Protein AF-0000000078822662 (afdb_homodimer)

Nearest PDB structures (foldseek):
  3d8u-assembly1_B  TM=9.034E-01  e=8.967E-19  Vibrio parahaemolyticus
  3d8u-assembly1_A  TM=9.009E-01  e=1.688E-18  Vibrio parahaemolyticus
  7ce1-assembly1_B  TM=7.814E-01  e=4.444E-14  Agrobacterium tumefaciens A6
  7cdx-assembly1_B  TM=8.037E-01  e=2.084E-10  Agrobacterium tumefaciens A6
  3gv0-assembly1_A  TM=7.641E-01  e=1.968E-10  Agrobacterium fabrum str. C58

Secondary structure (DSSP, 8-state):
-------S-PPPHHHHHHHHTS-HHHHHHHHH-GGGS-HHHHHHHHHHHHHHT----TTTS-TTTSTTSEEEEEES-TT-HHHHHHHHHHHHHHHHTT-EEEEEE-TT-HHHHHHHHHHHHTT--SEEEEESS---HHHHHHHHT-SS-EEEEES--TTSSSEEEE--HHHHHHHHHHHHHHTT---EEEE--S-TT-HHHHHHHHHHHHHHHHTTPPPEEE----SSHHHHHHHHHHHHHSSSS--SEEEESSHHHHHHHHHHHHHTT--TTTT-EEE-SS--GGGGTSSSPPBEEE--HHHHHHHHHHHHHHHTTSS--SSSPP-EEE---EEE--TT-/---------PPPHHHHHHHHTS-HHHHHHHHH-GGGS-HHHHHHHHHHHHHHT----TTTS-TTTSTT-EEEEEES-SS-HHHHHHHHHHHHHHHHTT-EEEEEE-TT-HHHHHHHHHHHHTT--SEEEEESS---HHHHHHHHT-SS-EEEEES--TTSSSEEEE--HHHHHHHHHHHHHHTT---EEEE--S-TT-HHHHHHHHHHHHHHHHTTPPPEEE----SSHHHHHHHHHHHHHSSSS--SEEEESSHHHHHHHHHHHHHTT--TTTT-EEE-SS--GGGGTSSSPPBEEE--HHHHHHHHHHHHHHHTTSS--SSSPP-EEE---EEE--TT-

Radius of gyration: 27.53 Å; Cα contacts (8 Å, |Δi|>4): 1418; chains: 2; bounding box: 92×84×65 Å

Organism: Methylobacillus flagellatus (strain ATCC 51484 / DSM 6875 / VKM B-1610 / KT) (NCBI:txid265072)

Solvent-accessible surface area (backbone atoms only — not comparable to full-atom values): 34631 Å² total; per-residue (Å²): 133,83,77,71,78,75,59,91,78,67,47,42,64,60,48,36,11,62,67,42,70,49,53,51,66,54,50,49,36,46,74,74,43,45,85,79,42,55,68,73,55,48,51,41,41,49,50,26,31,60,74,51,65,44,52,69,55,36,61,78,44,70,76,68,62,47,58,37,38,28,35,34,36,44,37,45,43,61,52,36,73,76,44,15,39,19,55,35,34,22,41,52,53,31,44,77,72,68,27,42,33,32,52,49,60,22,70,47,32,44,66,43,36,36,54,50,50,52,57,45,56,16,61,50,39,45,28,41,36,38,56,41,86,78,61,36,71,67,39,49,53,49,59,74,66,47,90,46,58,44,36,25,27,68,32,58,58,86,89,49,84,50,29,25,25,16,26,58,41,35,55,53,18,28,49,55,48,52,54,44,42,73,73,68,49,67,48,48,32,35,35,51,58,39,54,78,54,46,58,64,52,50,36,18,49,51,15,30,42,53,42,29,49,74,71,73,38,72,70,40,78,44,76,48,87,38,63,50,39,41,57,18,14,29,53,47,42,58,58,43,54,69,45,98,77,41,38,44,25,38,38,26,56,26,38,57,25,34,50,20,17,50,54,46,35,45,75,70,69,51,47,57,34,84,62,29,22,38,32,28,28,52,58,47,86,45,30,73,62,31,87,55,19,46,12,22,29,31,60,48,33,44,55,35,13,41,51,46,33,50,51,50,34,32,70,71,67,75,36,94,57,100,59,78,69,78,46,77,43,82,52,69,67,42,80,43,86,36,56,11,80,133,83,77,72,77,77,58,92,76,67,47,44,64,59,49,36,10,61,67,42,70,48,52,51,65,55,51,50,37,46,76,75,43,44,85,81,41,55,68,74,55,49,52,42,42,49,49,25,31,60,76,52,64,45,53,69,54,35,60,76,46,71,78,68,62,47,58,36,38,29,36,34,36,44,36,45,44,61,53,37,72,76,43,15,40,19,54,35,36,22,41,52,54,31,43,77,71,70,27,42,35,35,54,47,57,21,69,49,31,44,66,45,36,35,54,48,51,51,57,46,56,17,60,51,40,44,28,40,35,39,56,40,87,77,61,35,72,66,38,48,53,50,59,73,66,48,90,46,57,44,36,28,26,68,31,60,58,86,86,49,85,51,29,26,25,15,27,59,41,34,55,51,18,27,50,55,47,54,54,44,41,74,74,67,50,67,49,47,31,36,37,50,60,37,52,79,56,48,59,64,51,50,36,19,48,50,16,32,42,54,43,29,49,75,71,72,37,70,70,40,80,44,76,48,87,38,64,50,38,42,58,18,13,28,53,48,42,57,59,43,55,70,45,97,78,40,39,42,24,38,40,24,57,25,37,58,26,34,50,20,16,51,54,48,36,45,74,71,69,50,47,56,33,84,62,28,21,39,33,28,26,53,56,47,86,44,30,75,63,31,89,55,19,46,13,24,30,32,61,48,33,43,56,37,14,41,52,47,33,49,50,52,34,32,70,71,64,74,36,92,56,98,59,76,70,78,45,76,42,82,49,68,68,43,82,41,83,37,57,12,78

InterPro domains:
  IPR000843 LacI-type HTH domain [PF00356] (12-57)
  IPR000843 LacI-type HTH domain [PS50932] (11-65)
  IPR000843 LacI-type HTH domain [SM00354] (10-80)
  IPR000843 LacI-type HTH domain [cd01392] (14-65)
  IPR010982 Lambda repressor-like, DNA-binding domain superfamily [G3DSA:1.10.260.40] (4-67)
  IPR010982 Lambda repressor-like, DNA-binding domain superfamily [SSF47413] (10-66)
  IPR028082 Periplasmic binding protein-like I [SSF53822] (69-317)
  IPR046335 Transcriptional regulator LacI/GalR-like, sensor domain [PF13377] (177-340)

Foldseek 3Di:
DPPPPCPPCQQDLVNLCVQLVHDSVLLVCCVQPVVVPDPVSNVSSVVSCVVRVHDPPLCPPPNPDSLAQEEEEEAADCPDPLQVLLVVLLQVLSVVLPHHYHYYHQVLPQVSVLVSVVVVVVSVYQEYEYEDPDHDPNVVVCCVPDPHAYEYFQDFDPPDDHFYHHAQLLVQLLVQCVVVVVVPFQQEEEEAQLRPSPVSLVSSVNSVCVNNVVVVGDYHYDYFPDNQLLVSLLVCLVVQLPDPDHGLEYEYSAVSSQVSVVVNQVVVVDDANVSYFYEHEAPDPCQCVDVQRHWYKHTPSNVRSNLRSVLSCCSSVSDPDPDDRRRGHHDDIGTDDTGRD/DPDPPCPVCQQDLVNLCVQLVHDSVLLVCCVQPVVVPDPVSNVSSVVSCVVRVHDPPLPPPPNPDSLAQEEEEEAADCPDPLQVLLVVLLQVLSVVLPHHYHYYHQVLPQVSVLVSVVVVVVSVYQEYEYEDPDHDPNVVVCCVPDPHAYEYFQDFDPPDDHFYHHAQLLVQLLVQCVVCVVVPFQQEEEEAQLRPSPVSLVSSVNSVCVNNVVVVGDYHYDYFPDNQLLVSLLVCLVVQQPDPDHGLEYEYSAVSSQVSNVVNCVVVVDDANVSYFYEHEAPDPCQCVDVQRHWYKHTPSNVRSNLRSVLSCCSSVSDPDPDDRRRGHHDDIGTDDTRRD

Sequence (682 aa):
MSGKRKGLGRATVHDVAKLAGVSSITVSRYFKQPEIVSEALRDRIAEAVAALDYLPNHAAGGLASTRGRVVAMVIPNISGPIFANTIQSFSDELNQHGYQLLLASSYFSMEKEESAVRAFLGWSPAALVLTSQYHSEGTERLIAKAAMPVVETWDYVPERKPVQVGFSHVEVGRQSVEYLHGKGYKRIAYVQNSLIGDLSALDRRDGYISRMNEYGLEPWVFVPTQADPFEAGRQAVNSLLLRQRPAEAIVFANDNLAAGGMLAGLRAGKRFPEDCAIFGFGNYAFSEMLLPSLTTIRSPAREIGEVAALRVLQALGEVPADGPVQHLNLLDCELIARESAMSGKRKGLGRATVHDVAKLAGVSSITVSRYFKQPEIVSEALRDRIAEAVAALDYLPNHAAGGLASTRGRVVAMVIPNISGPIFANTIQSFSDELNQHGYQLLLASSYFSMEKEESAVRAFLGWSPAALVLTSQYHSEGTERLIAKAAMPVVETWDYVPERKPVQVGFSHVEVGRQSVEYLHGKGYKRIAYVQNSLIGDLSALDRRDGYISRMNEYGLEPWVFVPTQADPFEAGRQAVNSLLLRQRPAEAIVFANDNLAAGGMLAGLRAGKRFPEDCAIFGFGNYAFSEMLLPSLTTIRSPAREIGEVAALRVLQALGEVPADGPVQHLNLLDCELIARESA

Structure (mmCIF, N/CA/C/O backbone):
data_AF-0000000078822662-model_v1
#
loop_
_entity.id
_entity.type
_entity.pdbx_description
1 polymer 'Transcriptional regulator, LacI family'
#
loop_
_atom_site.group_PDB
_atom_site.id
_atom_site.type_symbol
_atom_site.label_atom_id
_atom_site.label_alt_id
_atom_site.label_comp_id
_atom_site.label_asym_id
_atom_site.label_entity_id
_atom_site.label_seq_id
_atom_site.pdbx_PDB_ins_code
_atom_site.Cartn_x
_atom_site.Cartn_y
_atom_site.Cartn_z
_atom_site.occupancy
_atom_site.B_iso_or_equiv
_atom_site.auth_seq_id
_atom_site.auth_comp_id
_atom_site.auth_asym_id
_atom_site.auth_atom_id
_atom_site.pdbx_PDB_model_num
ATOM 1 N N . MET A 1 1 ? 56.031 16.078 1.339 1 24.89 1 MET A N 1
ATOM 2 C CA . MET A 1 1 ? 55.281 15.656 0.153 1 24.89 1 MET A CA 1
ATOM 3 C C . MET A 1 1 ? 53.906 15.102 0.534 1 24.89 1 MET A C 1
ATOM 5 O O . MET A 1 1 ? 53.812 13.961 0.97 1 24.89 1 MET A O 1
ATOM 9 N N . SER A 1 2 ? 53.031 15.883 1.143 1 25.2 2 SER A N 1
ATOM 10 C CA . SER A 1 2 ? 51.844 15.617 1.953 1 25.2 2 SER A CA 1
ATOM 11 C C . SER A 1 2 ? 50.75 14.953 1.127 1 25.2 2 SER A C 1
ATOM 13 O O . SER A 1 2 ? 50.375 15.461 0.074 1 25.2 2 SER A O 1
ATOM 15 N N . GLY A 1 3 ? 50.781 13.586 1.015 1 27.5 3 GLY A N 1
ATOM 16 C CA . GLY A 1 3 ? 49.938 12.703 0.234 1 27.5 3 GLY A CA 1
ATOM 17 C C . GLY A 1 3 ? 48.438 13.008 0.374 1 27.5 3 GLY A C 1
ATOM 18 O O . GLY A 1 3 ? 47.875 12.891 1.464 1 27.5 3 GLY A O 1
ATOM 19 N N . LYS A 1 4 ? 47.875 13.969 -0.423 1 31.89 4 LYS A N 1
ATOM 20 C CA . LYS A 1 4 ? 46.438 14.266 -0.562 1 31.89 4 LYS A CA 1
ATOM 21 C C . LYS A 1 4 ? 45.625 12.992 -0.627 1 31.89 4 LYS A C 1
ATOM 23 O O . LYS A 1 4 ? 45.906 12.102 -1.434 1 31.89 4 LYS A O 1
ATOM 28 N N . ARG A 1 5 ? 45.094 12.609 0.421 1 28.62 5 ARG A N 1
ATOM 29 C CA . ARG A 1 5 ? 44.125 11.523 0.467 1 28.62 5 ARG A CA 1
ATOM 30 C C . ARG A 1 5 ? 43.219 11.531 -0.763 1 28.62 5 ARG A C 1
ATOM 32 O O . ARG A 1 5 ? 42.438 12.461 -0.952 1 28.62 5 ARG A O 1
ATOM 39 N N . LYS A 1 6 ? 43.656 11.047 -1.912 1 32.09 6 LYS A N 1
ATOM 40 C CA . LYS A 1 6 ? 42.875 10.781 -3.109 1 32.09 6 LYS A CA 1
ATOM 41 C C . LYS A 1 6 ? 41.531 10.109 -2.758 1 32.09 6 LYS A C 1
ATOM 43 O O . LYS A 1 6 ? 41.531 8.93 -2.385 1 32.09 6 LYS A O 1
ATOM 48 N N . GLY A 1 7 ? 40.656 10.719 -2.002 1 33.56 7 GLY A N 1
ATOM 49 C CA . GLY A 1 7 ? 39.344 10.141 -1.692 1 33.56 7 GLY A CA 1
ATOM 50 C C . GLY A 1 7 ? 38.781 9.32 -2.83 1 33.56 7 GLY A C 1
ATOM 51 O O . GLY A 1 7 ? 39.219 9.422 -3.973 1 33.56 7 GLY A O 1
ATOM 52 N N . LEU A 1 8 ? 38.125 8.273 -2.713 1 40.19 8 LEU A N 1
ATOM 53 C CA . LEU A 1 8 ? 37.438 7.469 -3.725 1 40.19 8 LEU A CA 1
ATOM 54 C C . LEU A 1 8 ? 36.812 8.352 -4.801 1 40.19 8 LEU A C 1
ATOM 56 O O . LEU A 1 8 ? 36.031 9.266 -4.492 1 40.19 8 LEU A O 1
ATOM 60 N N . GLY A 1 9 ? 37.5 8.805 -5.953 1 49.06 9 GLY A N 1
ATOM 61 C CA . GLY A 1 9 ? 37.562 9.766 -7.047 1 49.06 9 GLY A CA 1
ATOM 62 C C . GLY A 1 9 ? 36.219 9.922 -7.762 1 49.06 9 GLY A C 1
ATOM 63 O O . GLY A 1 9 ? 36.031 9.375 -8.852 1 49.06 9 GLY A O 1
ATOM 64 N N . ARG A 1 10 ? 35.156 9.922 -7.066 1 59.19 10 ARG A N 1
ATOM 65 C CA . ARG A 1 10 ? 33.938 10.227 -7.785 1 59.19 10 ARG A CA 1
ATOM 66 C C . ARG A 1 10 ? 34.062 11.492 -8.617 1 59.19 10 ARG A C 1
ATOM 68 O O . ARG A 1 10 ? 34.75 12.438 -8.211 1 59.19 10 ARG A O 1
ATOM 75 N N . ALA A 1 11 ? 33.656 11.297 -9.898 1 73.44 11 ALA A N 1
ATOM 76 C CA . ALA A 1 11 ? 33.688 12.438 -10.805 1 73.44 11 ALA A CA 1
ATOM 77 C C . ALA A 1 11 ? 33 13.648 -10.195 1 73.44 11 ALA A C 1
ATOM 79 O O . ALA A 1 11 ? 31.969 13.508 -9.516 1 73.44 11 ALA A O 1
ATOM 80 N N . THR A 1 12 ? 33.562 14.742 -10.188 1 77.94 12 THR A N 1
ATOM 81 C CA . THR A 1 12 ? 33 15.992 -9.703 1 77.94 12 THR A CA 1
ATOM 82 C C . THR A 1 12 ? 32.344 16.75 -10.844 1 77.94 12 THR A C 1
ATOM 84 O O . THR A 1 12 ? 32.469 16.391 -12.016 1 77.94 12 THR A O 1
ATOM 87 N N . VAL A 1 13 ? 31.609 17.703 -10.352 1 81.94 13 VAL A N 1
ATOM 88 C CA . VAL A 1 13 ? 30.984 18.578 -11.336 1 81.94 13 VAL A CA 1
ATOM 89 C C . VAL A 1 13 ? 32.062 19.172 -12.25 1 81.94 13 VAL A C 1
ATOM 91 O O . VAL A 1 13 ? 31.812 19.391 -13.445 1 81.94 13 VAL A O 1
ATOM 94 N N . HIS A 1 14 ? 33.219 19.328 -11.688 1 84.69 14 HIS A N 1
ATOM 95 C CA . HIS A 1 14 ? 34.344 19.859 -12.469 1 84.69 14 HIS A CA 1
ATOM 96 C C . HIS A 1 14 ? 34.812 18.859 -13.531 1 84.69 14 HIS A C 1
ATOM 98 O O . HIS A 1 14 ? 35.125 19.25 -14.648 1 84.69 14 HIS A O 1
ATOM 104 N N . ASP A 1 15 ? 34.688 17.641 -13.117 1 87 15 ASP A N 1
ATOM 105 C CA . ASP A 1 15 ? 35.062 16.609 -14.07 1 87 15 ASP A CA 1
ATOM 106 C C . ASP A 1 15 ? 34.062 16.547 -15.242 1 87 15 ASP A C 1
ATOM 108 O O . ASP A 1 15 ? 34.469 16.406 -16.391 1 87 15 ASP A O 1
ATOM 112 N N . VAL A 1 16 ? 32.844 16.625 -14.906 1 88.81 16 VAL A N 1
ATOM 113 C CA . VAL A 1 16 ? 31.812 16.625 -15.93 1 88.81 16 VAL A CA 1
ATOM 114 C C . VAL A 1 16 ? 31.984 17.828 -16.844 1 88.81 16 VAL A C 1
ATOM 116 O O . VAL A 1 16 ? 31.922 17.719 -18.078 1 88.81 16 VAL A O 1
ATOM 119 N N . ALA A 1 17 ? 32.219 18.922 -16.266 1 89.69 17 ALA A N 1
ATOM 120 C CA . ALA A 1 17 ? 32.406 20.172 -17 1 89.69 17 ALA A CA 1
ATOM 121 C C . ALA A 1 17 ? 33.594 20.062 -17.969 1 89.69 17 ALA A C 1
ATOM 123 O O . ALA A 1 17 ? 33.5 20.438 -19.141 1 89.69 17 ALA A O 1
ATOM 124 N N . LYS A 1 18 ? 34.625 19.531 -17.516 1 90.06 18 LYS A N 1
ATOM 125 C CA . LYS A 1 18 ? 35.844 19.359 -18.312 1 90.06 18 LYS A CA 1
ATOM 126 C C . LYS A 1 18 ? 35.562 18.438 -19.5 1 90.06 18 LYS A C 1
ATOM 128 O O . LYS A 1 18 ? 35.938 18.766 -20.641 1 90.06 18 LYS A O 1
ATOM 133 N N . LEU A 1 19 ? 34.875 17.406 -19.172 1 90.75 19 LEU A N 1
ATOM 134 C CA . LEU A 1 19 ? 34.625 16.422 -20.219 1 90.75 19 LEU A CA 1
ATOM 135 C C . LEU A 1 19 ? 33.625 16.953 -21.25 1 90.75 19 LEU A C 1
ATOM 137 O O . LEU A 1 19 ? 33.75 16.688 -22.438 1 90.75 19 LEU A O 1
ATOM 141 N N . ALA A 1 20 ? 32.656 17.609 -20.812 1 91.94 20 ALA A N 1
ATOM 142 C CA . ALA A 1 20 ? 31.609 18.141 -21.688 1 91.94 20 ALA A CA 1
ATOM 143 C C . ALA A 1 20 ? 32.062 19.422 -22.375 1 91.94 20 ALA A C 1
ATOM 145 O O . ALA A 1 20 ? 31.438 19.906 -23.312 1 91.94 20 ALA A O 1
ATOM 146 N N . GLY A 1 21 ? 33.125 20.047 -21.922 1 91.62 21 GLY A N 1
ATOM 147 C CA . GLY A 1 21 ? 33.656 21.266 -22.484 1 91.62 21 GLY A CA 1
ATOM 148 C C . GLY A 1 21 ? 32.844 22.5 -22.125 1 91.62 21 GLY A C 1
ATOM 149 O O . GLY A 1 21 ? 32.625 23.375 -22.969 1 91.62 21 GLY A O 1
ATOM 150 N N . VAL A 1 22 ? 32.281 22.469 -20.953 1 91.44 22 VAL A N 1
ATOM 151 C CA . VAL A 1 22 ? 31.453 23.594 -20.5 1 91.44 22 VAL A CA 1
ATOM 152 C C . VAL A 1 22 ? 31.875 24 -19.094 1 91.44 22 VAL A C 1
ATOM 154 O O . VAL A 1 22 ? 32.75 23.375 -18.5 1 91.44 22 VAL A O 1
ATOM 157 N N . SER A 1 23 ? 31.391 25.156 -18.594 1 86.69 23 SER A N 1
ATOM 158 C CA . SER A 1 23 ? 31.641 25.594 -17.219 1 86.69 23 SER A CA 1
ATOM 159 C C . SER A 1 23 ? 30.875 24.734 -16.219 1 86.69 23 SER A C 1
ATOM 161 O O . SER A 1 23 ? 29.859 24.125 -16.578 1 86.69 23 SER A O 1
ATOM 163 N N . SER A 1 24 ? 31.359 24.672 -14.938 1 87.06 24 SER A N 1
ATOM 164 C CA . SER A 1 24 ? 30.656 23.969 -13.875 1 87.06 24 SER A CA 1
ATOM 165 C C . SER A 1 24 ? 29.266 24.562 -13.648 1 87.06 24 SER A C 1
ATOM 167 O O . SER A 1 24 ? 28.328 23.844 -13.273 1 87.06 24 SER A O 1
ATOM 169 N N . ILE A 1 25 ? 29.125 25.844 -13.953 1 80.31 25 ILE A N 1
ATOM 170 C CA . ILE A 1 25 ? 27.844 26.531 -13.805 1 80.31 25 ILE A CA 1
ATOM 171 C C . ILE A 1 25 ? 26.859 26 -14.836 1 80.31 25 ILE A C 1
ATOM 173 O O . ILE A 1 25 ? 25.672 25.797 -14.523 1 80.31 25 ILE A O 1
ATOM 177 N N . THR A 1 26 ? 27.391 25.766 -15.969 1 85.56 26 THR A N 1
ATOM 178 C CA . THR A 1 26 ? 26.547 25.234 -17.031 1 85.56 26 THR A CA 1
ATOM 179 C C . THR A 1 26 ? 26.078 23.812 -16.703 1 85.56 26 THR A C 1
ATOM 181 O O . THR A 1 26 ? 24.938 23.453 -16.969 1 85.56 26 THR A O 1
ATOM 184 N N . VAL A 1 27 ? 27 23.016 -16.109 1 84.06 27 VAL A N 1
ATOM 185 C CA . VAL A 1 27 ? 26.641 21.672 -15.695 1 84.06 27 VAL A CA 1
ATOM 186 C C . VAL A 1 27 ? 25.562 21.734 -14.602 1 84.06 27 VAL A C 1
ATOM 188 O O . VAL A 1 27 ? 24.594 20.969 -14.625 1 84.06 27 VAL A O 1
ATOM 191 N N . SER A 1 28 ? 25.688 22.656 -13.727 1 77.38 28 SER A N 1
ATOM 192 C CA . SER A 1 28 ? 24.703 22.828 -12.664 1 77.38 28 SER A CA 1
ATOM 193 C C . SER A 1 28 ? 23.344 23.219 -13.219 1 77.38 28 SER A C 1
ATOM 195 O O . SER A 1 28 ? 22.312 22.688 -12.781 1 77.38 28 SER A O 1
ATOM 197 N N . ARG A 1 29 ? 23.391 24.062 -14.219 1 74.81 29 ARG A N 1
ATOM 198 C CA . ARG A 1 29 ? 22.156 24.484 -14.883 1 74.81 29 ARG A CA 1
ATOM 199 C C . ARG A 1 29 ? 21.5 23.312 -15.602 1 74.81 29 ARG A C 1
ATOM 201 O O . ARG A 1 29 ? 20.266 23.203 -15.617 1 74.81 29 ARG A O 1
ATOM 208 N N . TYR A 1 30 ? 22.328 22.469 -16.109 1 80.62 30 TYR A N 1
ATOM 209 C CA . TYR A 1 30 ? 21.844 21.266 -16.781 1 80.62 30 TYR A CA 1
ATOM 210 C C . TYR A 1 30 ? 21 20.406 -15.836 1 80.62 30 TYR A C 1
ATOM 212 O O . TYR A 1 30 ? 19.953 19.891 -16.219 1 80.62 30 TYR A O 1
ATOM 220 N N . PHE A 1 31 ? 21.422 20.297 -14.648 1 73.88 31 PHE A N 1
ATOM 221 C CA . PHE A 1 31 ? 20.734 19.422 -13.695 1 73.88 31 PHE A CA 1
ATOM 222 C C . PHE A 1 31 ? 19.531 20.141 -13.086 1 73.88 31 PHE A C 1
ATOM 224 O O . PHE A 1 31 ? 18.516 19.516 -12.812 1 73.88 31 PHE A O 1
ATOM 231 N N . LYS A 1 32 ? 19.578 21.438 -12.938 1 66.31 32 LYS A N 1
ATOM 232 C CA . LYS A 1 32 ? 18.578 22.188 -12.203 1 66.31 32 LYS A CA 1
ATOM 233 C C . LYS A 1 32 ? 17.484 22.719 -13.133 1 66.31 32 LYS A C 1
ATOM 235 O O . LYS A 1 32 ? 16.312 22.719 -12.789 1 66.31 32 LYS A O 1
ATOM 240 N N . GLN A 1 33 ? 17.891 23.234 -14.219 1 71.25 33 GLN A N 1
ATOM 241 C CA . GLN A 1 33 ? 17 23.828 -15.211 1 71.25 33 GLN A CA 1
ATOM 242 C C . GLN A 1 33 ? 17.422 23.453 -16.625 1 71.25 33 GLN A C 1
ATOM 244 O O . GLN A 1 33 ? 17.922 24.297 -17.375 1 71.25 33 GLN A O 1
ATOM 249 N N . PRO A 1 34 ? 17.141 22.234 -16.953 1 74.88 34 PRO A N 1
ATOM 250 C CA . PRO A 1 34 ? 17.641 21.766 -18.25 1 74.88 34 PRO A CA 1
ATOM 251 C C . PRO A 1 34 ? 17.047 22.531 -19.422 1 74.88 34 PRO A C 1
ATOM 253 O O . PRO A 1 34 ? 17.641 22.609 -20.5 1 74.88 34 PRO A O 1
ATOM 256 N N . GLU A 1 35 ? 15.922 23.141 -19.203 1 75.38 35 GLU A N 1
ATOM 257 C CA . GLU A 1 35 ? 15.219 23.812 -20.281 1 75.38 35 GLU A CA 1
ATOM 258 C C . GLU A 1 35 ? 15.992 25.047 -20.75 1 75.38 35 GLU A C 1
ATOM 260 O O . GLU A 1 35 ? 15.812 25.5 -21.891 1 75.38 35 GLU A O 1
ATOM 265 N N . ILE A 1 36 ? 16.828 25.547 -19.938 1 77.38 36 ILE A N 1
ATOM 266 C CA . ILE A 1 36 ? 17.547 26.766 -20.297 1 77.38 36 ILE A CA 1
ATOM 267 C C . ILE A 1 36 ? 18.875 26.406 -20.984 1 77.38 36 ILE A C 1
ATOM 269 O O . ILE A 1 36 ? 19.578 27.281 -21.469 1 77.38 36 ILE A O 1
ATOM 273 N N . VAL A 1 37 ? 19.156 25.141 -21 1 82.31 37 VAL A N 1
ATOM 274 C CA . VAL A 1 37 ? 20.375 24.656 -21.641 1 82.31 37 VAL A CA 1
ATOM 275 C C . VAL A 1 37 ? 20.047 24.141 -23.047 1 82.31 37 VAL A C 1
ATOM 277 O O . VAL A 1 37 ? 19.047 23.453 -23.234 1 82.31 37 VAL A O 1
ATOM 280 N N . SER A 1 38 ? 20.781 24.625 -24.062 1 86.5 38 SER A N 1
ATOM 281 C CA . SER A 1 38 ? 20.531 24.234 -25.453 1 86.5 38 SER A CA 1
ATOM 282 C C . SER A 1 38 ? 20.547 22.703 -25.594 1 86.5 38 SER A C 1
ATOM 284 O O . SER A 1 38 ? 21.203 22.016 -24.812 1 86.5 38 SER A O 1
ATOM 286 N N . GLU A 1 39 ? 19.844 22.188 -26.547 1 88.06 39 GLU A N 1
ATOM 287 C CA . GLU A 1 39 ? 19.719 20.75 -26.781 1 88.06 39 GLU A CA 1
ATOM 288 C C . GLU A 1 39 ? 21.094 20.109 -27.031 1 88.06 39 GLU A C 1
ATOM 290 O O . GLU A 1 39 ? 21.391 19.031 -26.516 1 88.06 39 GLU A O 1
ATOM 295 N N . ALA A 1 40 ? 21.828 20.766 -27.891 1 88.44 40 ALA A N 1
ATOM 296 C CA . ALA A 1 40 ? 23.156 20.234 -28.203 1 88.44 40 ALA A CA 1
ATOM 297 C C . ALA A 1 40 ? 24.016 20.109 -26.938 1 88.44 40 ALA A C 1
ATOM 299 O O . ALA A 1 40 ? 24.703 19.109 -26.75 1 88.44 40 ALA A O 1
ATOM 300 N N . LEU A 1 41 ? 23.922 21.078 -26.062 1 88.81 41 LEU A N 1
ATOM 301 C CA . LEU A 1 41 ? 24.688 21.094 -24.828 1 88.81 41 LEU A CA 1
ATOM 302 C C . LEU A 1 41 ? 24.156 20.047 -23.859 1 88.81 41 LEU A C 1
ATOM 304 O O . LEU A 1 41 ? 24.938 19.375 -23.156 1 88.81 41 LEU A O 1
ATOM 308 N N . ARG A 1 42 ? 22.938 19.891 -23.734 1 89.81 42 ARG A N 1
ATOM 309 C CA . ARG A 1 42 ? 22.328 18.891 -22.875 1 89.81 42 ARG A CA 1
ATOM 310 C C . ARG A 1 42 ? 22.812 17.484 -23.219 1 89.81 42 ARG A C 1
ATOM 312 O O . ARG A 1 42 ? 23.156 16.703 -22.328 1 89.81 42 ARG A O 1
ATOM 319 N N . ASP A 1 43 ? 22.844 17.25 -24.531 1 89.69 43 ASP A N 1
ATOM 320 C CA . ASP A 1 43 ? 23.297 15.945 -24.984 1 89.69 43 ASP A CA 1
ATOM 321 C C . ASP A 1 43 ? 24.75 15.703 -24.594 1 89.69 43 ASP A C 1
ATOM 323 O O . ASP A 1 43 ? 25.109 14.609 -24.141 1 89.69 43 ASP A O 1
ATOM 327 N N . ARG A 1 44 ? 25.547 16.703 -24.828 1 89.38 44 ARG A N 1
ATOM 328 C CA . ARG A 1 44 ? 26.969 16.578 -24.5 1 89.38 44 ARG A CA 1
ATOM 329 C C . ARG A 1 44 ? 27.172 16.344 -23.016 1 89.38 44 ARG A C 1
ATOM 331 O O . ARG A 1 44 ? 28 15.523 -22.609 1 89.38 44 ARG A O 1
ATOM 338 N N . ILE A 1 45 ? 26.453 17.094 -22.234 1 90.12 45 ILE A N 1
ATOM 339 C CA . ILE A 1 45 ? 26.562 16.953 -20.781 1 90.12 45 ILE A CA 1
ATOM 340 C C . ILE A 1 45 ? 26.047 15.586 -20.344 1 90.12 45 ILE A C 1
ATOM 342 O O . ILE A 1 45 ? 26.656 14.914 -19.516 1 90.12 45 ILE A O 1
ATOM 346 N N . ALA A 1 46 ? 24.984 15.219 -20.969 1 86.5 46 ALA A N 1
ATOM 347 C CA . ALA A 1 46 ? 24.422 13.898 -20.672 1 86.5 46 ALA A CA 1
ATOM 348 C C . ALA A 1 46 ? 25.438 12.797 -20.953 1 86.5 46 ALA A C 1
ATOM 350 O O . ALA A 1 46 ? 25.578 11.852 -20.172 1 86.5 46 ALA A O 1
ATOM 351 N N . GLU A 1 47 ? 26.078 12.914 -22.031 1 87.25 47 GLU A N 1
ATOM 352 C CA . GLU A 1 47 ? 27.109 11.953 -22.406 1 87.25 47 GLU A CA 1
ATOM 353 C C . GLU A 1 47 ? 28.25 11.945 -21.391 1 87.25 47 GLU A C 1
ATOM 355 O O . GLU A 1 47 ? 28.75 10.883 -21.016 1 87.25 47 GLU A O 1
ATOM 360 N N . ALA A 1 48 ? 28.688 13.094 -21.016 1 87.88 48 ALA A N 1
ATOM 361 C CA . ALA A 1 48 ? 29.75 13.219 -20.031 1 87.88 48 ALA A CA 1
ATOM 362 C C . ALA A 1 48 ? 29.328 12.625 -18.688 1 87.88 48 ALA A C 1
ATOM 364 O O . ALA A 1 48 ? 30.109 11.938 -18.031 1 87.88 48 ALA A O 1
ATOM 365 N N . VAL A 1 49 ? 28.078 12.914 -18.297 1 82.06 49 VAL A N 1
ATOM 366 C CA . VAL A 1 49 ? 27.531 12.398 -17.047 1 82.06 49 VAL A CA 1
ATOM 367 C C . VAL A 1 49 ? 27.5 10.875 -17.078 1 82.06 49 VAL A C 1
ATOM 369 O O . VAL A 1 49 ? 27.891 10.219 -16.109 1 82.06 49 VAL A O 1
ATOM 372 N N . ALA A 1 50 ? 27.125 10.391 -18.203 1 78.56 50 ALA A N 1
ATOM 373 C CA . ALA A 1 50 ? 27.062 8.938 -18.375 1 78.56 50 ALA A CA 1
ATOM 374 C C . ALA A 1 50 ? 28.453 8.32 -18.391 1 78.56 50 ALA A C 1
ATOM 376 O O . ALA A 1 50 ? 28.703 7.293 -17.75 1 78.56 50 ALA A O 1
ATOM 377 N N . ALA A 1 51 ? 29.359 9 -19.078 1 79.5 51 ALA A N 1
ATOM 378 C CA . ALA A 1 51 ? 30.719 8.492 -19.234 1 79.5 51 ALA A CA 1
ATOM 379 C C . ALA A 1 51 ? 31.453 8.461 -17.906 1 79.5 51 ALA A C 1
ATOM 381 O O . ALA A 1 51 ? 32.25 7.551 -17.656 1 79.5 51 ALA A O 1
ATOM 382 N N . LEU A 1 52 ? 31.094 9.461 -17.062 1 79.62 52 LEU A N 1
ATOM 383 C CA . LEU A 1 52 ? 31.812 9.594 -15.797 1 79.62 52 LEU A CA 1
ATOM 384 C C . LEU A 1 52 ? 31.031 8.953 -14.656 1 79.62 52 LEU A C 1
ATOM 386 O O . LEU A 1 52 ? 31.5 8.914 -13.516 1 79.62 52 LEU A O 1
ATOM 390 N N . ASP A 1 53 ? 29.891 8.5 -14.984 1 75.19 53 ASP A N 1
ATOM 391 C CA . ASP A 1 53 ? 28.953 8.031 -13.961 1 75.19 53 ASP A CA 1
ATOM 392 C C . ASP A 1 53 ? 28.781 9.078 -12.867 1 75.19 53 ASP A C 1
ATOM 394 O O . ASP A 1 53 ? 28.844 8.758 -11.68 1 75.19 53 ASP A O 1
ATOM 398 N N . TYR A 1 54 ? 28.719 10.305 -13.406 1 74 54 TYR A N 1
ATOM 399 C CA . TYR A 1 54 ? 28.641 11.422 -12.477 1 74 54 TYR A CA 1
ATOM 400 C C . TYR A 1 54 ? 27.281 11.461 -11.781 1 74 54 TYR A C 1
ATOM 402 O O . TYR A 1 54 ? 26.25 11.32 -12.422 1 74 54 TYR A O 1
ATOM 410 N N . LEU A 1 55 ? 27.422 11.5 -10.461 1 65 55 LEU A N 1
ATOM 411 C CA . LEU A 1 55 ? 26.234 11.711 -9.641 1 65 55 LEU A CA 1
ATOM 412 C C . LEU A 1 55 ? 26.281 13.086 -8.984 1 65 55 LEU A C 1
ATOM 414 O O . LEU A 1 55 ? 27.219 13.414 -8.273 1 65 55 LEU A O 1
ATOM 418 N N . PRO A 1 56 ? 25.375 13.969 -9.555 1 58.88 56 PRO A N 1
ATOM 419 C CA . PRO A 1 56 ? 25.359 15.25 -8.836 1 58.88 56 PRO A CA 1
ATOM 420 C C . PRO A 1 56 ? 25.25 15.07 -7.324 1 58.88 56 PRO A C 1
ATOM 422 O O . PRO A 1 56 ? 24.484 14.234 -6.852 1 58.88 56 PRO A O 1
ATOM 425 N N . ASN A 1 57 ? 26.438 15.391 -6.734 1 54.03 57 ASN A N 1
ATOM 426 C CA . ASN A 1 57 ? 26.391 15.297 -5.277 1 54.03 57 ASN A CA 1
ATOM 427 C C . ASN A 1 57 ? 25.531 16.406 -4.672 1 54.03 57 ASN A C 1
ATOM 429 O O . ASN A 1 57 ? 25.891 17.578 -4.75 1 54.03 57 ASN A O 1
ATOM 433 N N . HIS A 1 58 ? 24.344 16.156 -4.434 1 50.12 58 HIS A N 1
ATOM 434 C CA . HIS A 1 58 ? 23.484 17.156 -3.809 1 50.12 58 HIS A CA 1
ATOM 435 C C . HIS A 1 58 ? 23.953 17.484 -2.395 1 50.12 58 HIS A C 1
ATOM 437 O O . HIS A 1 58 ? 23.609 18.531 -1.852 1 50.12 58 HIS A O 1
ATOM 443 N N . ALA A 1 59 ? 24.828 16.656 -1.804 1 43.69 59 ALA A N 1
ATOM 444 C CA . ALA A 1 59 ? 25.328 16.906 -0.451 1 43.69 59 ALA A CA 1
ATOM 445 C C . ALA A 1 59 ? 26.406 17.984 -0.444 1 43.69 59 ALA A C 1
ATOM 447 O O . ALA A 1 59 ? 26.516 18.75 0.514 1 43.69 59 ALA A O 1
ATOM 448 N N . ALA A 1 60 ? 27.453 17.953 -1.277 1 39.47 60 ALA A N 1
ATOM 449 C CA . ALA A 1 60 ? 28.562 18.891 -1.284 1 39.47 60 ALA A CA 1
ATOM 450 C C . ALA A 1 60 ? 28.109 20.281 -1.69 1 39.47 60 ALA A C 1
ATOM 452 O O . ALA A 1 60 ? 28.844 21.266 -1.534 1 39.47 60 ALA A O 1
ATOM 453 N N . GLY A 1 61 ? 27.312 20.453 -2.664 1 38.72 61 GLY A N 1
ATOM 454 C CA . GLY A 1 61 ? 26.938 21.844 -2.795 1 38.72 61 GLY A CA 1
ATOM 455 C C . GLY A 1 61 ? 26.375 22.438 -1.521 1 38.72 61 GLY A C 1
ATOM 456 O O . GLY A 1 61 ? 25.969 21.719 -0.618 1 38.72 61 GLY A O 1
ATOM 457 N N . GLY A 1 62 ? 26.438 23.844 -1.233 1 35.5 62 GLY A N 1
ATOM 458 C CA . GLY A 1 62 ? 25.969 24.391 0.032 1 35.5 62 GLY A CA 1
ATOM 459 C C . GLY A 1 62 ? 24.906 23.547 0.692 1 35.5 62 GLY A C 1
ATOM 460 O O . GLY A 1 62 ? 24.125 22.875 0.009 1 35.5 62 GLY A O 1
ATOM 461 N N . LEU A 1 63 ? 25.219 23.031 1.96 1 36.22 63 LEU A N 1
ATOM 462 C CA . LEU A 1 63 ? 24.469 22.297 2.959 1 36.22 63 LEU A CA 1
ATOM 463 C C . LEU A 1 63 ? 22.969 22.375 2.682 1 36.22 63 LEU A C 1
ATOM 465 O O . LEU A 1 63 ? 22.234 21.422 2.957 1 36.22 63 LEU A O 1
ATOM 469 N N . ALA A 1 64 ? 22.547 23.453 2.424 1 38.59 64 ALA A N 1
ATOM 470 C CA . ALA A 1 64 ? 21.156 23.922 2.484 1 38.59 64 ALA A CA 1
ATOM 471 C C . ALA A 1 64 ? 20.344 23.391 1.312 1 38.59 64 ALA A C 1
ATOM 473 O O . ALA A 1 64 ? 19.156 23.094 1.458 1 38.59 64 ALA A O 1
ATOM 474 N N . SER A 1 65 ? 20.891 23.266 0.083 1 43.06 65 SER A N 1
ATOM 475 C CA . SER A 1 65 ? 20.031 23.234 -1.088 1 43.06 65 SER A CA 1
ATOM 476 C C . SER A 1 65 ? 19.453 21.844 -1.32 1 43.06 65 SER A C 1
ATOM 478 O O . SER A 1 65 ? 18.281 21.703 -1.666 1 43.06 65 SER A O 1
ATOM 480 N N . THR A 1 66 ? 20.25 20.797 -1.501 1 45.47 66 THR A N 1
ATOM 481 C CA . THR A 1 66 ? 19.734 19.5 -1.944 1 45.47 66 THR A CA 1
ATOM 482 C C . THR A 1 66 ? 18.938 18.812 -0.833 1 45.47 66 THR A C 1
ATOM 484 O O . THR A 1 66 ? 17.969 18.109 -1.101 1 45.47 66 THR A O 1
ATOM 487 N N . ARG A 1 67 ? 19.5 18.938 0.41 1 51.88 67 ARG A N 1
ATOM 488 C CA . ARG A 1 67 ? 18.797 18.391 1.569 1 51.88 67 ARG A CA 1
ATOM 489 C C . ARG A 1 67 ? 17.375 18.953 1.661 1 51.88 67 ARG A C 1
ATOM 491 O O . ARG A 1 67 ? 16.516 18.359 2.32 1 51.88 67 ARG A O 1
ATOM 498 N N . GLY A 1 68 ? 17.203 19.766 0.668 1 68.88 68 GLY A N 1
ATOM 499 C CA . GLY A 1 68 ? 15.953 20.5 0.761 1 68.88 68 GLY A CA 1
ATOM 500 C C . GLY A 1 68 ? 14.852 19.906 -0.093 1 68.88 68 GLY A C 1
ATOM 501 O O . GLY A 1 68 ? 13.695 20.344 -0.026 1 68.88 68 GLY A O 1
ATOM 502 N N . ARG A 1 69 ? 15.227 18.688 -0.774 1 86 69 ARG A N 1
ATOM 503 C CA . ARG A 1 69 ? 14.148 18.266 -1.661 1 86 69 ARG A CA 1
ATOM 504 C C . ARG A 1 69 ? 13.516 16.969 -1.171 1 86 69 ARG A C 1
ATOM 506 O O . ARG A 1 69 ? 13.281 16.047 -1.957 1 86 69 ARG A O 1
ATOM 513 N N . VAL A 1 70 ? 13.414 16.859 0.113 1 89.19 70 VAL A N 1
ATOM 514 C CA . VAL A 1 70 ? 12.742 15.734 0.744 1 89.19 70 VAL A CA 1
ATOM 515 C C . VAL A 1 70 ? 11.461 16.203 1.417 1 89.19 70 VAL A C 1
ATOM 517 O O . VAL A 1 70 ? 11.453 17.219 2.113 1 89.19 70 VAL A O 1
ATOM 520 N N . VAL A 1 71 ? 10.445 15.523 1.064 1 95.44 71 VAL A N 1
ATOM 521 C CA . VAL A 1 71 ? 9.164 15.773 1.719 1 95.44 71 VAL A CA 1
ATOM 522 C C . VAL A 1 71 ? 8.812 14.602 2.629 1 95.44 71 VAL A C 1
ATOM 524 O O . VAL A 1 71 ? 8.906 13.438 2.221 1 95.44 71 VAL A O 1
ATOM 527 N N . ALA A 1 72 ? 8.477 14.883 3.893 1 95.81 72 ALA A N 1
ATOM 528 C CA . ALA A 1 72 ? 8.164 13.852 4.875 1 95.81 72 ALA A CA 1
ATOM 529 C C . ALA A 1 72 ? 6.66 13.617 4.977 1 95.81 72 ALA A C 1
ATOM 531 O O . ALA A 1 72 ? 5.883 14.578 5.027 1 95.81 72 ALA A O 1
ATOM 532 N N . MET A 1 73 ? 6.328 12.352 4.992 1 97.69 73 MET A N 1
ATOM 533 C CA . MET A 1 73 ? 4.926 11.977 5.148 1 97.69 73 MET A CA 1
ATOM 534 C C . MET A 1 73 ? 4.758 10.953 6.266 1 97.69 73 MET A C 1
ATOM 536 O O . MET A 1 73 ? 5.5 9.969 6.332 1 97.69 73 MET A O 1
ATOM 540 N N . VAL A 1 74 ? 3.816 11.234 7.199 1 97.56 74 VAL A N 1
ATOM 541 C CA . VAL A 1 74 ? 3.404 10.258 8.195 1 97.56 74 VAL A CA 1
ATOM 542 C C . VAL A 1 74 ? 1.992 9.758 7.891 1 97.56 74 VAL A C 1
ATOM 544 O O . VAL A 1 74 ? 1.05 10.555 7.832 1 97.56 74 VAL A O 1
ATOM 547 N N . ILE A 1 75 ? 1.886 8.477 7.645 1 97.06 75 ILE A N 1
ATOM 548 C CA . ILE A 1 75 ? 0.605 7.867 7.309 1 97.06 75 ILE A CA 1
ATOM 549 C C . ILE A 1 75 ? 0.257 6.797 8.336 1 97.06 75 ILE A C 1
ATOM 551 O O . ILE A 1 75 ? 1.146 6.215 8.961 1 97.06 75 ILE A O 1
ATOM 555 N N . PRO A 1 76 ? -1.022 6.508 8.562 1 95.31 76 PRO A N 1
ATOM 556 C CA . PRO A 1 76 ? -1.38 5.516 9.578 1 95.31 76 PRO A CA 1
ATOM 557 C C . PRO A 1 76 ? -0.803 4.133 9.289 1 95.31 76 PRO A C 1
ATOM 559 O O . PRO A 1 76 ? -0.209 3.508 10.172 1 95.31 76 PRO A O 1
ATOM 562 N N . ASN A 1 77 ? -0.947 3.693 8.078 1 91.81 77 ASN A N 1
ATOM 563 C CA . ASN A 1 77 ? -0.43 2.381 7.707 1 91.81 77 ASN A CA 1
ATOM 564 C C . ASN A 1 77 ? -0.008 2.342 6.242 1 91.81 77 ASN A C 1
ATOM 566 O O . ASN A 1 77 ? -0.837 2.523 5.348 1 91.81 77 ASN A O 1
ATOM 570 N N . ILE A 1 78 ? 1.199 1.995 6.043 1 91.75 78 ILE A N 1
ATOM 571 C CA . ILE A 1 78 ? 1.731 1.864 4.691 1 91.75 78 ILE A CA 1
ATOM 572 C C . ILE A 1 78 ? 1.117 0.643 4.012 1 91.75 78 ILE A C 1
ATOM 574 O O . ILE A 1 78 ? 0.836 0.668 2.811 1 91.75 78 ILE A O 1
ATOM 578 N N . SER A 1 79 ? 0.849 -0.399 4.781 1 88.25 79 SER A N 1
ATOM 579 C CA . SER A 1 79 ? 0.345 -1.65 4.227 1 88.25 79 SER A CA 1
ATOM 580 C C . SER A 1 79 ? -1.167 -1.602 4.035 1 88.25 79 SER A C 1
ATOM 582 O O . SER A 1 79 ? -1.753 -2.508 3.441 1 88.25 79 SER A O 1
ATOM 584 N N . GLY A 1 80 ? -1.754 -0.558 4.523 1 86.75 80 GLY A N 1
ATOM 585 C CA . GLY A 1 80 ? -3.188 -0.412 4.336 1 86.75 80 GLY A CA 1
ATOM 586 C C . GLY A 1 80 ? -3.566 -0.02 2.918 1 86.75 80 GLY A C 1
ATOM 587 O O . GLY A 1 80 ? -3.125 1.016 2.416 1 86.75 80 GLY A O 1
ATOM 588 N N . PRO A 1 81 ? -4.43 -0.841 2.348 1 87.12 81 PRO A N 1
ATOM 589 C CA . PRO A 1 81 ? -4.758 -0.574 0.945 1 87.12 81 PRO A CA 1
ATOM 590 C C . PRO A 1 81 ? -5.402 0.794 0.741 1 87.12 81 PRO A C 1
ATOM 592 O O . PRO A 1 81 ? -5.262 1.396 -0.328 1 87.12 81 PRO A O 1
ATOM 595 N N . ILE A 1 82 ? -6.016 1.266 1.739 1 90 82 ILE A N 1
ATOM 596 C CA . ILE A 1 82 ? -6.781 2.5 1.603 1 90 82 ILE A CA 1
ATOM 597 C C . ILE A 1 82 ? -5.832 3.672 1.363 1 90 82 ILE A C 1
ATOM 599 O O . ILE A 1 82 ? -6.199 4.656 0.716 1 90 82 ILE A O 1
ATOM 603 N N . PHE A 1 83 ? -4.559 3.588 1.81 1 95 83 PHE A N 1
ATOM 604 C CA . PHE A 1 83 ? -3.619 4.699 1.717 1 95 83 PHE A CA 1
ATOM 605 C C . PHE A 1 83 ? -2.662 4.5 0.547 1 95 83 PHE A C 1
ATOM 607 O O . PHE A 1 83 ? -1.926 5.418 0.18 1 95 83 PHE A O 1
ATOM 614 N N . ALA A 1 84 ? -2.662 3.357 -0.004 1 93.25 84 ALA A N 1
ATOM 615 C CA . ALA A 1 84 ? -1.644 2.979 -0.979 1 93.25 84 ALA A CA 1
ATOM 616 C C . ALA A 1 84 ? -1.64 3.936 -2.168 1 93.25 84 ALA A C 1
ATOM 618 O O . ALA A 1 84 ? -0.582 4.406 -2.59 1 93.25 84 ALA A O 1
ATOM 619 N N . ASN A 1 85 ? -2.814 4.238 -2.65 1 95.25 85 ASN A N 1
ATOM 620 C CA . ASN A 1 85 ? -2.916 5.117 -3.811 1 95.25 85 ASN A CA 1
ATOM 621 C C . ASN A 1 85 ? -2.523 6.551 -3.463 1 95.25 85 ASN A C 1
ATOM 623 O O . ASN A 1 85 ? -2.004 7.277 -4.309 1 95.25 85 ASN A O 1
ATOM 627 N N . THR A 1 86 ? -2.748 6.93 -2.213 1 98.06 86 THR A N 1
ATOM 628 C CA . THR A 1 86 ? -2.309 8.242 -1.763 1 98.06 86 THR A CA 1
ATOM 629 C C . THR A 1 86 ? -0.787 8.352 -1.791 1 98.06 86 THR A C 1
ATOM 631 O O . THR A 1 86 ? -0.233 9.289 -2.359 1 98.06 86 THR A O 1
ATOM 634 N N . ILE A 1 87 ? -0.135 7.336 -1.255 1 97.5 87 ILE A N 1
ATOM 635 C CA . ILE A 1 87 ? 1.321 7.332 -1.183 1 97.5 87 ILE A CA 1
ATOM 636 C C . ILE A 1 87 ? 1.908 7.316 -2.592 1 97.5 87 ILE A C 1
ATOM 638 O O . ILE A 1 87 ? 2.82 8.086 -2.9 1 97.5 87 ILE A O 1
ATOM 642 N N . GLN A 1 88 ? 1.345 6.484 -3.43 1 96.81 88 GLN A N 1
ATOM 643 C CA . GLN A 1 88 ? 1.85 6.324 -4.789 1 96.81 88 GLN A CA 1
ATOM 644 C C . GLN A 1 88 ? 1.745 7.629 -5.57 1 96.81 88 GLN A C 1
ATOM 646 O O . GLN A 1 88 ? 2.734 8.102 -6.133 1 96.81 88 GLN A O 1
ATOM 651 N N . SER A 1 89 ? 0.558 8.195 -5.621 1 97.5 89 SER A N 1
ATOM 652 C CA . SER A 1 89 ? 0.34 9.391 -6.426 1 97.5 89 SER A CA 1
ATOM 653 C C . SER A 1 89 ? 1.122 10.578 -5.875 1 97.5 89 SER A C 1
ATOM 655 O O . SER A 1 89 ? 1.638 11.391 -6.641 1 97.5 89 SER A O 1
ATOM 657 N N . PHE A 1 90 ? 1.183 10.672 -4.516 1 98.31 90 PHE A N 1
ATOM 658 C CA . PHE A 1 90 ? 1.986 11.711 -3.875 1 98.31 90 PHE A CA 1
ATOM 659 C C . PHE A 1 90 ? 3.449 11.586 -4.289 1 98.31 90 PHE A C 1
ATOM 661 O O . PHE A 1 90 ? 4.062 12.57 -4.707 1 98.31 90 PHE A O 1
ATOM 668 N N . SER A 1 91 ? 4.023 10.391 -4.164 1 96.31 91 SER A N 1
ATOM 669 C CA . SER A 1 91 ? 5.41 10.117 -4.523 1 96.31 91 SER A CA 1
ATOM 670 C C . SER A 1 91 ? 5.664 10.414 -6 1 96.31 91 SER A C 1
ATOM 672 O O . SER A 1 91 ? 6.672 11.031 -6.348 1 96.31 91 SER A O 1
ATOM 674 N N . ASP A 1 92 ? 4.754 9.992 -6.871 1 95.12 92 ASP A N 1
ATOM 675 C CA . ASP A 1 92 ? 4.902 10.195 -8.305 1 95.12 92 ASP A CA 1
ATOM 676 C C . ASP A 1 92 ? 5.004 11.688 -8.641 1 95.12 92 ASP A C 1
ATOM 678 O O . ASP A 1 92 ? 5.891 12.102 -9.383 1 95.12 92 ASP A O 1
ATOM 682 N N . GLU A 1 93 ? 4.086 12.398 -8.062 1 96.12 93 GLU A N 1
ATOM 683 C CA . GLU A 1 93 ? 4.059 13.836 -8.328 1 96.12 93 GLU A CA 1
ATOM 684 C C . GLU A 1 93 ? 5.332 14.516 -7.82 1 96.12 93 GLU A C 1
ATOM 686 O O . GLU A 1 93 ? 5.906 15.359 -8.508 1 96.12 93 GLU A O 1
ATOM 691 N N . LEU A 1 94 ? 5.797 14.188 -6.641 1 95.5 94 LEU A N 1
ATOM 692 C CA . LEU A 1 94 ? 7.027 14.734 -6.078 1 95.5 94 LEU A CA 1
ATOM 693 C C . LEU A 1 94 ? 8.227 14.398 -6.957 1 95.5 94 LEU A C 1
ATOM 695 O O . LEU A 1 94 ? 9.047 15.266 -7.262 1 95.5 94 LEU A O 1
ATOM 699 N N . ASN A 1 95 ? 8.266 13.18 -7.332 1 90.38 95 ASN A N 1
ATOM 700 C CA . ASN A 1 95 ? 9.391 12.695 -8.117 1 90.38 95 ASN A CA 1
ATOM 701 C C . ASN A 1 95 ? 9.508 13.43 -9.445 1 90.38 95 ASN A C 1
ATOM 703 O O . ASN A 1 95 ? 10.617 13.68 -9.93 1 90.38 95 ASN A O 1
ATOM 707 N N . GLN A 1 96 ? 8.406 13.719 -10.023 1 90.62 96 GLN A N 1
ATOM 708 C CA . GLN A 1 96 ? 8.383 14.445 -11.289 1 90.62 96 GLN A CA 1
ATOM 709 C C . GLN A 1 96 ? 9.062 15.805 -11.156 1 90.62 96 GLN A C 1
ATOM 711 O O . GLN A 1 96 ? 9.523 16.375 -12.148 1 90.62 96 GLN A O 1
ATOM 716 N N . HIS A 1 97 ? 9.172 16.281 -9.945 1 90.5 97 HIS A N 1
ATOM 717 C CA . HIS A 1 97 ? 9.758 17.594 -9.711 1 90.5 97 HIS A CA 1
ATOM 718 C C . HIS A 1 97 ? 11.062 17.484 -8.93 1 90.5 97 HIS A C 1
ATOM 720 O O . HIS A 1 97 ? 11.523 18.469 -8.328 1 90.5 97 HIS A O 1
ATOM 726 N N . GLY A 1 98 ? 11.57 16.266 -8.844 1 86.38 98 GLY A N 1
ATOM 727 C CA . GLY A 1 98 ? 12.891 16.047 -8.266 1 86.38 98 GLY A CA 1
ATOM 728 C C . GLY A 1 98 ? 12.875 15.945 -6.754 1 86.38 98 GLY A C 1
ATOM 729 O O . GLY A 1 98 ? 13.914 16.094 -6.109 1 86.38 98 GLY A O 1
ATOM 730 N N . TYR A 1 99 ? 11.688 15.828 -6.137 1 91.44 99 TYR A N 1
ATOM 731 C CA . TYR A 1 99 ? 11.578 15.641 -4.695 1 91.44 99 TYR A CA 1
ATOM 732 C C . TYR A 1 99 ? 11.414 14.164 -4.348 1 91.44 99 TYR A C 1
ATOM 734 O O . TYR A 1 99 ? 10.906 13.383 -5.156 1 91.44 99 TYR A O 1
ATOM 742 N N . GLN A 1 100 ? 11.898 13.852 -3.135 1 88.94 100 GLN A N 1
ATOM 743 C CA . GLN A 1 100 ? 11.812 12.477 -2.656 1 88.94 100 GLN A CA 1
ATOM 744 C C . GLN A 1 100 ? 10.914 12.375 -1.429 1 88.94 100 GLN A C 1
ATOM 746 O O . GLN A 1 100 ? 10.742 13.352 -0.695 1 88.94 100 GLN A O 1
ATOM 751 N N . LEU A 1 101 ? 10.383 11.18 -1.287 1 94.75 101 LEU A N 1
ATOM 752 C CA . LEU A 1 101 ? 9.438 10.961 -0.196 1 94.75 101 LEU A CA 1
ATOM 753 C C . LEU A 1 101 ? 10.102 10.219 0.958 1 94.75 101 LEU A C 1
ATOM 755 O O . LEU A 1 101 ? 10.641 9.125 0.772 1 94.75 101 LEU A O 1
ATOM 759 N N . LEU A 1 102 ? 10.086 10.859 2.131 1 92.69 102 LEU A N 1
ATOM 760 C CA . LEU A 1 102 ? 10.391 10.211 3.4 1 92.69 102 LEU A CA 1
ATOM 761 C C . LEU A 1 102 ? 9.117 9.711 4.074 1 92.69 102 LEU A C 1
ATOM 763 O O . LEU A 1 102 ? 8.18 10.477 4.293 1 92.69 102 LEU A O 1
ATOM 767 N N . LEU A 1 103 ? 9.133 8.453 4.418 1 94.56 103 LEU A N 1
ATOM 768 C CA . LEU A 1 103 ? 7.855 7.855 4.789 1 94.56 103 LEU A CA 1
ATOM 769 C C . LEU A 1 103 ? 7.949 7.168 6.145 1 94.56 103 LEU A C 1
ATOM 771 O O . LEU A 1 103 ? 8.938 6.484 6.434 1 94.56 103 LEU A O 1
ATOM 775 N N . ALA A 1 104 ? 6.879 7.336 7.004 1 94.06 104 ALA A N 1
ATOM 776 C CA . ALA A 1 104 ? 6.715 6.609 8.258 1 94.06 104 ALA A CA 1
ATOM 777 C C . ALA A 1 104 ? 5.242 6.32 8.539 1 94.06 104 ALA A C 1
ATOM 779 O O . ALA A 1 104 ? 4.359 6.98 7.988 1 94.06 104 ALA A O 1
ATOM 780 N N . SER A 1 105 ? 5.039 5.32 9.383 1 95.12 105 SER A N 1
ATOM 781 C CA . SER A 1 105 ? 3.689 4.945 9.789 1 95.12 105 SER A CA 1
ATOM 782 C C . SER A 1 105 ? 3.41 5.344 11.234 1 95.12 105 SER A C 1
ATOM 784 O O . SER A 1 105 ? 4.277 5.211 12.102 1 95.12 105 SER A O 1
ATOM 786 N N . SER A 1 106 ? 2.199 5.773 11.484 1 95.25 106 SER A N 1
ATOM 787 C CA . SER A 1 106 ? 1.812 6.117 12.844 1 95.25 106 SER A CA 1
ATOM 788 C C . SER A 1 106 ? 1.007 4.996 13.492 1 95.25 106 SER A C 1
ATOM 790 O O . SER A 1 106 ? 0.827 4.977 14.711 1 95.25 106 SER A O 1
ATOM 792 N N . TYR A 1 107 ? 0.361 4.117 12.68 1 92.56 107 TYR A N 1
ATOM 793 C CA . TYR A 1 107 ? -0.523 3.047 13.125 1 92.56 107 TYR A CA 1
ATOM 794 C C . TYR A 1 107 ? -1.693 3.607 13.93 1 92.56 107 TYR A C 1
ATOM 796 O O . TYR A 1 107 ? -2.111 3.014 14.922 1 92.56 107 TYR A O 1
ATOM 804 N N . PHE A 1 108 ? -2.084 4.785 13.609 1 93.25 108 PHE A N 1
ATOM 805 C CA . PHE A 1 108 ? -3.197 5.484 14.242 1 93.25 108 PHE A CA 1
ATOM 806 C C . PHE A 1 108 ? -2.879 5.801 15.695 1 93.25 108 PHE A C 1
ATOM 808 O O . PHE A 1 108 ? -3.785 6.008 16.5 1 93.25 108 PHE A O 1
ATOM 815 N N . SER A 1 109 ? -1.642 5.828 16.016 1 95 109 SER A N 1
ATOM 816 C CA . SER A 1 109 ? -1.172 6.223 17.344 1 95 109 SER A CA 1
ATOM 817 C C . SER A 1 109 ? -0.621 7.645 17.328 1 95 109 SER A C 1
ATOM 819 O O . SER A 1 109 ? 0.34 7.938 16.609 1 95 109 SER A O 1
ATOM 821 N N . MET A 1 110 ? -1.18 8.43 18.188 1 95.62 110 MET A N 1
ATOM 822 C CA . MET A 1 110 ? -0.703 9.812 18.266 1 95.62 110 MET A CA 1
ATOM 823 C C . MET A 1 110 ? 0.736 9.859 18.766 1 95.62 110 MET A C 1
ATOM 825 O O . MET A 1 110 ? 1.515 10.719 18.344 1 95.62 110 MET A O 1
ATOM 829 N N . GLU A 1 111 ? 1.044 8.969 19.594 1 94.06 111 GLU A N 1
ATOM 830 C CA . GLU A 1 111 ? 2.402 8.898 20.125 1 94.06 111 GLU A CA 1
ATOM 831 C C . GLU A 1 111 ? 3.4 8.516 19.031 1 94.06 111 GLU A C 1
ATOM 833 O O . GLU A 1 111 ? 4.469 9.125 18.922 1 94.06 111 GLU A O 1
ATOM 838 N N . LYS A 1 112 ? 3.039 7.527 18.266 1 93.62 112 LYS A N 1
ATOM 839 C CA . LYS A 1 112 ? 3.918 7.113 17.172 1 93.62 112 LYS A CA 1
ATOM 840 C C . LYS A 1 112 ? 4.031 8.203 16.109 1 93.62 112 LYS A C 1
ATOM 842 O O . LYS A 1 112 ? 5.105 8.414 15.547 1 93.62 112 LYS A O 1
ATOM 847 N N . GLU A 1 113 ? 2.93 8.836 15.867 1 96.5 113 GLU A N 1
ATOM 848 C CA . GLU A 1 113 ? 2.971 9.961 14.945 1 96.5 113 GLU A CA 1
ATOM 849 C C . GLU A 1 113 ? 3.938 11.039 15.422 1 96.5 113 GLU A C 1
ATOM 851 O O . GLU A 1 113 ? 4.762 11.531 14.648 1 96.5 113 GLU A O 1
ATOM 856 N N . GLU A 1 114 ? 3.818 11.422 16.672 1 94.44 114 GLU A N 1
ATOM 857 C CA . GLU A 1 114 ? 4.672 12.469 17.234 1 94.44 114 GLU A CA 1
ATOM 858 C C . GLU A 1 114 ? 6.148 12.086 17.125 1 94.44 114 GLU A C 1
ATOM 860 O O . GLU A 1 114 ? 6.984 12.914 16.766 1 94.44 114 GLU A O 1
ATOM 865 N N . SER A 1 115 ? 6.387 10.852 17.438 1 90.19 115 SER A N 1
ATOM 866 C CA . SER A 1 115 ? 7.754 10.352 17.344 1 90.19 115 SER A CA 1
ATOM 867 C C . SER A 1 115 ? 8.289 10.477 15.922 1 90.19 115 SER A C 1
ATOM 869 O O . SER A 1 115 ? 9.422 10.914 15.711 1 90.19 115 SER A O 1
ATOM 871 N N . ALA A 1 116 ? 7.48 10.094 14.977 1 92.5 116 ALA A N 1
ATOM 872 C CA . ALA A 1 116 ? 7.879 10.18 13.578 1 92.5 116 ALA A CA 1
ATOM 873 C C . ALA A 1 116 ? 8.094 11.633 13.156 1 92.5 116 ALA A C 1
ATOM 875 O O . ALA A 1 116 ? 9.078 11.953 12.484 1 92.5 116 ALA A O 1
ATOM 876 N N . VAL A 1 117 ? 7.199 12.484 13.555 1 93.19 117 VAL A N 1
ATOM 877 C CA . VAL A 1 117 ? 7.281 13.898 13.211 1 93.19 117 VAL A CA 1
ATOM 878 C C . VAL A 1 117 ? 8.578 14.484 13.773 1 93.19 117 VAL A C 1
ATOM 880 O O . VAL A 1 117 ? 9.305 15.188 13.062 1 93.19 117 VAL A O 1
ATOM 883 N N . ARG A 1 118 ? 8.898 14.203 14.984 1 86.88 118 ARG A N 1
ATOM 884 C CA . ARG A 1 118 ? 10.125 14.688 15.617 1 86.88 118 ARG A CA 1
ATOM 885 C C . ARG A 1 118 ? 11.359 14.195 14.867 1 86.88 118 ARG A C 1
ATOM 887 O O . ARG A 1 118 ? 12.281 14.977 14.609 1 86.88 118 ARG A O 1
ATOM 894 N N . ALA A 1 119 ? 11.328 12.984 14.539 1 82.75 119 ALA A N 1
ATOM 895 C CA . ALA A 1 119 ? 12.445 12.422 13.789 1 82.75 119 ALA A CA 1
ATOM 896 C C . ALA A 1 119 ? 12.609 13.125 12.445 1 82.75 119 ALA A C 1
ATOM 898 O O . ALA A 1 119 ? 13.719 13.492 12.07 1 82.75 119 ALA A O 1
ATOM 899 N N . PHE A 1 120 ? 11.492 13.297 11.719 1 87.19 120 PHE A N 1
ATOM 900 C CA . PHE A 1 120 ? 11.516 13.914 10.406 1 87.19 120 PHE A CA 1
ATOM 901 C C . PHE A 1 120 ? 12.016 15.352 10.492 1 87.19 120 PHE A C 1
ATOM 903 O O . PHE A 1 120 ? 12.797 15.797 9.648 1 87.19 120 PHE A O 1
ATOM 910 N N . LEU A 1 121 ? 11.562 16.078 11.453 1 83.56 121 LEU A N 1
ATOM 911 C CA . LEU A 1 121 ? 11.938 17.484 11.578 1 83.56 121 LEU A CA 1
ATOM 912 C C . LEU A 1 121 ? 13.438 17.625 11.836 1 83.56 121 LEU A C 1
ATOM 914 O O . LEU A 1 121 ? 14.047 18.625 11.453 1 83.56 121 LEU A O 1
ATOM 918 N N . GLY A 1 122 ? 13.945 16.625 12.445 1 72.5 122 GLY A N 1
ATOM 919 C CA . GLY A 1 122 ? 15.383 16.609 12.617 1 72.5 122 GLY A CA 1
ATOM 920 C C . GLY A 1 122 ? 16.141 16.578 11.305 1 72.5 122 GLY A C 1
ATOM 921 O O . GLY A 1 122 ? 17.312 16.969 11.25 1 72.5 122 GLY A O 1
ATOM 922 N N . TRP A 1 123 ? 15.43 16.172 10.242 1 72.94 123 TRP A N 1
ATOM 923 C CA . TRP A 1 123 ? 16.047 16.094 8.922 1 72.94 123 TRP A CA 1
ATOM 924 C C . TRP A 1 123 ? 15.734 17.328 8.086 1 72.94 123 TRP A C 1
ATOM 926 O O . TRP A 1 123 ? 16.141 17.422 6.922 1 72.94 123 TRP A O 1
ATOM 936 N N . SER A 1 124 ? 15.023 18.188 8.625 1 80 124 SER A N 1
ATOM 937 C CA . SER A 1 124 ? 14.656 19.453 7.988 1 80 124 SER A CA 1
ATOM 938 C C . SER A 1 124 ? 14.039 19.219 6.613 1 80 124 SER A C 1
ATOM 940 O O . SER A 1 124 ? 14.523 19.734 5.609 1 80 124 SER A O 1
ATOM 942 N N . PRO A 1 125 ? 12.945 18.438 6.609 1 88.56 125 PRO A N 1
ATOM 943 C CA . PRO A 1 125 ? 12.289 18.234 5.312 1 88.56 125 PRO A CA 1
ATOM 944 C C . PRO A 1 125 ? 11.758 19.547 4.719 1 88.56 125 PRO A C 1
ATOM 946 O O . PRO A 1 125 ? 11.547 20.516 5.449 1 88.56 125 PRO A O 1
ATOM 949 N N . ALA A 1 126 ? 11.617 19.484 3.398 1 92.81 126 ALA A N 1
ATOM 950 C CA . ALA A 1 126 ? 11.078 20.656 2.711 1 92.81 126 ALA A CA 1
ATOM 951 C C . ALA A 1 126 ? 9.617 20.891 3.086 1 92.81 126 ALA A C 1
ATOM 953 O O . ALA A 1 126 ? 9.141 22.031 3.051 1 92.81 126 ALA A O 1
ATOM 954 N N . ALA A 1 127 ? 8.938 19.891 3.398 1 97 127 ALA A N 1
ATOM 955 C CA . ALA A 1 127 ? 7.539 19.938 3.812 1 97 127 ALA A CA 1
ATOM 956 C C . ALA A 1 127 ? 7.164 18.734 4.656 1 97 127 ALA A C 1
ATOM 958 O O . ALA A 1 127 ? 7.879 17.719 4.66 1 97 127 ALA A O 1
ATOM 959 N N . LEU A 1 128 ? 6.07 18.875 5.395 1 97.19 128 LEU A N 1
ATOM 960 C CA . LEU A 1 128 ? 5.523 17.812 6.23 1 97.19 128 LEU A CA 1
ATOM 961 C C . LEU A 1 128 ? 4.066 17.547 5.875 1 97.19 128 LEU A C 1
ATOM 963 O O . LEU A 1 128 ? 3.254 18.469 5.812 1 97.19 128 LEU A O 1
ATOM 967 N N . VAL A 1 129 ? 3.814 16.312 5.602 1 98.62 129 VAL A N 1
ATOM 968 C CA . VAL A 1 129 ? 2.459 15.883 5.266 1 98.62 129 VAL A CA 1
ATOM 969 C C . VAL A 1 129 ? 1.952 14.891 6.309 1 98.62 129 VAL A C 1
ATOM 971 O O . VAL A 1 129 ? 2.588 13.867 6.555 1 98.6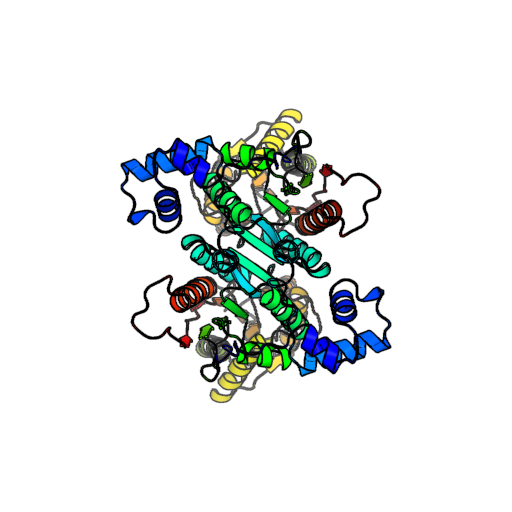2 129 VAL A O 1
ATOM 974 N N . LEU A 1 130 ? 0.838 15.18 6.91 1 98.56 130 LEU A N 1
ATOM 975 C CA . LEU A 1 130 ? 0.241 14.344 7.949 1 98.56 130 LEU A CA 1
ATOM 976 C C . LEU A 1 130 ? -1.143 13.867 7.531 1 98.56 130 LEU A C 1
ATOM 978 O O . LEU A 1 130 ? -1.711 14.367 6.559 1 98.56 130 LEU A O 1
ATOM 982 N N . THR A 1 131 ? -1.616 12.867 8.25 1 97.81 131 THR A N 1
ATOM 983 C CA . THR A 1 131 ? -2.953 12.336 8.008 1 97.81 131 THR A CA 1
ATOM 984 C C . THR A 1 131 ? -3.908 12.742 9.133 1 97.81 131 THR A C 1
ATOM 986 O O . THR A 1 131 ? -3.598 12.57 10.312 1 97.81 131 THR A O 1
ATOM 989 N N . SER A 1 132 ? -5 13.336 8.75 1 96.06 132 SER A N 1
ATOM 990 C CA . SER A 1 132 ? -6.102 13.75 9.609 1 96.06 132 SER A CA 1
ATOM 991 C C . SER A 1 132 ? -5.703 14.93 10.492 1 96.06 132 SER A C 1
ATOM 993 O O . SER A 1 132 ? -4.582 15.43 10.398 1 96.06 132 SER A O 1
ATOM 995 N N . GLN A 1 133 ? -6.605 15.383 11.328 1 95.69 133 GLN A N 1
ATOM 996 C CA . GLN A 1 133 ? -6.418 16.5 12.25 1 95.69 133 GLN A CA 1
ATOM 997 C C . GLN A 1 133 ? -6.062 16 13.648 1 95.69 133 GLN A C 1
ATOM 999 O O . GLN A 1 133 ? -5.801 16.797 14.547 1 95.69 133 GLN A O 1
ATOM 1004 N N . TYR A 1 134 ? -6.141 14.758 13.852 1 95.94 134 TYR A N 1
ATOM 1005 C CA . TYR A 1 134 ? -5.973 14.219 15.188 1 95.94 134 TYR A CA 1
ATOM 1006 C C . TYR A 1 134 ? -4.5 14.031 15.531 1 95.94 134 TYR A C 1
ATOM 1008 O O . TYR A 1 134 ? -3.883 13.039 15.125 1 95.94 134 TYR A O 1
ATOM 1016 N N . HIS A 1 135 ? -3.992 14.938 16.297 1 97.31 135 HIS A N 1
ATOM 1017 C CA . HIS A 1 135 ? -2.588 14.945 16.688 1 97.31 135 HIS A CA 1
ATOM 1018 C C . HIS A 1 135 ? -2.445 15.047 18.203 1 97.31 135 HIS A C 1
ATOM 1020 O O . HIS A 1 135 ? -3.371 15.484 18.891 1 97.31 135 HIS A O 1
ATOM 1026 N N . SER A 1 136 ? -1.332 14.594 18.688 1 96.5 136 SER A N 1
ATOM 1027 C CA . SER A 1 136 ? -0.998 14.875 20.078 1 96.5 136 SER A CA 1
ATOM 1028 C C . SER A 1 136 ? -0.751 16.375 20.297 1 96.5 136 SER A C 1
ATOM 1030 O O . SER A 1 136 ? -0.547 17.109 19.328 1 96.5 136 SER A O 1
ATOM 1032 N N . GLU A 1 137 ? -0.807 16.781 21.531 1 95.62 137 GLU A N 1
ATOM 1033 C CA . GLU A 1 137 ? -0.45 18.156 21.844 1 95.62 137 GLU A CA 1
ATOM 1034 C C . GLU A 1 137 ? 0.97 18.469 21.375 1 95.62 137 GLU A C 1
ATOM 1036 O O . GLU A 1 137 ? 1.246 19.594 20.922 1 95.62 137 GLU A O 1
ATOM 1041 N N . GLY A 1 138 ? 1.808 17.547 21.562 1 92.81 138 GLY A N 1
ATOM 1042 C CA . GLY A 1 138 ? 3.178 17.719 21.109 1 92.81 138 GLY A CA 1
ATOM 1043 C C . GLY A 1 138 ? 3.285 17.969 19.625 1 92.81 138 GLY A C 1
ATOM 1044 O O . GLY A 1 138 ? 3.984 18.891 19.188 1 92.81 138 GLY A O 1
ATOM 1045 N N . THR A 1 139 ? 2.607 17.141 18.859 1 95.5 139 THR A N 1
ATOM 1046 C CA . THR A 1 139 ? 2.604 17.328 17.422 1 95.5 139 THR A CA 1
ATOM 1047 C C . THR A 1 139 ? 2.004 18.688 17.047 1 95.5 139 THR A C 1
ATOM 1049 O O . THR A 1 139 ? 2.506 19.359 16.156 1 95.5 139 THR A O 1
ATOM 1052 N N . GLU A 1 140 ? 0.968 19.094 17.734 1 96.5 140 GLU A N 1
ATOM 1053 C CA . GLU A 1 140 ? 0.344 20.391 17.484 1 96.5 140 GLU A CA 1
ATOM 1054 C C . GLU A 1 140 ? 1.335 21.531 17.688 1 96.5 140 GLU A C 1
ATOM 1056 O O . GLU A 1 140 ? 1.376 22.484 16.891 1 96.5 140 GLU A O 1
ATOM 1061 N N . ARG A 1 141 ? 2.09 21.438 18.719 1 92.38 141 ARG A N 1
ATOM 1062 C CA . ARG A 1 141 ? 3.094 22.469 18.984 1 92.38 141 ARG A CA 1
ATOM 1063 C C . ARG A 1 141 ? 4.148 22.5 17.891 1 92.38 141 ARG A C 1
ATOM 1065 O O . ARG A 1 141 ? 4.578 23.578 17.469 1 92.38 141 ARG A O 1
ATOM 1072 N N . LEU A 1 142 ? 4.535 21.359 17.469 1 89.75 142 LEU A N 1
ATOM 1073 C CA . LEU A 1 142 ? 5.539 21.266 16.422 1 89.75 142 LEU A CA 1
ATOM 1074 C C . LEU A 1 142 ? 5.012 21.859 15.117 1 89.75 142 LEU A C 1
ATOM 1076 O O . LEU A 1 142 ? 5.738 22.562 14.414 1 89.75 142 LEU A O 1
ATOM 1080 N N . ILE A 1 143 ? 3.777 21.547 14.781 1 92.19 143 ILE A N 1
ATOM 1081 C CA . ILE A 1 143 ? 3.135 22.078 13.586 1 92.19 143 ILE A CA 1
ATOM 1082 C C . ILE A 1 143 ? 3.074 23.594 13.664 1 92.19 143 ILE A C 1
ATOM 1084 O O . ILE A 1 143 ? 3.393 24.297 12.695 1 92.19 143 ILE A O 1
ATOM 1088 N N . ALA A 1 144 ? 2.709 24.125 14.797 1 91.12 144 ALA A N 1
ATOM 1089 C CA . ALA A 1 144 ? 2.531 25.562 15 1 91.12 144 ALA A CA 1
ATOM 1090 C C . ALA A 1 144 ? 3.848 26.312 14.805 1 91.12 144 ALA A C 1
ATOM 1092 O O . ALA A 1 144 ? 3.859 27.453 14.344 1 91.12 144 ALA A O 1
ATOM 1093 N N . LYS A 1 145 ? 4.895 25.641 15.078 1 87.38 145 LYS A N 1
ATOM 1094 C CA . LYS A 1 145 ? 6.207 26.281 15.031 1 87.38 145 LYS A CA 1
ATOM 1095 C C . LYS A 1 145 ? 6.934 25.953 13.734 1 87.38 145 LYS A C 1
ATOM 1097 O O . LYS A 1 145 ? 8.047 26.438 13.5 1 87.38 145 LYS A O 1
ATOM 1102 N N . ALA A 1 146 ? 6.266 25.172 12.961 1 85.62 146 ALA A N 1
ATOM 1103 C CA . ALA A 1 146 ? 6.938 24.688 11.758 1 85.62 146 ALA A CA 1
ATOM 1104 C C . ALA A 1 146 ? 7.203 25.828 10.781 1 85.62 146 ALA A C 1
ATOM 1106 O O . ALA A 1 146 ? 6.328 26.656 10.539 1 85.62 146 ALA A O 1
ATOM 1107 N N . ALA A 1 147 ? 8.438 25.844 10.219 1 86.5 147 ALA A N 1
ATOM 1108 C CA . ALA A 1 147 ? 8.828 26.875 9.266 1 86.5 147 ALA A CA 1
ATOM 1109 C C . ALA A 1 147 ? 8.602 26.406 7.832 1 86.5 147 ALA A C 1
ATOM 1111 O O . ALA A 1 147 ? 8.781 27.188 6.887 1 86.5 147 ALA A O 1
ATOM 1112 N N . MET A 1 148 ? 8.305 25.219 7.699 1 91.38 148 MET A N 1
ATOM 1113 C CA . MET A 1 148 ? 8.039 24.641 6.383 1 91.38 148 MET A CA 1
ATOM 1114 C C . MET A 1 148 ? 6.547 24.391 6.191 1 91.38 148 MET A C 1
ATOM 1116 O O . MET A 1 148 ? 5.793 24.344 7.164 1 91.38 148 MET A O 1
ATOM 1120 N N . PRO A 1 149 ? 6.113 24.203 4.941 1 96.44 149 PRO A N 1
ATOM 1121 C CA . PRO A 1 149 ? 4.703 23.891 4.695 1 96.44 149 PRO A CA 1
ATOM 1122 C C . PRO A 1 149 ? 4.27 22.594 5.367 1 96.44 149 PRO A C 1
ATOM 1124 O O . PRO A 1 149 ? 5.023 21.609 5.387 1 96.44 149 PRO A O 1
ATOM 1127 N N . VAL A 1 150 ? 3.084 22.656 5.969 1 97.94 150 VAL A N 1
ATOM 1128 C CA . VAL A 1 150 ? 2.432 21.484 6.539 1 97.94 150 VAL A CA 1
ATOM 1129 C C . VAL A 1 150 ? 1.091 21.25 5.848 1 97.94 150 VAL A C 1
ATOM 1131 O O . VAL A 1 150 ? 0.299 22.188 5.684 1 97.94 150 VAL A O 1
ATOM 1134 N N . VAL A 1 151 ? 0.879 20.031 5.402 1 98.69 151 VAL A N 1
ATOM 1135 C CA . VAL A 1 151 ? -0.377 19.641 4.777 1 98.69 151 VAL A CA 1
ATOM 1136 C C . VAL A 1 151 ? -1.014 18.5 5.578 1 98.69 151 VAL A C 1
ATOM 1138 O O . VAL A 1 151 ? -0.339 17.531 5.941 1 98.69 151 VAL A O 1
ATOM 1141 N N . GLU A 1 152 ? -2.246 18.656 5.969 1 98.75 152 GLU A N 1
ATOM 1142 C CA . GLU A 1 152 ? -3.055 17.578 6.523 1 98.75 152 GLU A CA 1
ATOM 1143 C C . GLU A 1 152 ? -3.949 16.953 5.453 1 98.75 152 GLU A C 1
ATOM 1145 O O . GLU A 1 152 ? -4.617 17.672 4.703 1 98.75 152 GLU A O 1
ATOM 1150 N N . THR A 1 153 ? -3.938 15.602 5.434 1 98.75 153 THR A N 1
ATOM 1151 C CA . THR A 1 153 ? -4.641 14.914 4.355 1 98.75 153 THR A CA 1
ATOM 1152 C C . THR A 1 153 ? -5.75 14.023 4.914 1 98.75 153 THR A C 1
ATOM 1154 O O . THR A 1 153 ? -5.793 13.758 6.113 1 98.75 153 THR A O 1
ATOM 1157 N N . TRP A 1 154 ? -6.777 13.531 3.979 1 98.38 154 TRP A N 1
ATOM 1158 C CA . TRP A 1 154 ? -7.824 12.539 4.168 1 98.38 154 TRP A CA 1
ATOM 1159 C C . TRP A 1 154 ? -9.008 13.133 4.93 1 98.38 154 TRP A C 1
ATOM 1161 O O . TRP A 1 154 ? -10.164 12.836 4.617 1 98.38 154 TRP A O 1
ATOM 1171 N N . ASP A 1 155 ? -8.734 13.914 5.977 1 97.94 155 ASP A N 1
ATOM 1172 C CA . ASP A 1 155 ? -9.781 14.68 6.645 1 97.94 155 ASP A CA 1
ATOM 1173 C C . ASP A 1 155 ? -9.844 16.109 6.102 1 97.94 155 ASP A C 1
ATOM 1175 O O . ASP A 1 155 ? -8.984 16.531 5.32 1 97.94 155 ASP A O 1
ATOM 1179 N N . TYR A 1 156 ? -10.891 16.812 6.492 1 97.94 156 T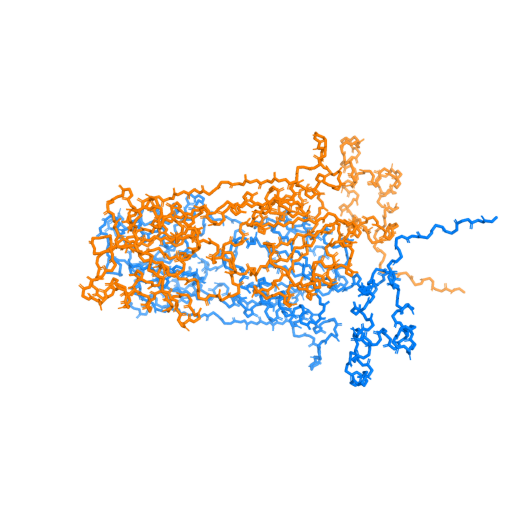YR A N 1
ATOM 1180 C CA . TYR A 1 156 ? -11.125 18.188 6.066 1 97.94 156 TYR A CA 1
ATOM 1181 C C . TYR A 1 156 ? -11.648 19.047 7.219 1 97.94 156 TYR A C 1
ATOM 1183 O O . TYR A 1 156 ? -12.812 18.938 7.594 1 97.94 156 TYR A O 1
ATOM 1191 N N . VAL A 1 157 ? -10.758 19.859 7.734 1 97.75 157 VAL A N 1
ATOM 1192 C CA . VAL A 1 157 ? -11.094 20.719 8.867 1 97.75 157 VAL A CA 1
ATOM 1193 C C . VAL A 1 157 ? -10.711 22.172 8.547 1 97.75 157 VAL A C 1
ATOM 1195 O O . VAL A 1 157 ? -9.609 22.609 8.891 1 97.75 157 VAL A O 1
ATOM 1198 N N . PRO A 1 158 ? -11.648 22.922 8.055 1 97.62 158 PRO A N 1
ATOM 1199 C CA . PRO A 1 158 ? -11.367 24.266 7.539 1 97.62 158 PRO A CA 1
ATOM 1200 C C . PRO A 1 158 ? -10.742 25.188 8.586 1 97.62 158 PRO A C 1
ATOM 1202 O O . PRO A 1 158 ? -9.992 26.094 8.242 1 97.62 158 PRO A O 1
ATOM 1205 N N . GLU A 1 159 ? -10.961 25 9.852 1 97.19 159 GLU A N 1
ATOM 1206 C CA . GLU A 1 159 ? -10.523 25.891 10.914 1 97.19 159 GLU A CA 1
ATOM 1207 C C . GLU A 1 159 ? -9.031 25.703 11.211 1 97.19 159 GLU A C 1
ATOM 1209 O O . GLU A 1 159 ? -8.422 26.547 11.883 1 97.19 159 GLU A O 1
ATOM 1214 N N . ARG A 1 160 ? -8.5 24.656 10.68 1 97.31 160 ARG A N 1
ATOM 1215 C CA . ARG A 1 160 ? -7.105 24.375 11.008 1 97.31 160 ARG A CA 1
ATOM 1216 C C . ARG A 1 160 ? -6.156 25.172 10.117 1 97.31 160 ARG A C 1
ATOM 1218 O O . ARG A 1 160 ? -6.461 25.422 8.945 1 97.31 160 ARG A O 1
ATOM 1225 N N . LYS A 1 161 ? -5.02 25.453 10.594 1 95.81 161 LYS A N 1
ATOM 1226 C CA . LYS A 1 161 ? -4.039 26.297 9.93 1 95.81 161 LYS A CA 1
ATOM 1227 C C . LYS A 1 161 ? -3.352 25.547 8.781 1 95.81 161 LYS A C 1
ATOM 1229 O O . LYS A 1 161 ? -3.145 26.109 7.707 1 95.81 161 LYS A O 1
ATOM 1234 N N . PRO A 1 162 ? -2.947 24.281 8.969 1 97.88 162 PRO A N 1
ATOM 1235 C CA . PRO A 1 162 ? -2.307 23.594 7.848 1 97.88 162 PRO A CA 1
ATOM 1236 C C . PRO A 1 162 ? -3.207 23.5 6.621 1 97.88 162 PRO A C 1
ATOM 1238 O O . PRO A 1 162 ? -4.434 23.516 6.746 1 97.88 162 PRO A O 1
ATOM 1241 N N . VAL A 1 163 ? -2.58 23.438 5.496 1 98.38 163 VAL A N 1
ATOM 1242 C CA . VAL A 1 163 ? -3.328 23.172 4.273 1 98.38 163 VAL A CA 1
ATOM 1243 C C . VAL A 1 163 ? -4.125 21.875 4.422 1 98.38 163 VAL A C 1
ATOM 1245 O O . VAL A 1 163 ? -3.611 20.875 4.926 1 98.38 163 VAL A O 1
ATOM 1248 N N . GLN A 1 164 ? -5.418 22 4.059 1 98.75 164 GLN A N 1
ATOM 1249 C CA . GLN A 1 164 ? -6.32 20.859 4.176 1 98.75 164 GLN A CA 1
ATOM 1250 C C . GLN A 1 164 ? -6.578 20.219 2.816 1 98.75 164 GLN A C 1
ATOM 1252 O O . GLN A 1 164 ? -7.066 20.875 1.896 1 98.75 164 GLN A O 1
ATOM 1257 N N . VAL A 1 165 ? -6.227 18.906 2.643 1 98.88 165 VAL A N 1
ATOM 1258 C CA . VAL A 1 165 ? -6.555 18.125 1.452 1 98.88 165 VAL A CA 1
ATOM 1259 C C . VAL A 1 165 ? -7.289 16.844 1.854 1 98.88 165 VAL A C 1
ATOM 1261 O O . VAL A 1 165 ? -6.668 15.891 2.326 1 98.88 165 VAL A O 1
ATOM 1264 N N . GLY A 1 166 ? -8.578 16.797 1.642 1 98.75 166 GLY A N 1
ATOM 1265 C CA . GLY A 1 166 ? -9.336 15.617 2.061 1 98.75 166 GLY A CA 1
ATOM 1266 C C . GLY A 1 166 ? -10.82 15.734 1.773 1 98.75 166 GLY A C 1
ATOM 1267 O O . GLY A 1 166 ? -11.219 16.328 0.769 1 98.75 166 GLY A O 1
ATOM 1268 N N . PHE A 1 167 ? -11.594 15.016 2.533 1 98.75 167 PHE A N 1
ATOM 1269 C CA . PHE A 1 167 ? -13.039 14.953 2.369 1 98.75 167 PHE A CA 1
ATOM 1270 C C . PHE A 1 167 ? -13.742 14.914 3.723 1 98.75 167 PHE A C 1
ATOM 1272 O O . PHE A 1 167 ? -13.086 14.82 4.762 1 98.75 167 PHE A O 1
ATOM 1279 N N . SER A 1 168 ? -15.055 15.086 3.709 1 98.44 168 SER A N 1
ATOM 1280 C CA . SER A 1 168 ? -15.836 15.062 4.945 1 98.44 168 SER A CA 1
ATOM 1281 C C . SER A 1 168 ? -16.25 13.641 5.309 1 98.44 168 SER A C 1
ATOM 1283 O O . SER A 1 168 ? -17.141 13.07 4.684 1 98.44 168 SER A O 1
ATOM 1285 N N . HIS A 1 169 ? -15.68 13.148 6.363 1 98.44 169 HIS A N 1
ATOM 1286 C CA . HIS A 1 169 ? -16.062 11.828 6.852 1 98.44 169 HIS A CA 1
ATOM 1287 C C . HIS A 1 169 ? -17.5 11.836 7.355 1 98.44 169 HIS A C 1
ATOM 1289 O O . HIS A 1 169 ? -18.219 10.836 7.215 1 98.44 169 HIS A O 1
ATOM 1295 N N . VAL A 1 170 ? -17.938 12.898 7.926 1 98.44 170 VAL A N 1
ATOM 1296 C CA . VAL A 1 170 ? -19.312 13.031 8.391 1 98.44 170 VAL A CA 1
ATOM 1297 C C . VAL A 1 170 ? -20.266 12.875 7.207 1 98.44 170 VAL A C 1
ATOM 1299 O O . VAL A 1 170 ? -21.266 12.164 7.305 1 98.44 170 VAL A O 1
ATOM 1302 N N . GLU A 1 171 ? -19.938 13.477 6.117 1 98.56 171 GLU A N 1
ATOM 1303 C CA . GLU A 1 171 ? -20.797 13.383 4.941 1 98.56 171 GLU A CA 1
ATOM 1304 C C . GLU A 1 171 ? -20.828 11.953 4.395 1 98.56 171 GLU A C 1
ATOM 1306 O O . GLU A 1 171 ? -21.844 11.508 3.877 1 98.56 171 GLU A O 1
ATOM 1311 N N . VAL A 1 172 ? -19.75 11.273 4.512 1 98.75 172 VAL A N 1
ATOM 1312 C CA . VAL A 1 172 ? -19.703 9.875 4.109 1 98.75 172 VAL A CA 1
ATOM 1313 C C . VAL A 1 172 ? -20.75 9.078 4.891 1 98.75 172 VAL A C 1
ATOM 1315 O O . VAL A 1 172 ? -21.516 8.305 4.305 1 98.75 172 VAL A O 1
ATOM 1318 N N . GLY A 1 173 ? -20.75 9.258 6.199 1 98.75 173 GLY A N 1
ATOM 1319 C CA . GLY A 1 173 ? -21.75 8.594 7.023 1 98.75 173 GLY A CA 1
ATOM 1320 C C . GLY A 1 173 ? -23.172 8.945 6.637 1 98.75 173 GLY A C 1
ATOM 1321 O O . GLY A 1 173 ? -24.031 8.062 6.531 1 98.75 173 GLY A O 1
ATOM 1322 N N . ARG A 1 174 ? -23.422 10.219 6.371 1 98.75 174 ARG A N 1
ATOM 1323 C CA . ARG A 1 174 ? -24.75 10.688 5.992 1 98.75 174 ARG A CA 1
ATOM 1324 C C . ARG A 1 174 ? -25.188 10.062 4.68 1 98.75 174 ARG A C 1
ATOM 1326 O O . ARG A 1 174 ? -26.328 9.609 4.559 1 98.75 174 ARG A O 1
ATOM 1333 N N . GLN A 1 175 ? -24.297 9.992 3.766 1 98.75 175 GLN A N 1
ATOM 1334 C CA . GLN A 1 175 ? -24.594 9.484 2.432 1 98.75 175 GLN A CA 1
ATOM 1335 C C . GLN A 1 175 ? -25 8.016 2.48 1 98.75 175 GLN A C 1
ATOM 1337 O O . GLN A 1 175 ? -25.859 7.578 1.71 1 98.75 175 GLN A O 1
ATOM 1342 N N . SER A 1 176 ? -24.359 7.254 3.336 1 98.81 176 SER A N 1
ATOM 1343 C CA . SER A 1 176 ? -24.703 5.844 3.451 1 98.81 176 SER A CA 1
ATOM 1344 C C . SER A 1 176 ? -26.141 5.66 3.887 1 98.81 176 SER A C 1
ATOM 1346 O O . SER A 1 176 ? -26.875 4.852 3.311 1 98.81 176 SER A O 1
ATOM 1348 N N . VAL A 1 177 ? -26.625 6.438 4.816 1 98.81 177 VAL A N 1
ATOM 1349 C CA . VAL A 1 177 ? -28 6.375 5.316 1 98.81 177 VAL A CA 1
ATOM 1350 C C . VAL A 1 177 ? -28.953 6.867 4.238 1 98.81 177 VAL A C 1
ATOM 1352 O O . VAL A 1 177 ? -30.016 6.262 4.016 1 98.81 177 VAL A O 1
ATOM 1355 N N . GLU A 1 178 ? -28.594 7.98 3.6 1 98.81 178 GLU A N 1
ATOM 1356 C CA . GLU A 1 178 ? -29.438 8.531 2.545 1 98.81 178 GLU A CA 1
ATOM 1357 C C . GLU A 1 178 ? -29.688 7.504 1.45 1 98.81 178 GLU A C 1
ATOM 1359 O O . GLU A 1 178 ? -30.828 7.352 0.996 1 98.81 178 GLU A O 1
ATOM 1364 N N . TYR A 1 179 ? -28.672 6.828 1.05 1 98.88 179 TYR A N 1
ATOM 1365 C CA . TYR A 1 179 ? -28.781 5.809 0.01 1 98.88 179 TYR A CA 1
ATOM 1366 C C . TYR A 1 179 ? -29.719 4.684 0.447 1 98.88 179 TYR A C 1
ATOM 1368 O O . TYR A 1 179 ? -30.641 4.32 -0.279 1 98.88 179 TYR A O 1
ATOM 1376 N N . LEU A 1 180 ? -29.469 4.113 1.611 1 98.88 180 LEU A N 1
ATOM 1377 C CA . LEU A 1 180 ? -30.219 2.959 2.1 1 98.88 180 LEU A CA 1
ATOM 1378 C C . LEU A 1 180 ? -31.672 3.342 2.408 1 98.88 180 LEU A C 1
ATOM 1380 O O . LEU A 1 180 ? -32.594 2.592 2.092 1 98.88 180 LEU A O 1
ATOM 1384 N N . HIS A 1 181 ? -31.891 4.496 3 1 98.75 181 HIS A N 1
ATOM 1385 C CA . HIS A 1 181 ? -33.219 4.984 3.27 1 98.75 181 HIS A CA 1
ATOM 1386 C C . HIS A 1 181 ? -34 5.207 1.975 1 98.75 181 HIS A C 1
ATOM 1388 O O . HIS A 1 181 ? -35.219 4.922 1.906 1 98.75 181 HIS A O 1
ATOM 1394 N N . GLY A 1 182 ? -33.312 5.773 1.008 1 98.56 182 GLY A N 1
ATOM 1395 C CA . GLY A 1 182 ? -33.906 5.973 -0.295 1 98.56 182 GLY A CA 1
ATOM 1396 C C . GLY A 1 182 ? -34.406 4.688 -0.923 1 98.56 182 GLY A C 1
ATOM 1397 O O . GLY A 1 182 ? -35.375 4.707 -1.715 1 98.56 182 GLY A O 1
ATOM 1398 N N . LYS A 1 183 ? -33.875 3.576 -0.507 1 98.31 183 LYS A N 1
ATOM 1399 C CA . LYS A 1 183 ? -34.25 2.268 -1.024 1 98.31 183 LYS A CA 1
ATOM 1400 C C . LYS A 1 183 ? -35.344 1.633 -0.157 1 98.31 183 LYS A C 1
ATOM 1402 O O . LYS A 1 183 ? -35.781 0.523 -0.438 1 98.31 183 LYS A O 1
ATOM 1407 N N . GLY A 1 184 ? -35.656 2.268 0.971 1 98.19 184 GLY A N 1
ATOM 1408 C CA . GLY A 1 184 ? -36.812 1.836 1.778 1 98.19 184 GLY A CA 1
ATOM 1409 C C . GLY A 1 184 ? -36.375 1.208 3.096 1 98.19 184 GLY A C 1
ATOM 1410 O O . GLY A 1 184 ? -37.25 0.837 3.906 1 98.19 184 GLY A O 1
ATOM 1411 N N . TYR A 1 185 ? -35.062 1.112 3.336 1 98.44 185 TYR A N 1
ATOM 1412 C CA . TYR A 1 185 ? -34.625 0.522 4.59 1 98.44 185 TYR A CA 1
ATOM 1413 C C . TYR A 1 185 ? -34.844 1.485 5.754 1 98.44 185 TYR A C 1
ATOM 1415 O O . TYR A 1 185 ? -34.625 2.691 5.617 1 98.44 185 TYR A O 1
ATOM 1423 N N . LYS A 1 186 ? -35.188 0.969 6.898 1 98.06 186 LYS A N 1
ATOM 1424 C CA . LYS A 1 186 ? -35.438 1.806 8.062 1 98.06 186 LYS A CA 1
ATOM 1425 C C . LYS A 1 186 ? -34.594 1.363 9.258 1 98.06 186 LYS A C 1
ATOM 1427 O O . LYS A 1 186 ? -34.125 2.197 10.031 1 98.06 186 LYS A O 1
ATOM 1432 N N . ARG A 1 187 ? -34.5 0.057 9.43 1 98.25 187 ARG A N 1
ATOM 1433 C CA . ARG A 1 187 ? -33.625 -0.466 10.484 1 98.25 187 ARG A CA 1
ATOM 1434 C C . ARG A 1 187 ? -32.219 -0.68 9.977 1 98.25 187 ARG A C 1
ATOM 1436 O O . ARG A 1 187 ? -31.859 -1.782 9.555 1 98.25 187 ARG A O 1
ATOM 1443 N N . ILE A 1 188 ? -31.484 0.419 10.055 1 98.75 188 ILE A N 1
ATOM 1444 C CA . ILE A 1 188 ? -30.125 0.441 9.516 1 98.75 188 ILE A CA 1
ATOM 1445 C C . ILE A 1 188 ? -29.125 0.464 10.664 1 98.75 188 ILE A C 1
ATOM 1447 O O . ILE A 1 188 ? -29.078 1.416 11.453 1 98.75 188 ILE A O 1
ATOM 1451 N N . ALA A 1 189 ? -28.344 -0.553 10.797 1 98.81 189 ALA A N 1
ATOM 1452 C CA . ALA A 1 189 ? -27.297 -0.603 11.82 1 98.81 189 ALA A CA 1
ATOM 1453 C C . ALA A 1 189 ? -25.969 -0.079 11.273 1 98.81 189 ALA A C 1
ATOM 1455 O O . ALA A 1 189 ? -25.766 -0.028 10.055 1 98.81 189 ALA A O 1
ATOM 1456 N N . TYR A 1 190 ? -25.109 0.383 12.18 1 98.88 190 TYR A N 1
ATOM 1457 C CA . TYR A 1 190 ? -23.75 0.808 11.867 1 98.88 190 TYR A CA 1
ATOM 1458 C C . TYR A 1 190 ? -22.734 0 12.664 1 98.88 190 TYR A C 1
ATOM 1460 O O . TYR A 1 190 ? -22.859 -0.138 13.883 1 98.88 190 TYR A O 1
ATOM 1468 N N . VAL A 1 191 ? -21.781 -0.525 11.93 1 98.75 191 VAL A N 1
ATOM 1469 C CA . VAL A 1 191 ? -20.703 -1.27 12.586 1 98.75 191 VAL A CA 1
ATOM 1470 C C . VAL A 1 191 ? -19.438 -0.423 12.625 1 98.75 191 VAL A C 1
ATOM 1472 O O . VAL A 1 191 ? -18.875 -0.088 11.586 1 98.75 191 VAL A O 1
ATOM 1475 N N . GLN A 1 192 ? -18.984 -0.136 13.797 1 98.06 192 GLN A N 1
ATOM 1476 C CA . GLN A 1 192 ? -17.797 0.687 14 1 98.06 192 GLN A CA 1
ATOM 1477 C C . GLN A 1 192 ? -16.531 -0.065 13.594 1 98.06 192 GLN A C 1
ATOM 1479 O O . GLN A 1 192 ? -16.5 -1.297 13.617 1 98.06 192 GLN A O 1
ATOM 1484 N N . ASN A 1 193 ? -15.531 0.736 13.25 1 96.25 193 ASN A N 1
ATOM 1485 C CA . ASN A 1 193 ? -14.227 0.158 12.945 1 96.25 193 ASN A CA 1
ATOM 1486 C C . ASN A 1 193 ? -13.648 -0.582 14.148 1 96.25 193 ASN A C 1
ATOM 1488 O O . ASN A 1 193 ? -13.82 -0.152 15.289 1 96.25 193 ASN A O 1
ATOM 1492 N N . SER A 1 194 ? -12.969 -1.659 13.867 1 92.81 194 SER A N 1
ATOM 1493 C CA . SER A 1 194 ? -12.344 -2.432 14.93 1 92.81 194 SER A CA 1
ATOM 1494 C C . SER A 1 194 ? -11.055 -1.763 15.414 1 92.81 194 SER A C 1
ATOM 1496 O O . SER A 1 194 ? -10.555 -2.082 16.484 1 92.81 194 SER A O 1
ATOM 1498 N N . LEU A 1 195 ? -10.539 -0.908 14.633 1 89.94 195 LEU A N 1
ATOM 1499 C CA . LEU A 1 195 ? -9.359 -0.146 15.031 1 89.94 195 LEU A CA 1
ATOM 1500 C C . LEU A 1 195 ? -9.758 1.11 15.797 1 89.94 195 LEU A C 1
ATOM 1502 O O . LEU A 1 195 ? -10.141 2.115 15.195 1 89.94 195 LEU A O 1
ATOM 1506 N N . ILE A 1 196 ? -9.508 1.136 17.016 1 86.38 196 ILE A N 1
ATOM 1507 C CA . ILE A 1 196 ? -10.008 2.154 17.922 1 86.38 196 ILE A CA 1
ATOM 1508 C C . ILE A 1 196 ? -9.328 3.49 17.625 1 86.38 196 ILE A C 1
ATOM 1510 O O . ILE A 1 196 ? -9.945 4.551 17.766 1 86.38 196 ILE A O 1
ATOM 1514 N N . GLY A 1 197 ? -8.164 3.518 17.141 1 89.88 197 GLY A N 1
ATOM 1515 C CA . GLY A 1 197 ? -7.422 4.746 16.922 1 89.88 197 GLY A CA 1
ATOM 1516 C C . GLY A 1 197 ? -7.824 5.453 15.633 1 89.88 197 GLY A C 1
ATOM 1517 O O . GLY A 1 197 ? -7.41 6.586 15.391 1 89.88 197 GLY A O 1
ATOM 1518 N N . ASP A 1 198 ? -8.664 4.82 14.883 1 93.25 198 ASP A N 1
ATOM 1519 C CA . ASP A 1 198 ? -9.156 5.453 13.664 1 93.25 198 ASP A CA 1
ATOM 1520 C C . ASP A 1 198 ? -10.305 6.41 13.961 1 93.25 198 ASP A C 1
ATOM 1522 O O . ASP A 1 198 ? -11.469 6.09 13.711 1 93.25 198 ASP A O 1
ATOM 1526 N N . LEU A 1 199 ? -9.984 7.574 14.32 1 95.69 199 LEU A N 1
ATOM 1527 C CA . LEU A 1 199 ? -10.961 8.562 14.766 1 95.69 199 LEU A CA 1
ATOM 1528 C C . LEU A 1 199 ? -11.742 9.133 13.586 1 95.69 199 LEU A C 1
ATOM 1530 O O . LEU A 1 199 ? -12.852 9.633 13.758 1 95.69 199 LEU A O 1
ATOM 1534 N N . SER A 1 200 ? -11.172 9.117 12.367 1 95.75 200 SER A N 1
ATOM 1535 C CA . SER A 1 200 ? -11.914 9.5 11.172 1 95.75 200 SER A CA 1
ATOM 1536 C C . SER A 1 200 ? -13.133 8.609 10.969 1 95.75 200 SER A C 1
ATOM 1538 O O . SER A 1 200 ? -14.172 9.07 10.492 1 95.75 200 SER A O 1
ATOM 1540 N N . ALA A 1 201 ? -13.016 7.348 11.344 1 96.44 201 ALA A N 1
ATOM 1541 C CA . ALA A 1 201 ? -14.133 6.41 11.242 1 96.44 201 ALA A CA 1
ATOM 1542 C C . ALA A 1 201 ? -15.25 6.785 12.211 1 96.44 201 ALA A C 1
ATOM 1544 O O . ALA A 1 201 ? -16.422 6.559 11.922 1 96.44 201 ALA A O 1
ATOM 1545 N N . LEU A 1 202 ? -14.93 7.352 13.305 1 97.25 202 LEU A N 1
ATOM 1546 C CA . LEU A 1 202 ? -15.945 7.816 14.242 1 97.25 202 LEU A CA 1
ATOM 1547 C C . LEU A 1 202 ? -16.734 8.977 13.648 1 97.25 202 LEU A C 1
ATOM 1549 O O . LEU A 1 202 ? -17.938 9.102 13.898 1 97.25 202 LEU A O 1
ATOM 1553 N N . ASP A 1 203 ? -16.031 9.812 12.906 1 97.88 203 ASP A N 1
ATOM 1554 C CA . ASP A 1 203 ? -16.734 10.891 12.219 1 97.88 203 ASP A CA 1
ATOM 1555 C C . ASP A 1 203 ? -17.766 10.344 11.242 1 97.88 203 ASP A C 1
ATOM 1557 O O . ASP A 1 203 ? -18.844 10.906 11.094 1 97.88 203 ASP A O 1
ATOM 1561 N N . ARG A 1 204 ? -17.438 9.281 10.539 1 98.5 204 ARG A N 1
ATOM 1562 C CA . ARG A 1 204 ? -18.391 8.641 9.656 1 98.5 204 ARG A CA 1
ATOM 1563 C C . ARG A 1 204 ? -19.594 8.125 10.438 1 98.5 204 ARG A C 1
ATOM 1565 O O . ARG A 1 204 ? -20.75 8.281 10.008 1 98.5 204 ARG A O 1
ATOM 1572 N N . ARG A 1 205 ? -19.297 7.48 11.578 1 98.62 205 ARG A N 1
ATOM 1573 C CA . ARG A 1 205 ? -20.375 7.031 12.461 1 98.62 205 ARG A CA 1
ATOM 1574 C C . ARG A 1 205 ? -21.266 8.195 12.875 1 98.62 205 ARG A C 1
ATOM 1576 O O . ARG A 1 205 ? -22.484 8.078 12.867 1 98.62 205 ARG A O 1
ATOM 1583 N N . ASP A 1 206 ? -20.656 9.305 13.266 1 98.75 206 ASP A N 1
ATOM 1584 C CA . ASP A 1 206 ? -21.422 10.469 13.703 1 98.75 206 ASP A CA 1
ATOM 1585 C C . ASP A 1 206 ? -22.312 11 12.578 1 98.75 206 ASP A C 1
ATOM 1587 O O . ASP A 1 206 ? -23.422 11.469 12.82 1 98.75 206 ASP A O 1
ATOM 1591 N N . GLY A 1 207 ? -21.797 10.961 11.352 1 98.88 207 GLY A N 1
ATOM 1592 C CA . GLY A 1 207 ? -22.609 11.297 10.203 1 98.88 207 GLY A CA 1
ATOM 1593 C C . GLY A 1 207 ? -23.812 10.391 10.039 1 98.88 207 GLY A C 1
ATOM 1594 O O . GLY A 1 207 ? -24.922 10.859 9.781 1 98.88 207 GLY A O 1
ATOM 1595 N N . TYR A 1 208 ? -23.578 9.094 10.242 1 98.88 208 TYR A N 1
ATOM 1596 C CA . TYR A 1 208 ? -24.641 8.102 10.242 1 98.88 208 TYR A CA 1
ATOM 1597 C C . TYR A 1 208 ? -25.703 8.438 11.289 1 98.88 208 TYR A C 1
ATOM 1599 O O . TYR A 1 208 ? -26.891 8.508 10.977 1 98.88 208 TYR A O 1
ATOM 1607 N N . ILE A 1 209 ? -25.266 8.672 12.5 1 98.94 209 ILE A N 1
ATOM 1608 C CA . ILE A 1 209 ? -26.172 8.961 13.609 1 98.94 209 ILE A CA 1
ATOM 1609 C C . ILE A 1 209 ? -27 10.211 13.297 1 98.94 209 ILE A C 1
ATOM 1611 O O . ILE A 1 209 ? -28.219 10.227 13.461 1 98.94 209 ILE A O 1
ATOM 1615 N N . SER A 1 210 ? -26.328 11.25 12.844 1 98.81 210 SER A N 1
ATOM 1616 C CA . SER A 1 210 ? -26.984 12.516 12.547 1 98.81 210 SER A CA 1
ATOM 1617 C C . SER A 1 210 ? -28.078 12.336 11.5 1 98.81 210 SER A C 1
ATOM 1619 O O . SER A 1 210 ? -29.203 12.828 11.672 1 98.81 210 SER A O 1
ATOM 1621 N N . ARG A 1 211 ? -27.75 11.555 10.43 1 98.81 211 ARG A N 1
ATOM 1622 C CA . ARG A 1 211 ? -28.703 11.398 9.344 1 98.81 211 ARG A CA 1
ATOM 1623 C C . ARG A 1 211 ? -29.875 10.508 9.758 1 98.81 211 ARG A C 1
ATOM 1625 O O . ARG A 1 211 ? -31.031 10.766 9.398 1 98.81 211 ARG A O 1
ATOM 1632 N N . MET A 1 212 ? -29.625 9.453 10.539 1 98.88 212 MET A N 1
ATOM 1633 C CA . MET A 1 212 ? -30.688 8.617 11.094 1 98.88 212 MET A CA 1
ATOM 1634 C C . MET A 1 212 ? -31.672 9.461 11.898 1 98.88 212 MET A C 1
ATOM 1636 O O . MET A 1 212 ? -32.875 9.375 11.688 1 98.88 212 MET A O 1
ATOM 1640 N N . ASN A 1 213 ? -31.141 10.297 12.75 1 98.81 213 ASN A N 1
ATOM 1641 C CA . ASN A 1 213 ? -31.969 11.164 13.586 1 98.81 213 ASN A CA 1
ATOM 1642 C C . ASN A 1 213 ? -32.781 12.125 12.742 1 98.81 213 ASN A C 1
ATOM 1644 O O . ASN A 1 213 ? -33.969 12.344 13.023 1 98.81 213 ASN A O 1
ATOM 1648 N N . GLU A 1 214 ? -32.219 12.695 11.727 1 98.62 214 GLU A N 1
ATOM 1649 C CA . GLU A 1 214 ? -32.906 13.633 10.852 1 98.62 214 GLU A CA 1
ATOM 1650 C C . GLU A 1 214 ? -34.094 12.977 10.18 1 98.62 214 GLU A C 1
ATOM 1652 O O . GLU A 1 214 ? -35.094 13.641 9.898 1 98.62 214 GLU A O 1
ATOM 1657 N N . TYR A 1 215 ? -34 11.688 9.945 1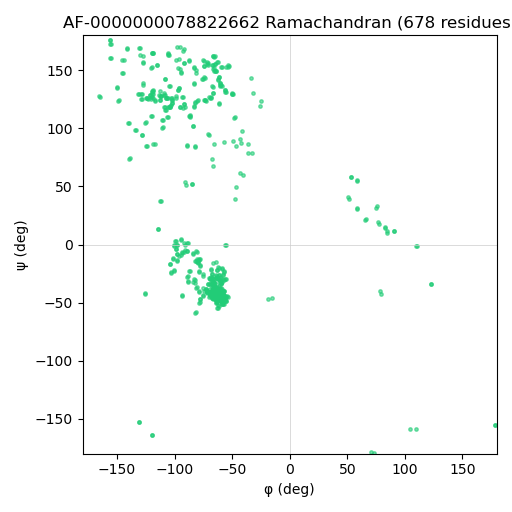 98.38 215 TYR A N 1
ATOM 1658 C CA . TYR A 1 215 ? -35.062 10.953 9.273 1 98.38 215 TYR A CA 1
ATOM 1659 C C . TYR A 1 215 ? -36.062 10.383 10.289 1 98.38 215 TYR A C 1
ATOM 1661 O O . TYR A 1 215 ? -37 9.68 9.914 1 98.38 215 TYR A O 1
ATOM 1669 N N . GLY A 1 216 ? -35.844 10.609 11.547 1 98.31 216 GLY A N 1
ATOM 1670 C CA . GLY A 1 216 ? -36.719 10.102 12.602 1 98.31 216 GLY A CA 1
ATOM 1671 C C . GLY A 1 216 ? -36.5 8.625 12.875 1 98.31 216 GLY A C 1
ATOM 1672 O O . GLY A 1 216 ? -37.406 7.949 13.383 1 98.31 216 GLY A O 1
ATOM 1673 N N . LEU A 1 217 ? -35.375 8.094 12.477 1 98.38 217 LEU A N 1
ATOM 1674 C CA . LEU A 1 217 ? -35.062 6.691 12.688 1 98.38 217 LEU A CA 1
ATOM 1675 C C . LEU A 1 217 ? -34.156 6.52 13.914 1 98.38 217 LEU A C 1
ATOM 1677 O O . LEU A 1 217 ? -33.531 7.473 14.359 1 98.38 217 LEU A O 1
ATOM 1681 N N . GLU A 1 218 ? -34.125 5.355 14.484 1 98 218 GLU A N 1
ATOM 1682 C CA . GLU A 1 218 ? -33.312 5.074 15.672 1 98 218 GLU A CA 1
ATOM 1683 C C . GLU A 1 218 ? -31.922 4.574 15.289 1 98 218 GLU A C 1
ATOM 1685 O O . GLU A 1 218 ? -31.781 3.523 14.656 1 98 218 GLU A O 1
ATOM 1690 N N . PRO A 1 219 ? -30.922 5.324 15.68 1 98.62 219 PRO A N 1
ATOM 1691 C CA . PRO A 1 219 ? -29.562 4.82 15.43 1 98.62 219 PRO A CA 1
ATOM 1692 C C . PRO A 1 219 ? -29.281 3.52 16.172 1 98.62 219 PRO A C 1
ATOM 1694 O O . PRO A 1 219 ? -29.719 3.342 17.312 1 98.62 219 PRO A O 1
ATOM 1697 N N . TRP A 1 220 ? -28.562 2.664 15.5 1 98.31 220 TRP A N 1
ATOM 1698 C CA . TRP A 1 220 ? -28.172 1.363 16.031 1 98.31 220 TRP A CA 1
ATOM 1699 C C . TRP A 1 220 ? -26.688 1.086 15.75 1 98.31 220 TRP A C 1
ATOM 1701 O O . TRP A 1 220 ? -26.344 0.576 14.68 1 98.31 220 TRP A O 1
ATOM 1711 N N . VAL A 1 221 ? -25.844 1.336 16.797 1 98.38 221 VAL A N 1
ATOM 1712 C CA . VAL A 1 221 ? -24.406 1.223 16.594 1 98.38 221 VAL A CA 1
ATOM 1713 C C . VAL A 1 221 ? -23.891 -0.043 17.281 1 98.38 221 VAL A C 1
ATOM 1715 O O . VAL A 1 221 ? -24.141 -0.27 18.453 1 98.38 221 VAL A O 1
ATOM 1718 N N . PHE A 1 222 ? -23.203 -0.843 16.484 1 98.12 222 PHE A N 1
ATOM 1719 C CA . PHE A 1 222 ? -22.531 -2.029 16.984 1 98.12 222 PHE A CA 1
ATOM 1720 C C . PHE A 1 222 ? -21.031 -1.787 17.125 1 98.12 222 PHE A C 1
ATOM 1722 O O . PHE A 1 222 ? -20.375 -1.364 16.156 1 98.12 222 PHE A O 1
ATOM 1729 N N . VAL A 1 223 ? -20.453 -2.012 18.266 1 97.44 223 VAL A N 1
ATOM 1730 C CA . VAL A 1 223 ? -19.031 -1.876 18.516 1 97.44 223 VAL A CA 1
ATOM 1731 C C . VAL A 1 223 ? -18.391 -3.26 18.641 1 97.44 223 VAL A C 1
ATOM 1733 O O . VAL A 1 223 ? -18.578 -3.951 19.641 1 97.44 223 VAL A O 1
ATOM 1736 N N . PRO A 1 224 ? -17.594 -3.582 17.609 1 97 224 PRO A N 1
ATOM 1737 C CA . PRO A 1 224 ? -16.969 -4.898 17.703 1 97 224 PRO A CA 1
ATOM 1738 C C . PRO A 1 224 ? -15.953 -4.984 18.844 1 97 224 PRO A C 1
ATOM 1740 O O . PRO A 1 224 ? -15.32 -3.984 19.203 1 97 224 PRO A O 1
ATOM 1743 N N . THR A 1 225 ? -15.75 -6.199 19.328 1 94.62 225 THR A N 1
ATOM 1744 C CA . THR A 1 225 ? -14.75 -6.457 20.359 1 94.62 225 THR A CA 1
ATOM 1745 C C . THR A 1 225 ? -13.516 -7.121 19.75 1 94.62 225 THR A C 1
ATOM 1747 O O . THR A 1 225 ? -12.453 -7.16 20.375 1 94.62 225 THR A O 1
ATOM 1750 N N . GLN A 1 226 ? -13.711 -7.637 18.547 1 91.88 226 GLN A N 1
ATOM 1751 C CA . GLN A 1 226 ? -12.602 -8.266 17.844 1 91.88 226 GLN A CA 1
ATOM 1752 C C . GLN A 1 226 ? -11.75 -7.227 17.125 1 91.88 226 GLN A C 1
ATOM 1754 O O . GLN A 1 226 ? -12.281 -6.316 16.484 1 91.88 226 GLN A O 1
ATOM 1759 N N . ALA A 1 227 ? -10.453 -7.375 17.172 1 90.44 227 ALA A N 1
ATOM 1760 C CA . ALA A 1 227 ? -9.539 -6.414 16.562 1 90.44 227 ALA A CA 1
ATOM 1761 C C . ALA A 1 227 ? -9.406 -6.66 15.062 1 90.44 227 ALA A C 1
ATOM 1763 O O . ALA A 1 227 ? -9.297 -5.715 14.273 1 90.44 227 ALA A O 1
ATOM 1764 N N . ASP A 1 228 ? -9.414 -7.891 14.734 1 91.25 228 ASP A N 1
ATOM 1765 C CA . ASP A 1 228 ? -9.32 -8.234 13.32 1 91.25 228 ASP A CA 1
ATOM 1766 C C . ASP A 1 228 ? -10.586 -7.828 12.57 1 91.25 228 ASP A C 1
ATOM 1768 O O . ASP A 1 228 ? -11.688 -8.234 12.938 1 91.25 228 ASP A O 1
ATOM 1772 N N . PRO A 1 229 ? -10.406 -7.094 11.547 1 92.25 229 PRO A N 1
ATOM 1773 C CA . PRO A 1 229 ? -11.594 -6.551 10.875 1 92.25 229 PRO A CA 1
ATOM 1774 C C . PRO A 1 229 ? -12.508 -7.637 10.32 1 92.25 229 PRO A C 1
ATOM 1776 O O . PRO A 1 229 ? -13.727 -7.48 10.312 1 92.25 229 PRO A O 1
ATOM 1779 N N . PHE A 1 230 ? -11.969 -8.672 9.859 1 89.75 230 PHE A N 1
ATOM 1780 C CA . PHE A 1 230 ? -12.781 -9.758 9.32 1 89.75 230 PHE A CA 1
ATOM 1781 C C . PHE A 1 230 ? -13.602 -10.414 10.422 1 89.75 230 PHE A C 1
ATOM 1783 O O . PHE A 1 230 ? -14.805 -10.633 10.266 1 89.75 230 PHE A O 1
ATOM 1790 N N . GLU A 1 231 ? -12.953 -10.695 11.523 1 93.12 231 GLU A N 1
ATOM 1791 C CA . GLU A 1 231 ? -13.641 -11.281 12.664 1 93.12 231 GLU A CA 1
ATOM 1792 C C . GLU A 1 231 ? -14.664 -10.305 13.258 1 93.12 231 GLU A C 1
ATOM 1794 O O . GLU A 1 231 ? -15.727 -10.719 13.719 1 93.12 231 GLU A O 1
ATOM 1799 N N . ALA A 1 232 ? -14.266 -9.078 13.227 1 96.81 232 ALA A N 1
ATOM 1800 C CA . ALA A 1 232 ? -15.18 -8.047 13.703 1 96.81 232 ALA A CA 1
ATOM 1801 C C . ALA A 1 232 ? -16.438 -7.988 12.852 1 96.81 232 ALA A C 1
ATOM 1803 O O . ALA A 1 232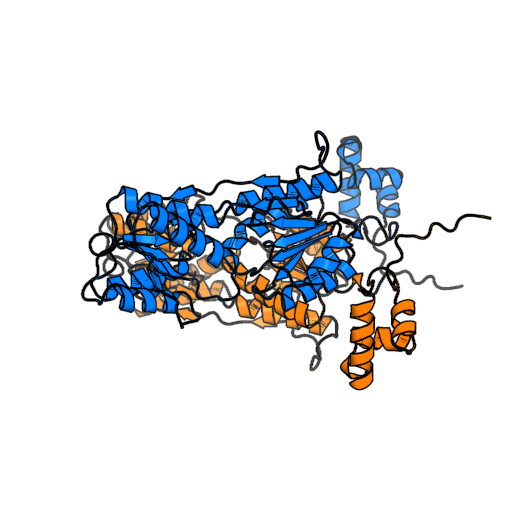 ? -17.547 -7.84 13.375 1 96.81 232 ALA A O 1
ATOM 1804 N N . GLY A 1 233 ? -16.312 -8.086 11.578 1 97.25 233 GLY A N 1
ATOM 1805 C CA . GLY A 1 233 ? -17.453 -8.141 10.672 1 97.25 233 GLY A CA 1
ATOM 1806 C C . GLY A 1 233 ? -18.344 -9.344 10.914 1 97.25 233 GLY A C 1
ATOM 1807 O O . GLY A 1 233 ? -19.562 -9.211 10.938 1 97.25 233 GLY A O 1
ATOM 1808 N N . ARG A 1 234 ? -17.703 -10.477 11.109 1 95 234 ARG A N 1
ATOM 1809 C CA . ARG A 1 234 ? -18.438 -11.695 11.43 1 95 234 ARG A CA 1
ATOM 1810 C C . ARG A 1 234 ? -19.25 -11.531 12.711 1 95 234 ARG A C 1
ATOM 1812 O O . ARG A 1 234 ? -20.438 -11.859 12.75 1 95 234 ARG A O 1
ATOM 1819 N N . GLN A 1 235 ? -18.578 -11.039 13.695 1 96.81 235 GLN A N 1
ATOM 1820 C CA . GLN A 1 235 ? -19.219 -10.797 14.984 1 96.81 235 GLN A CA 1
ATOM 1821 C C . GLN A 1 235 ? -20.469 -9.93 14.82 1 96.81 235 GLN A C 1
ATOM 1823 O O . GLN A 1 235 ? -21.516 -10.219 15.398 1 96.81 235 GLN A O 1
ATOM 1828 N N . ALA A 1 236 ? -20.344 -8.883 14.039 1 97.75 236 ALA A N 1
ATOM 1829 C CA . ALA A 1 236 ? -21.438 -7.934 13.836 1 97.75 236 ALA A CA 1
ATOM 1830 C C . ALA A 1 236 ? -22.625 -8.602 13.156 1 97.75 236 ALA A C 1
ATOM 1832 O O . ALA A 1 236 ? -23.766 -8.477 13.625 1 97.75 236 ALA A O 1
ATOM 1833 N N . VAL A 1 237 ? -22.469 -9.289 12.094 1 96.69 237 VAL A N 1
ATOM 1834 C CA . VAL A 1 237 ? -23.531 -9.922 11.336 1 96.69 237 VAL A CA 1
ATOM 1835 C C . VAL A 1 237 ? -24.234 -10.969 12.203 1 96.69 237 VAL A C 1
ATOM 1837 O O . VAL A 1 237 ? -25.469 -11.047 12.219 1 96.69 237 VAL A O 1
ATOM 1840 N N . ASN A 1 238 ? -23.453 -11.742 12.898 1 93.94 238 ASN A N 1
ATOM 1841 C CA . ASN A 1 238 ? -24.047 -12.742 13.781 1 93.94 238 ASN A CA 1
ATOM 1842 C C . ASN A 1 238 ? -24.938 -12.109 14.844 1 93.94 238 ASN A C 1
ATOM 1844 O O . ASN A 1 238 ? -25.984 -12.648 15.172 1 93.94 238 ASN A O 1
ATOM 1848 N N . SER A 1 239 ? -24.531 -11.023 15.305 1 95.44 239 SER A N 1
ATOM 1849 C CA . SER A 1 239 ? -25.266 -10.344 16.359 1 95.44 239 SER A CA 1
ATOM 1850 C C . SER A 1 239 ? -26.484 -9.609 15.797 1 95.44 239 SER A C 1
ATOM 1852 O O . SER A 1 239 ? -27.562 -9.641 16.391 1 95.44 239 SER A O 1
ATOM 1854 N N . LEU A 1 240 ? -26.375 -8.977 14.68 1 96.88 240 LEU A N 1
ATOM 1855 C CA . LEU A 1 240 ? -27.359 -8.023 14.188 1 96.88 240 LEU A CA 1
ATOM 1856 C C . LEU A 1 240 ? -28.453 -8.734 13.391 1 96.88 240 LEU A C 1
ATOM 1858 O O . LEU A 1 240 ? -29.562 -8.219 13.242 1 96.88 240 LEU A O 1
ATOM 1862 N N . LEU A 1 241 ? -28.172 -9.914 12.867 1 94.56 241 LEU A N 1
ATOM 1863 C CA . LEU A 1 241 ? -29.141 -10.586 12 1 94.56 241 LEU A CA 1
ATOM 1864 C C . LEU A 1 241 ? -29.859 -11.703 12.742 1 94.56 241 LEU A C 1
ATOM 1866 O O . LEU A 1 241 ? -30.922 -12.156 12.32 1 94.56 241 LEU A O 1
ATOM 1870 N N . LEU A 1 242 ? -29.203 -12.211 13.797 1 85.94 242 LEU A N 1
ATOM 1871 C CA . LEU A 1 242 ? -29.828 -13.273 14.57 1 85.94 242 LEU A CA 1
ATOM 1872 C C . LEU A 1 242 ? -30.672 -12.695 15.719 1 85.94 242 LEU A C 1
ATOM 1874 O O . LEU A 1 242 ? -30.359 -12.93 16.891 1 85.94 242 LEU A O 1
ATOM 1878 N N . ARG A 1 243 ? -31.484 -11.844 15.469 1 86 243 ARG A N 1
ATOM 1879 C CA . ARG A 1 243 ? -32.375 -11.203 16.438 1 86 243 ARG A CA 1
ATOM 1880 C C . ARG A 1 243 ? -33.812 -11.273 15.992 1 86 243 ARG A C 1
ATOM 1882 O O . ARG A 1 243 ? -34.125 -11.656 14.859 1 86 243 ARG A O 1
ATOM 1889 N N . GLN A 1 244 ? -34.688 -11.055 16.969 1 87.31 244 GLN A N 1
ATOM 1890 C CA . GLN A 1 244 ? -36.125 -11.047 16.656 1 87.31 244 GLN A CA 1
ATOM 1891 C C . GLN A 1 244 ? -36.469 -9.977 15.633 1 87.31 244 GLN A C 1
ATOM 1893 O O . GLN A 1 244 ? -37.25 -10.227 14.711 1 87.31 244 GLN A O 1
ATOM 1898 N N . ARG A 1 245 ? -35.812 -8.844 15.82 1 92.56 245 ARG A N 1
ATOM 1899 C CA . ARG A 1 245 ? -35.938 -7.746 14.859 1 92.56 245 ARG A CA 1
ATOM 1900 C C . ARG A 1 245 ? -34.594 -7.422 14.234 1 92.56 245 ARG A C 1
ATOM 1902 O O . ARG A 1 245 ? -33.906 -6.488 14.672 1 92.56 245 ARG A O 1
ATOM 1909 N N . PRO A 1 246 ? -34.281 -8.102 13.203 1 95.69 246 PRO A N 1
ATOM 1910 C CA . PRO A 1 246 ? -32.938 -7.957 12.633 1 95.69 246 PRO A CA 1
ATOM 1911 C C . PRO A 1 246 ? -32.781 -6.656 11.852 1 95.69 246 PRO A C 1
ATOM 1913 O O . PRO A 1 246 ? -33.781 -6.031 11.461 1 95.69 246 PRO A O 1
ATOM 1916 N N . ALA A 1 247 ? -31.562 -6.277 11.711 1 97.88 247 ALA A N 1
ATOM 1917 C CA . ALA A 1 247 ? -31.25 -5.164 10.82 1 97.88 247 ALA A CA 1
ATOM 1918 C C . ALA A 1 247 ? -31.672 -5.477 9.383 1 97.88 247 ALA A C 1
ATOM 1920 O O . ALA A 1 247 ? -31.516 -6.609 8.922 1 97.88 247 ALA A O 1
ATOM 1921 N N . GLU A 1 248 ? -32.188 -4.527 8.781 1 98 248 GLU A N 1
ATOM 1922 C CA . GLU A 1 248 ? -32.531 -4.645 7.367 1 98 248 GLU A CA 1
ATOM 1923 C C . GLU A 1 248 ? -31.344 -4.234 6.48 1 98 248 GLU A C 1
ATOM 1925 O O . GLU A 1 248 ? -31.266 -4.637 5.316 1 98 248 GLU A O 1
ATOM 1930 N N . ALA A 1 249 ? -30.562 -3.375 7.031 1 98.69 249 ALA A N 1
ATOM 1931 C CA . ALA A 1 249 ? -29.328 -2.916 6.379 1 98.69 249 ALA A CA 1
ATOM 1932 C C . ALA A 1 249 ? -28.234 -2.66 7.402 1 98.69 249 ALA A C 1
ATOM 1934 O O . ALA A 1 249 ? -28.5 -2.307 8.547 1 98.69 249 ALA A O 1
ATOM 1935 N N . ILE A 1 250 ? -27.016 -2.9 6.984 1 98.81 250 ILE A N 1
ATOM 1936 C CA . ILE A 1 250 ? -25.859 -2.641 7.836 1 98.81 250 ILE A CA 1
ATOM 1937 C C . ILE A 1 250 ? -24.844 -1.801 7.074 1 98.81 250 ILE A C 1
ATOM 1939 O O . ILE A 1 250 ? -24.438 -2.152 5.961 1 98.81 250 ILE A O 1
ATOM 1943 N N . VAL A 1 251 ? -24.469 -0.683 7.664 1 98.94 251 VAL A N 1
ATOM 1944 C CA . VAL A 1 251 ? -23.328 0.107 7.207 1 98.94 251 VAL A CA 1
ATOM 1945 C C . VAL A 1 251 ? -22.078 -0.273 8 1 98.94 251 VAL A C 1
ATOM 1947 O O . VAL A 1 251 ? -22.047 -0.127 9.227 1 98.94 251 VAL A O 1
ATOM 1950 N N . PHE A 1 252 ? -21.125 -0.764 7.289 1 98.81 252 PHE A N 1
ATOM 1951 C CA . PHE A 1 252 ? -19.859 -1.073 7.938 1 98.81 252 PHE A CA 1
ATOM 1952 C C . PHE A 1 252 ? -18.875 0.094 7.805 1 98.81 252 PHE A C 1
ATOM 1954 O O . PHE A 1 252 ? -18.859 0.771 6.777 1 98.81 252 PHE A O 1
ATOM 1961 N N . ALA A 1 253 ? -18.016 0.278 8.797 1 98.25 253 ALA A N 1
ATOM 1962 C CA . ALA A 1 253 ? -17.047 1.374 8.812 1 98.25 253 ALA A CA 1
ATOM 1963 C C . ALA A 1 253 ? -16.125 1.301 7.605 1 98.25 253 ALA A C 1
ATOM 1965 O O . ALA A 1 253 ? -15.617 2.324 7.141 1 98.25 253 ALA A O 1
ATOM 1966 N N . ASN A 1 254 ? -15.82 0.126 7.125 1 97 254 ASN A N 1
ATOM 1967 C CA . ASN A 1 254 ? -15.031 -0.048 5.91 1 97 254 ASN A CA 1
ATOM 1968 C C . ASN A 1 254 ? -15.297 -1.399 5.258 1 97 254 ASN A C 1
ATOM 1970 O O . ASN A 1 254 ? -15.977 -2.25 5.836 1 97 254 ASN A O 1
ATOM 1974 N N . ASP A 1 255 ? -14.75 -1.567 4.109 1 96.75 255 ASP A N 1
ATOM 1975 C CA . ASP A 1 255 ? -15.031 -2.732 3.275 1 96.75 255 ASP A CA 1
ATOM 1976 C C . ASP A 1 255 ? -14.477 -4.008 3.904 1 96.75 255 ASP A C 1
ATOM 1978 O O . ASP A 1 255 ? -14.977 -5.102 3.656 1 96.75 255 ASP A O 1
ATOM 1982 N N . ASN A 1 256 ? -13.398 -3.926 4.684 1 94.38 256 ASN A N 1
ATOM 1983 C CA . ASN A 1 256 ? -12.859 -5.109 5.336 1 94.38 256 ASN A CA 1
ATOM 1984 C C . ASN A 1 256 ? -13.867 -5.73 6.297 1 94.38 256 ASN A C 1
ATOM 1986 O O . ASN A 1 256 ? -14.086 -6.945 6.285 1 94.38 256 ASN A O 1
ATOM 1990 N N . LEU A 1 257 ? -14.445 -4.902 7.086 1 96.94 257 LEU A N 1
ATOM 1991 C CA . LEU A 1 257 ? -15.484 -5.363 8.008 1 96.94 257 LEU A CA 1
ATOM 1992 C C . LEU A 1 257 ? -16.672 -5.941 7.238 1 96.94 257 LEU A C 1
ATOM 1994 O O . LEU A 1 257 ? -17.203 -6.996 7.602 1 96.94 257 LEU A O 1
ATOM 1998 N N . ALA A 1 258 ? -17.062 -5.219 6.203 1 97.94 258 ALA A N 1
ATOM 1999 C CA . ALA A 1 258 ? -18.188 -5.648 5.391 1 97.94 258 ALA A CA 1
ATOM 2000 C C . ALA A 1 258 ? -17.953 -7.031 4.797 1 97.94 258 ALA A C 1
ATOM 2002 O O . ALA A 1 258 ? -18.828 -7.891 4.82 1 97.94 258 ALA A O 1
ATOM 2003 N N . ALA A 1 259 ? -16.766 -7.207 4.32 1 95.31 259 ALA A N 1
ATOM 2004 C CA . ALA A 1 259 ? -16.422 -8.492 3.717 1 95.31 259 ALA A CA 1
ATOM 2005 C C . ALA A 1 259 ? -16.516 -9.625 4.738 1 95.31 259 ALA A C 1
ATOM 2007 O O . ALA A 1 259 ? -17.062 -10.688 4.441 1 95.31 259 ALA A O 1
ATOM 2008 N N . GLY A 1 260 ? -15.961 -9.367 5.926 1 94.44 260 GLY A N 1
ATOM 2009 C CA . GLY A 1 260 ? -16.062 -10.359 6.988 1 94.44 260 GLY A CA 1
ATOM 2010 C C . GLY A 1 260 ? -17.5 -10.695 7.344 1 94.44 260 GLY A C 1
ATOM 2011 O O . GLY A 1 260 ? -17.859 -11.867 7.488 1 94.44 260 GLY A O 1
ATOM 2012 N N . GLY A 1 261 ? -18.266 -9.734 7.426 1 96.12 261 GLY A N 1
ATOM 2013 C CA . GLY A 1 261 ? -19.688 -9.938 7.711 1 96.12 261 GLY A CA 1
ATOM 2014 C C . GLY A 1 261 ? -20.422 -10.68 6.609 1 96.12 261 GLY A C 1
ATOM 2015 O O . GLY A 1 261 ? -21.188 -11.594 6.883 1 96.12 261 GLY A O 1
ATOM 2016 N N . MET A 1 262 ? -20.188 -10.273 5.395 1 95.5 262 MET A N 1
ATOM 2017 C CA . MET A 1 262 ? -20.859 -10.891 4.258 1 95.5 262 MET A CA 1
ATOM 2018 C C . MET A 1 262 ? -20.516 -12.375 4.164 1 95.5 262 MET A C 1
ATOM 2020 O O . MET A 1 262 ? -21.391 -13.211 3.971 1 95.5 262 MET A O 1
ATOM 2024 N N . LEU A 1 263 ? -19.25 -12.664 4.305 1 91.5 263 LEU A N 1
ATOM 2025 C CA . LEU A 1 263 ? -18.828 -14.047 4.188 1 91.5 263 LEU A CA 1
ATOM 2026 C C . LEU A 1 263 ? -19.422 -14.906 5.297 1 91.5 263 LEU A C 1
ATOM 2028 O O . LEU A 1 263 ? -19.891 -16.016 5.047 1 91.5 263 LEU A O 1
ATOM 2032 N N . ALA A 1 264 ? -19.406 -14.367 6.469 1 91.38 264 ALA A N 1
ATOM 2033 C CA . ALA A 1 264 ? -20.016 -15.07 7.598 1 91.38 264 ALA A CA 1
ATOM 2034 C C . ALA A 1 264 ? -21.5 -15.273 7.379 1 91.38 264 ALA A C 1
ATOM 2036 O O . ALA A 1 264 ? -22.031 -16.359 7.648 1 91.38 264 ALA A O 1
ATOM 2037 N N . GLY A 1 265 ? -22.172 -14.312 6.914 1 93.69 265 GLY A N 1
ATOM 2038 C CA . GLY A 1 265 ? -23.594 -14.422 6.633 1 93.69 265 GLY A CA 1
ATOM 2039 C C . GLY A 1 265 ? -23.922 -15.438 5.551 1 93.69 265 GLY A C 1
ATOM 2040 O O . GLY A 1 265 ? -24.844 -16.234 5.695 1 93.69 265 GLY A O 1
ATOM 2041 N N . LEU A 1 266 ? -23.156 -15.367 4.531 1 90.88 266 LEU A N 1
ATOM 2042 C CA . LEU A 1 266 ? -23.375 -16.312 3.432 1 90.88 266 LEU A CA 1
ATOM 2043 C C . LEU A 1 266 ? -23.203 -17.75 3.906 1 90.88 266 LEU A C 1
ATOM 2045 O O . LEU A 1 266 ? -23.984 -18.625 3.541 1 90.88 266 LEU A O 1
ATOM 2049 N N . ARG A 1 267 ? -22.219 -17.922 4.672 1 85.25 267 ARG A N 1
ATOM 2050 C CA . ARG A 1 267 ? -21.969 -19.266 5.219 1 85.25 267 ARG A CA 1
ATOM 2051 C C . ARG A 1 267 ? -23.125 -19.703 6.121 1 85.25 267 ARG A C 1
ATOM 2053 O O . ARG A 1 267 ? -23.406 -20.891 6.238 1 85.25 267 ARG A O 1
ATOM 2060 N N . ALA A 1 268 ? -23.797 -18.781 6.68 1 90.31 268 ALA A N 1
ATOM 2061 C CA . ALA A 1 268 ? -24.922 -19.047 7.559 1 90.31 268 ALA A CA 1
ATOM 2062 C C . ALA A 1 268 ? -26.234 -19.141 6.762 1 90.31 268 ALA A C 1
ATOM 2064 O O . ALA A 1 268 ? -27.312 -19.25 7.34 1 90.31 268 ALA A O 1
ATOM 2065 N N . GLY A 1 269 ? -26.125 -19 5.473 1 92 269 GLY A N 1
ATOM 2066 C CA . GLY A 1 269 ? -27.281 -19.172 4.617 1 92 269 GLY A CA 1
ATOM 2067 C C . GLY A 1 269 ? -28.047 -17.891 4.379 1 92 269 GLY A C 1
ATOM 2068 O O . GLY A 1 269 ? -29.172 -17.922 3.873 1 92 269 GLY A O 1
ATOM 2069 N N . LYS A 1 270 ? -27.453 -16.812 4.762 1 94.44 270 LYS A N 1
ATOM 2070 C CA . LYS A 1 270 ? -28.109 -15.523 4.516 1 94.44 270 LYS A CA 1
ATOM 2071 C C . LYS A 1 270 ? -27.875 -15.062 3.076 1 94.44 270 LYS A C 1
ATOM 2073 O O . LYS A 1 270 ? -26.906 -15.453 2.439 1 94.44 270 LYS A O 1
ATOM 2078 N N . ARG A 1 271 ? -28.906 -14.32 2.637 1 95.5 271 ARG A N 1
ATOM 2079 C CA . ARG A 1 271 ? -28.828 -13.742 1.297 1 95.5 271 ARG A CA 1
ATOM 2080 C C . ARG A 1 271 ? -28.734 -12.219 1.358 1 95.5 271 ARG A C 1
ATOM 2082 O O . ARG A 1 271 ? -29.484 -11.578 2.092 1 95.5 271 ARG A O 1
ATOM 2089 N N . PHE A 1 272 ? -27.797 -11.688 0.617 1 97.25 272 PHE A N 1
ATOM 2090 C CA . PHE A 1 272 ? -27.625 -10.242 0.516 1 97.25 272 PHE A CA 1
ATOM 2091 C C . PHE A 1 272 ? -27.938 -9.758 -0.898 1 97.25 272 PHE A C 1
ATOM 2093 O O . PHE A 1 272 ? -27.438 -10.32 -1.873 1 97.25 272 PHE A O 1
ATOM 2100 N N . PRO A 1 273 ? -28.797 -8.758 -1.039 1 97.62 273 PRO A N 1
ATOM 2101 C CA . PRO A 1 273 ? -29.375 -7.879 -0.025 1 97.62 273 PRO A CA 1
ATOM 2102 C C . PRO A 1 273 ? -30.734 -8.375 0.473 1 97.62 273 PRO A C 1
ATOM 2104 O O . PRO A 1 273 ? -31.406 -7.668 1.224 1 97.62 273 PRO A O 1
ATOM 2107 N N . GLU A 1 274 ? -31.188 -9.516 0.045 1 97.31 274 GLU A N 1
ATOM 2108 C CA . GLU A 1 274 ? -32.562 -9.969 0.286 1 97.31 274 GLU A CA 1
ATOM 2109 C C . GLU A 1 274 ? -32.875 -10.016 1.779 1 97.31 274 GLU A C 1
ATOM 2111 O O . GLU A 1 274 ? -33.938 -9.578 2.209 1 97.31 274 GLU A O 1
ATOM 2116 N N . ASP A 1 275 ? -31.969 -10.555 2.541 1 96.56 275 ASP A N 1
ATOM 2117 C CA . ASP A 1 275 ? -32.188 -10.648 3.98 1 96.56 275 ASP A CA 1
ATOM 2118 C C . ASP A 1 275 ? -31.688 -9.391 4.691 1 96.56 275 ASP A C 1
ATOM 2120 O O . ASP A 1 275 ? -32.219 -9.016 5.742 1 96.56 275 ASP A O 1
ATOM 2124 N N . CYS A 1 276 ? -30.672 -8.812 4.145 1 98 276 CYS A N 1
ATOM 2125 C CA . CYS A 1 276 ? -30.047 -7.633 4.719 1 98 276 CYS A CA 1
ATOM 2126 C C . CYS A 1 276 ? -29.125 -6.953 3.707 1 98 276 CYS A C 1
ATOM 2128 O O . CYS A 1 276 ? -28.25 -7.598 3.129 1 98 276 CYS A O 1
ATOM 2130 N N . ALA A 1 277 ? -29.344 -5.688 3.531 1 98.69 277 ALA A N 1
ATOM 2131 C CA . ALA A 1 277 ? -28.438 -4.953 2.66 1 98.69 277 ALA A CA 1
ATOM 2132 C C . ALA A 1 277 ? -27.109 -4.676 3.363 1 98.69 277 ALA A C 1
ATOM 2134 O O . ALA A 1 277 ? -27.078 -4.43 4.57 1 98.69 277 ALA A O 1
ATOM 2135 N N . ILE A 1 278 ? -26.016 -4.738 2.643 1 98.75 278 ILE A N 1
ATOM 2136 C CA . ILE A 1 278 ? -24.688 -4.504 3.188 1 98.75 278 ILE A CA 1
ATOM 2137 C C . ILE A 1 278 ? -24.047 -3.316 2.479 1 98.75 278 ILE A C 1
ATOM 2139 O O . ILE A 1 278 ? -24.047 -3.238 1.248 1 98.75 278 ILE A O 1
ATOM 2143 N N . PHE A 1 279 ? -23.5 -2.398 3.227 1 98.88 279 PHE A N 1
ATOM 2144 C CA . PHE A 1 279 ? -22.906 -1.155 2.758 1 98.88 279 PHE A CA 1
ATOM 2145 C C . PHE A 1 279 ? -21.531 -0.952 3.383 1 98.88 279 PHE A C 1
ATOM 2147 O O . PHE A 1 279 ? -21.359 -1.093 4.598 1 98.88 279 PHE A O 1
ATOM 2154 N N . GLY A 1 280 ? -20.5 -0.655 2.539 1 98.62 280 GLY A N 1
ATOM 2155 C CA . GLY A 1 280 ? -19.156 -0.488 3.059 1 98.62 280 GLY A CA 1
ATOM 2156 C C . GLY A 1 280 ? -18.578 0.893 2.799 1 98.62 280 GLY A C 1
ATOM 2157 O O . GLY A 1 280 ? -19.328 1.848 2.574 1 98.62 280 GLY A O 1
ATOM 2158 N N . PHE A 1 281 ? -17.266 1.058 2.93 1 98.62 281 PHE A N 1
ATOM 2159 C CA . PHE A 1 281 ? -16.516 2.271 2.66 1 98.62 281 PHE A CA 1
ATOM 2160 C C . PHE A 1 281 ? -15.094 1.934 2.207 1 98.62 281 PHE A C 1
ATOM 2162 O O . PHE A 1 281 ? -14.43 1.092 2.812 1 98.62 281 PHE A O 1
ATOM 2169 N N . GLY A 1 282 ? -14.68 2.619 1.186 1 97.25 282 GLY A N 1
ATOM 2170 C CA . GLY A 1 282 ? -13.281 2.531 0.799 1 97.25 282 GLY A CA 1
ATOM 2171 C C . GLY A 1 282 ? -13.086 2.068 -0.633 1 97.25 282 GLY A C 1
ATOM 2172 O O . GLY A 1 282 ? -12.094 2.418 -1.274 1 97.25 282 GLY A O 1
ATOM 2173 N N . ASN A 1 283 ? -14 1.187 -1.062 1 96.62 283 ASN A N 1
ATOM 2174 C CA . ASN A 1 283 ? -13.922 0.574 -2.385 1 96.62 283 ASN A CA 1
ATOM 2175 C C . ASN A 1 283 ? -12.617 -0.185 -2.576 1 96.62 283 ASN A C 1
ATOM 2177 O O . ASN A 1 283 ? -11.883 0.064 -3.537 1 96.62 283 ASN A O 1
ATOM 2181 N N . TYR A 1 284 ? -12.375 -1.1 -1.658 1 92.62 284 TYR A N 1
ATOM 2182 C CA . TYR A 1 284 ? -11.188 -1.947 -1.763 1 92.62 284 TYR A CA 1
ATOM 2183 C C . TYR A 1 284 ? -11.273 -2.855 -2.982 1 92.62 284 TYR A C 1
ATOM 2185 O O . TYR A 1 284 ? -12.367 -3.105 -3.502 1 92.62 284 TYR A O 1
ATOM 2193 N N . ALA A 1 285 ? -10.125 -3.379 -3.395 1 84.88 285 ALA A N 1
ATOM 2194 C CA . ALA A 1 285 ? -10.039 -4.145 -4.633 1 84.88 285 ALA A CA 1
ATOM 2195 C C . ALA A 1 285 ? -10.992 -5.332 -4.617 1 84.88 285 ALA A C 1
ATOM 2197 O O . ALA A 1 285 ? -11.555 -5.699 -5.648 1 84.88 285 ALA A O 1
ATOM 2198 N N . PHE A 1 286 ? -11.258 -5.875 -3.463 1 88.69 286 PHE A N 1
ATOM 2199 C CA . PHE A 1 286 ? -12.086 -7.074 -3.365 1 88.69 286 PHE A CA 1
ATOM 2200 C C . PHE A 1 286 ? -13.562 -6.719 -3.436 1 88.69 286 PHE A C 1
ATOM 2202 O O . PHE A 1 286 ? -14.414 -7.594 -3.625 1 88.69 286 PHE A O 1
ATOM 2209 N N . SER A 1 287 ? -13.875 -5.469 -3.279 1 93.25 287 SER A N 1
ATOM 2210 C CA . SER A 1 287 ? -15.266 -5.074 -3.121 1 93.25 287 SER A CA 1
ATOM 2211 C C . SER A 1 287 ? -16.094 -5.461 -4.344 1 93.25 287 SER A C 1
ATOM 2213 O O . SER A 1 287 ? -17.25 -5.875 -4.215 1 93.25 287 SER A O 1
ATOM 2215 N N . GLU A 1 288 ? -15.5 -5.312 -5.496 1 90.25 288 GLU A N 1
ATOM 2216 C CA . GLU A 1 288 ? -16.203 -5.629 -6.734 1 90.25 288 GLU A CA 1
ATOM 2217 C C . GLU A 1 288 ? -16.203 -7.129 -7.008 1 90.25 288 GLU A C 1
ATOM 2219 O O . GLU A 1 288 ? -17 -7.625 -7.801 1 90.25 288 GLU A O 1
ATOM 2224 N N . MET A 1 289 ? -15.367 -7.855 -6.27 1 85.56 289 MET A N 1
ATOM 2225 C CA . MET A 1 289 ? -15.164 -9.273 -6.551 1 85.56 289 MET A CA 1
ATOM 2226 C C . MET A 1 289 ? -16.016 -10.141 -5.633 1 85.56 289 MET A C 1
ATOM 2228 O O . MET A 1 289 ? -16.156 -11.344 -5.859 1 85.56 289 MET A O 1
ATOM 2232 N N . LEU A 1 290 ? -16.531 -9.57 -4.641 1 89.19 290 LEU A N 1
ATOM 2233 C CA . LEU A 1 290 ? -17.406 -10.305 -3.727 1 89.19 290 LEU A CA 1
ATOM 2234 C C . LEU A 1 290 ? -18.688 -10.719 -4.426 1 89.19 290 LEU A C 1
ATOM 2236 O O . LEU A 1 290 ? -19.062 -10.141 -5.453 1 89.19 290 LEU A O 1
ATOM 2240 N N . LEU A 1 291 ? -19.219 -11.828 -3.926 1 85.94 291 LEU A N 1
ATOM 2241 C CA . LEU A 1 291 ? -20.516 -12.289 -4.395 1 85.94 291 LEU A CA 1
ATOM 2242 C C . LEU A 1 291 ? -21.531 -12.352 -3.246 1 85.94 291 LEU A C 1
ATOM 2244 O O . LEU A 1 291 ? -21.484 -13.281 -2.436 1 85.94 291 LEU A O 1
ATOM 2248 N N . PRO A 1 292 ? -22.547 -11.477 -3.227 1 92.56 292 PRO A N 1
ATOM 2249 C CA . PRO A 1 292 ? -22.75 -10.352 -4.145 1 92.56 292 PRO A CA 1
ATOM 2250 C C . PRO A 1 292 ? -21.656 -9.289 -4.02 1 92.56 292 PRO A C 1
ATOM 2252 O O . PRO A 1 292 ? -21.016 -9.188 -2.979 1 92.56 292 PRO A O 1
ATOM 2255 N N . SER A 1 293 ? -21.422 -8.492 -5.109 1 94.25 293 SER A N 1
ATOM 2256 C CA . SER A 1 293 ? -20.469 -7.391 -5.074 1 94.25 293 SER A CA 1
ATOM 2257 C C . SER A 1 293 ? -20.906 -6.309 -4.094 1 94.25 293 SER A C 1
ATOM 2259 O O . SER A 1 293 ? -22.109 -6.051 -3.938 1 94.25 293 SER A O 1
ATOM 2261 N N . LEU A 1 294 ? -19.953 -5.637 -3.508 1 97.19 294 LEU A N 1
ATOM 2262 C CA . LEU A 1 294 ? -20.203 -4.809 -2.334 1 97.19 294 LEU A CA 1
ATOM 2263 C C . LEU A 1 294 ? -20.516 -3.369 -2.74 1 97.19 294 LEU A C 1
ATOM 2265 O O . LEU A 1 294 ? -19.703 -2.73 -3.428 1 97.19 294 LEU A O 1
ATOM 2269 N N . THR A 1 295 ? -21.688 -2.855 -2.371 1 98.81 295 THR A N 1
ATOM 2270 C CA . THR A 1 295 ? -21.984 -1.428 -2.41 1 98.81 295 THR A CA 1
ATOM 2271 C C . THR A 1 295 ? -21.141 -0.67 -1.397 1 98.81 295 THR A C 1
ATOM 2273 O O . THR A 1 295 ? -21.047 -1.067 -0.234 1 98.81 295 THR A O 1
ATOM 2276 N N . THR A 1 296 ? -20.484 0.407 -1.829 1 98.75 296 THR A N 1
ATOM 2277 C CA . THR A 1 296 ? -19.547 1.11 -0.968 1 98.75 296 THR A CA 1
ATOM 2278 C C . THR A 1 296 ? -19.391 2.561 -1.416 1 98.75 296 THR A C 1
ATOM 2280 O O . THR A 1 296 ? -20.109 3.027 -2.299 1 98.75 296 THR A O 1
ATOM 2283 N N . ILE A 1 297 ? -18.625 3.344 -0.678 1 98.81 297 ILE A N 1
ATOM 2284 C CA . ILE A 1 297 ? -18.219 4.688 -1.072 1 98.81 297 ILE A CA 1
ATOM 2285 C C . ILE A 1 297 ? -16.719 4.711 -1.335 1 98.81 297 ILE A C 1
ATOM 2287 O O . ILE A 1 297 ? -15.922 4.262 -0.502 1 98.81 297 ILE A O 1
ATOM 2291 N N . ARG A 1 298 ? -16.359 5.129 -2.486 1 98.44 298 ARG A N 1
ATOM 2292 C CA . ARG A 1 298 ? -14.945 5.27 -2.854 1 98.44 298 ARG A CA 1
ATOM 2293 C C . ARG A 1 298 ? -14.383 6.59 -2.346 1 98.44 298 ARG A C 1
ATOM 2295 O O . ARG A 1 298 ? -14.93 7.656 -2.627 1 98.44 298 ARG A O 1
ATOM 2302 N N . SER A 1 299 ? -13.336 6.523 -1.542 1 97.88 299 SER A N 1
ATOM 2303 C CA . SER A 1 299 ? -12.602 7.723 -1.156 1 97.88 299 SER A CA 1
ATOM 2304 C C . SER A 1 299 ? -11.727 8.234 -2.301 1 97.88 299 SER A C 1
ATOM 2306 O O . SER A 1 299 ? -11.32 7.453 -3.166 1 97.88 299 SER A O 1
ATOM 2308 N N . PRO A 1 300 ? -11.438 9.516 -2.332 1 98.38 300 PRO A N 1
ATOM 2309 C CA . PRO A 1 300 ? -10.57 10.062 -3.379 1 98.38 300 PRO A CA 1
ATOM 2310 C C . PRO A 1 300 ? -9.086 9.938 -3.047 1 98.38 300 PRO A C 1
ATOM 2312 O O . PRO A 1 300 ? -8.336 10.906 -3.17 1 98.38 300 PRO A O 1
ATOM 2315 N N . ALA A 1 301 ? -8.641 8.781 -2.717 1 97.81 301 ALA A N 1
ATOM 2316 C CA . ALA A 1 301 ? -7.305 8.516 -2.193 1 97.81 301 ALA A CA 1
ATOM 2317 C C . ALA A 1 301 ? -6.23 8.969 -3.174 1 97.81 301 ALA A C 1
ATOM 2319 O O . ALA A 1 301 ? -5.281 9.656 -2.789 1 97.81 301 ALA A O 1
ATOM 2320 N N . ARG A 1 302 ? -6.324 8.594 -4.434 1 97.5 302 ARG A N 1
ATOM 2321 C CA . ARG A 1 302 ? -5.352 8.992 -5.449 1 97.5 302 ARG A CA 1
ATOM 2322 C C . ARG A 1 302 ? -5.305 10.508 -5.594 1 97.5 302 ARG A C 1
ATOM 2324 O O . ARG A 1 302 ? -4.227 11.102 -5.629 1 97.5 302 ARG A O 1
ATOM 2331 N N . GLU A 1 303 ? -6.43 11.086 -5.645 1 98.69 303 GLU A N 1
ATOM 2332 C CA . GLU A 1 303 ? -6.52 12.539 -5.801 1 98.69 303 GLU A CA 1
ATOM 2333 C C . GLU A 1 303 ? -5.93 13.258 -4.594 1 98.69 303 GLU A C 1
ATOM 2335 O O . GLU A 1 303 ? -5.328 14.328 -4.734 1 98.69 303 GLU A O 1
ATOM 2340 N N . ILE A 1 304 ? -6.145 12.719 -3.432 1 98.75 304 ILE A N 1
ATOM 2341 C CA . ILE A 1 304 ? -5.555 13.297 -2.23 1 98.75 304 ILE A CA 1
ATOM 2342 C C . ILE A 1 304 ? -4.039 13.398 -2.395 1 98.75 304 ILE A C 1
ATOM 2344 O O . ILE A 1 304 ? -3.445 14.438 -2.117 1 98.75 304 ILE A O 1
ATOM 2348 N N . GLY A 1 305 ? -3.398 12.305 -2.83 1 98.69 305 GLY A N 1
ATOM 2349 C CA . GLY A 1 305 ? -1.96 12.32 -3.037 1 98.69 305 GLY A CA 1
ATOM 2350 C C . GLY A 1 305 ? -1.518 13.352 -4.059 1 98.69 305 GLY A C 1
ATOM 2351 O O . GLY A 1 305 ? -0.551 14.086 -3.834 1 98.69 305 GLY A O 1
ATOM 2352 N N . GLU A 1 306 ? -2.205 13.43 -5.141 1 98.5 306 GLU A N 1
ATOM 2353 C CA . GLU A 1 306 ? -1.885 14.359 -6.223 1 98.5 306 GLU A CA 1
ATOM 2354 C C . GLU A 1 306 ? -2 15.805 -5.762 1 98.5 306 GLU A C 1
ATOM 2356 O O . GLU A 1 306 ? -1.077 16.609 -5.957 1 98.5 306 GLU A O 1
ATOM 2361 N N . VAL A 1 307 ? -3.133 16.125 -5.125 1 98.69 307 VAL A N 1
ATOM 2362 C CA . VAL A 1 307 ? -3.414 17.5 -4.719 1 98.69 307 VAL A CA 1
ATOM 2363 C C . VAL A 1 307 ? -2.477 17.906 -3.584 1 98.69 307 VAL A C 1
ATOM 2365 O O . VAL A 1 307 ? -1.972 19.031 -3.561 1 98.69 307 VAL A O 1
ATOM 2368 N N . ALA A 1 308 ? -2.248 16.984 -2.641 1 98.81 308 ALA A N 1
ATOM 2369 C CA . ALA A 1 308 ? -1.324 17.281 -1.551 1 98.81 308 ALA A CA 1
ATOM 2370 C C . ALA A 1 308 ? 0.069 17.609 -2.088 1 98.81 308 ALA A C 1
ATOM 2372 O O . ALA A 1 308 ? 0.696 18.578 -1.661 1 98.81 308 ALA A O 1
ATOM 2373 N N . ALA A 1 309 ? 0.558 16.781 -3.033 1 98.5 309 ALA A N 1
ATOM 2374 C CA . ALA A 1 309 ? 1.867 17.016 -3.637 1 98.5 309 ALA A CA 1
ATOM 2375 C C . ALA A 1 309 ? 1.9 18.359 -4.355 1 98.5 309 ALA A C 1
ATOM 2377 O O . ALA A 1 309 ? 2.867 19.125 -4.23 1 98.5 309 ALA A O 1
ATOM 2378 N N . LEU A 1 310 ? 0.849 18.625 -5.082 1 98.06 310 LEU A N 1
ATOM 2379 C CA . LEU A 1 310 ? 0.754 19.891 -5.812 1 98.06 310 LEU A CA 1
ATOM 2380 C C . LEU A 1 310 ? 0.831 21.078 -4.855 1 98.06 310 LEU A C 1
ATOM 2382 O O . LEU A 1 310 ? 1.541 22.047 -5.121 1 98.06 310 LEU A O 1
ATOM 2386 N N . ARG A 1 311 ? 0.101 21.016 -3.723 1 98.25 311 ARG A N 1
ATOM 2387 C CA . ARG A 1 311 ? 0.116 22.109 -2.748 1 98.25 311 ARG A CA 1
ATOM 2388 C C . ARG A 1 311 ? 1.503 22.281 -2.135 1 98.25 311 ARG A C 1
ATOM 2390 O O . ARG A 1 311 ? 1.958 23.391 -1.91 1 98.25 311 ARG A O 1
ATOM 2397 N N . VAL A 1 312 ? 2.146 21.172 -1.847 1 97.88 312 VAL A N 1
ATOM 2398 C CA . VAL A 1 312 ? 3.512 21.203 -1.334 1 97.88 312 VAL A CA 1
ATOM 2399 C C . VAL A 1 312 ? 4.422 21.906 -2.344 1 97.88 312 VAL A C 1
ATOM 2401 O O . VAL A 1 312 ? 5.164 22.828 -1.99 1 97.88 312 VAL A O 1
ATOM 2404 N N . LEU A 1 313 ? 4.344 21.5 -3.6 1 96.88 313 LEU A N 1
ATOM 2405 C CA . LEU A 1 313 ? 5.215 22.016 -4.645 1 96.88 313 LEU A CA 1
ATOM 2406 C C . LEU A 1 313 ? 4.949 23.5 -4.891 1 96.88 313 LEU A C 1
ATOM 2408 O O . LEU A 1 313 ? 5.875 24.266 -5.156 1 96.88 313 LEU A O 1
ATOM 2412 N N . GLN A 1 314 ? 3.697 23.891 -4.789 1 97 314 GLN A N 1
ATOM 2413 C CA . GLN A 1 314 ? 3.35 25.297 -4.902 1 97 314 GLN A CA 1
ATOM 2414 C C . GLN A 1 314 ? 3.932 26.109 -3.746 1 97 314 GLN A C 1
ATOM 2416 O O . GLN A 1 314 ? 4.484 27.188 -3.953 1 97 314 GLN A O 1
ATOM 2421 N N . ALA A 1 315 ? 3.791 25.578 -2.584 1 95.62 315 ALA A N 1
ATOM 2422 C CA . ALA A 1 315 ? 4.312 26.25 -1.399 1 95.62 315 ALA A CA 1
ATOM 2423 C C . ALA A 1 315 ? 5.828 26.406 -1.477 1 95.62 315 ALA A C 1
ATOM 2425 O O . ALA A 1 315 ? 6.387 27.375 -0.965 1 95.62 315 ALA A O 1
ATOM 2426 N N . LEU A 1 316 ? 6.449 25.484 -2.141 1 93.38 316 LEU A N 1
ATOM 2427 C CA . LEU A 1 316 ? 7.906 25.484 -2.254 1 93.38 316 LEU A CA 1
ATOM 2428 C C . LEU A 1 316 ? 8.352 26.297 -3.463 1 93.38 316 LEU A C 1
ATOM 2430 O O . LEU A 1 316 ? 9.555 26.438 -3.709 1 93.38 316 LEU A O 1
ATOM 2434 N N . GLY A 1 317 ? 7.414 26.75 -4.242 1 91.88 317 GLY A N 1
ATOM 2435 C CA . GLY A 1 317 ? 7.715 27.609 -5.387 1 91.88 317 GLY A CA 1
ATOM 2436 C C . GLY A 1 317 ? 8.133 26.828 -6.617 1 91.88 317 GLY A C 1
ATOM 2437 O O . GLY A 1 317 ? 8.703 27.391 -7.555 1 91.88 317 GLY A O 1
ATOM 2438 N N . GLU A 1 318 ? 7.871 25.5 -6.594 1 90.06 318 GLU A N 1
ATOM 2439 C CA . GLU A 1 318 ? 8.281 24.656 -7.707 1 90.06 318 GLU A CA 1
ATOM 2440 C C . GLU A 1 318 ? 7.254 24.688 -8.836 1 90.06 318 GLU A C 1
ATOM 2442 O O . GLU A 1 318 ? 7.594 24.438 -10 1 90.06 318 GLU A O 1
ATOM 2447 N N . VAL A 1 319 ? 6.027 24.844 -8.516 1 92.12 319 VAL A N 1
ATOM 2448 C CA . VAL A 1 319 ? 4.914 24.984 -9.445 1 92.12 319 VAL A CA 1
ATOM 2449 C C . VAL A 1 319 ? 4.238 26.328 -9.266 1 92.12 319 VAL A C 1
ATOM 2451 O O . VAL A 1 319 ? 4.039 26.781 -8.133 1 92.12 319 VAL A O 1
ATOM 2454 N N . PRO A 1 320 ? 4.008 26.969 -10.391 1 89.12 320 PRO A N 1
ATOM 2455 C CA . PRO A 1 320 ? 3.355 28.281 -10.266 1 89.12 320 PRO A CA 1
ATOM 2456 C C . PRO A 1 320 ? 1.985 28.188 -9.594 1 89.12 320 PRO A C 1
ATOM 2458 O O . PRO A 1 320 ? 1.26 27.219 -9.789 1 89.12 320 PRO A O 1
ATOM 2461 N N . ALA A 1 321 ? 1.789 29.172 -8.703 1 86.81 321 ALA A N 1
ATOM 2462 C CA . ALA A 1 321 ? 0.476 29.328 -8.078 1 86.81 321 ALA A CA 1
ATOM 2463 C C . ALA A 1 321 ? -0.116 30.703 -8.383 1 86.81 321 ALA A C 1
ATOM 2465 O O . ALA A 1 321 ? 0.608 31.703 -8.438 1 86.81 321 ALA A O 1
ATOM 2466 N N . ASP A 1 322 ? -1.383 30.641 -8.953 1 83.75 322 ASP A N 1
ATOM 2467 C CA . ASP A 1 322 ? -2.068 31.906 -9.164 1 83.75 322 ASP A CA 1
ATOM 2468 C C . ASP A 1 322 ? -2.42 32.562 -7.828 1 83.75 322 ASP A C 1
ATOM 2470 O O . ASP A 1 322 ? -3.555 32.469 -7.355 1 83.75 322 ASP A O 1
ATOM 2474 N N . GLY A 1 323 ? -1.421 33.031 -7.027 1 88.31 323 GLY A N 1
ATOM 2475 C CA . GLY A 1 323 ? -1.685 33.594 -5.715 1 88.31 323 GLY A CA 1
ATOM 2476 C C . GLY A 1 323 ? -1.216 32.719 -4.574 1 88.31 323 GLY A C 1
ATOM 2477 O O . GLY A 1 323 ? -0.29 31.922 -4.742 1 88.31 323 GLY A O 1
ATOM 2478 N N . PRO A 1 324 ? -1.859 33.031 -3.451 1 90.56 324 PRO A N 1
ATOM 2479 C CA . PRO A 1 324 ? -1.489 32.188 -2.318 1 90.56 324 PRO A CA 1
ATOM 2480 C C . PRO A 1 324 ? -1.898 30.734 -2.518 1 90.56 324 PRO A C 1
ATOM 2482 O O . PRO A 1 324 ? -2.871 30.453 -3.221 1 90.56 324 PRO A O 1
ATOM 2485 N N . VAL A 1 325 ? -1.107 29.844 -1.937 1 94.12 325 VAL A N 1
ATOM 2486 C CA . VAL A 1 325 ? -1.412 28.406 -2.01 1 94.12 325 VAL A CA 1
ATOM 2487 C C . VAL A 1 325 ? -2.811 28.156 -1.456 1 94.12 325 VAL A C 1
ATOM 2489 O O . VAL A 1 325 ? -3.176 28.688 -0.403 1 94.12 325 VAL A O 1
ATOM 2492 N N . GLN A 1 326 ? -3.574 27.375 -2.205 1 96 326 GLN A N 1
ATOM 2493 C CA . GLN A 1 326 ? -4.926 27.062 -1.756 1 96 326 GLN A CA 1
ATOM 2494 C C . GLN A 1 326 ? -4.898 26.312 -0.429 1 96 326 GLN A C 1
ATOM 2496 O O . GLN A 1 326 ? -4.363 25.203 -0.348 1 96 326 GLN A O 1
ATOM 2501 N N . HIS A 1 327 ? -5.535 26.875 0.556 1 97.19 327 HIS A N 1
ATOM 2502 C CA . HIS A 1 327 ? -5.539 26.328 1.907 1 97.19 327 HIS A CA 1
ATOM 2503 C C . HIS A 1 327 ? -6.504 25.156 2.021 1 97.19 327 HIS A C 1
ATOM 2505 O O . HIS A 1 327 ? -6.164 24.125 2.594 1 97.19 327 HIS A O 1
ATOM 2511 N N . LEU A 1 328 ? -7.688 25.344 1.51 1 98.5 328 LEU A N 1
ATOM 2512 C CA . LEU A 1 328 ? -8.766 24.375 1.646 1 98.5 328 LEU A CA 1
ATOM 2513 C C . LEU A 1 328 ? -8.992 23.625 0.336 1 98.5 328 LEU A C 1
ATOM 2515 O O . LEU A 1 328 ? -9.289 24.234 -0.691 1 98.5 328 LEU A O 1
ATOM 2519 N N . ASN A 1 329 ? -8.82 22.297 0.317 1 98.75 329 ASN A N 1
ATOM 2520 C CA . ASN A 1 329 ? -9.031 21.406 -0.822 1 98.75 329 ASN A CA 1
ATOM 2521 C C . ASN A 1 329 ? -10 20.281 -0.484 1 98.75 329 ASN A C 1
ATOM 2523 O O . ASN A 1 329 ? -9.586 19.188 -0.115 1 98.75 329 ASN A O 1
ATOM 2527 N N . LEU A 1 330 ? -11.305 20.594 -0.614 1 98.81 330 LEU A N 1
ATOM 2528 C CA . LEU A 1 330 ? -12.352 19.609 -0.353 1 98.81 330 LEU A CA 1
ATOM 2529 C C . LEU A 1 330 ? -12.578 18.719 -1.573 1 98.81 330 LEU A C 1
ATOM 2531 O O . LEU A 1 330 ? -12.914 19.219 -2.65 1 98.81 330 LEU A O 1
ATOM 2535 N N . LEU A 1 331 ? -12.375 17.469 -1.445 1 98.75 331 LEU A N 1
ATOM 2536 C CA . LEU A 1 331 ? -12.531 16.516 -2.529 1 98.75 331 LEU A CA 1
ATOM 2537 C C . LEU A 1 331 ? -13.805 15.688 -2.342 1 98.75 331 LEU A C 1
ATOM 2539 O O . LEU A 1 331 ? -14.359 15.633 -1.242 1 98.75 331 LEU A O 1
ATOM 2543 N N . ASP A 1 332 ? -14.211 15.023 -3.42 1 98 332 ASP A N 1
ATOM 2544 C CA . ASP A 1 332 ? -15.484 14.32 -3.412 1 98 332 ASP A CA 1
ATOM 2545 C C . ASP A 1 332 ? -15.281 12.812 -3.293 1 98 332 ASP A C 1
ATOM 2547 O O . ASP A 1 332 ? -14.359 12.258 -3.898 1 98 332 ASP A O 1
ATOM 2551 N N . CYS A 1 333 ? -16.109 12.242 -2.436 1 98.25 333 CYS A N 1
ATOM 2552 C CA . CYS A 1 333 ? -16.25 10.789 -2.438 1 98.25 333 CYS A CA 1
ATOM 2553 C C . CYS A 1 333 ? -17.328 10.352 -3.434 1 98.25 333 CYS A C 1
ATOM 2555 O O . CYS A 1 333 ? -18.141 11.156 -3.869 1 98.25 333 CYS A O 1
ATOM 2557 N N . GLU A 1 334 ? -17.234 9.102 -3.84 1 98.5 334 GLU A N 1
ATOM 2558 C CA . GLU A 1 334 ? -18.172 8.586 -4.832 1 98.5 334 GLU A CA 1
ATOM 2559 C C . GLU A 1 334 ? -18.906 7.352 -4.309 1 98.5 334 GLU A C 1
ATOM 2561 O O . GLU A 1 334 ? -18.281 6.379 -3.889 1 98.5 334 GLU A O 1
ATOM 2566 N N . LEU A 1 335 ? -20.234 7.402 -4.332 1 98.69 335 LEU A N 1
ATOM 2567 C CA . LEU A 1 335 ? -21.031 6.223 -4.035 1 98.69 335 LEU A CA 1
ATOM 2568 C C . LEU A 1 335 ? -20.969 5.219 -5.18 1 98.69 335 LEU A C 1
ATOM 2570 O O . LEU A 1 335 ? -21.234 5.566 -6.332 1 98.69 335 LEU A O 1
ATOM 2574 N N . ILE A 1 336 ? -20.562 4.027 -4.887 1 98.69 336 ILE A N 1
ATOM 2575 C CA . ILE A 1 336 ? -20.531 2.941 -5.859 1 98.69 336 ILE A CA 1
ATOM 2576 C C . ILE A 1 336 ? -21.609 1.91 -5.516 1 98.69 336 ILE A C 1
ATOM 2578 O O . ILE A 1 336 ? -21.406 1.05 -4.656 1 98.69 336 ILE A O 1
ATOM 2582 N N . ALA A 1 337 ? -22.688 1.978 -6.219 1 98.69 337 ALA A N 1
ATOM 2583 C CA . ALA A 1 337 ? -23.797 1.046 -6 1 98.69 337 ALA A CA 1
ATOM 2584 C C . ALA A 1 337 ? -23.531 -0.289 -6.691 1 98.69 337 ALA A C 1
ATOM 2586 O O . ALA A 1 337 ? -23.219 -0.327 -7.887 1 98.69 337 ALA A O 1
ATOM 2587 N N . ARG A 1 338 ? -23.562 -1.398 -5.895 1 97.69 338 ARG A N 1
ATOM 2588 C CA . ARG A 1 338 ? -23.422 -2.744 -6.441 1 97.69 338 ARG A CA 1
ATOM 2589 C C . ARG A 1 338 ? -24.516 -3.668 -5.91 1 97.69 338 ARG A C 1
ATOM 2591 O O . ARG A 1 338 ? -25.594 -3.209 -5.527 1 97.69 338 ARG A O 1
ATOM 2598 N N . GLU A 1 339 ? -24.219 -4.984 -5.848 1 96.38 339 GLU A N 1
ATOM 2599 C CA . GLU A 1 339 ? -25.266 -5.984 -5.66 1 96.38 339 GLU A CA 1
ATOM 2600 C C . GLU A 1 339 ? -25.688 -6.066 -4.199 1 96.38 339 GLU A C 1
ATOM 2602 O O . GLU A 1 339 ? -26.828 -6.453 -3.9 1 96.38 339 GLU A O 1
ATOM 2607 N N . SER A 1 340 ? -24.891 -5.672 -3.281 1 98.12 340 SER A N 1
ATOM 2608 C CA . SER A 1 340 ? -25.109 -5.988 -1.874 1 98.12 340 SER A CA 1
ATOM 2609 C C . SER A 1 340 ? -26.141 -5.051 -1.251 1 98.12 340 SER A C 1
ATOM 2611 O O . SER A 1 340 ? -26.625 -5.293 -0.139 1 98.12 340 SER A O 1
ATOM 2613 N N . ALA A 1 341 ? -26.453 -3.943 -1.898 1 98 341 ALA A N 1
ATOM 2614 C CA . ALA A 1 341 ? -27.453 -3 -1.378 1 98 341 ALA A CA 1
ATOM 2615 C C . ALA A 1 341 ? -28.125 -2.232 -2.51 1 98 341 ALA A C 1
ATOM 2617 O O . ALA A 1 341 ? -27.594 -2.152 -3.619 1 98 341 ALA A O 1
ATOM 2618 N N . MET B 1 1 ? 26.344 49 16 1 23.22 1 MET B N 1
ATOM 2619 C CA . MET B 1 1 ? 25.484 48.125 16.781 1 23.22 1 MET B CA 1
ATOM 2620 C C . MET B 1 1 ? 24.828 47.062 15.898 1 23.22 1 MET B C 1
ATOM 2622 O O . MET B 1 1 ? 23.797 47.312 15.273 1 23.22 1 MET B O 1
ATOM 2626 N N . SER B 1 2 ? 25.641 46.312 15.125 1 27.88 2 SER B N 1
ATOM 2627 C CA . SER B 1 2 ? 25.359 45.438 14.008 1 27.88 2 SER B CA 1
ATOM 2628 C C . SER B 1 2 ? 24.359 44.344 14.398 1 27.88 2 SER B C 1
ATOM 2630 O O . SER B 1 2 ? 24.578 43.625 15.367 1 27.88 2 SER B O 1
ATOM 2632 N N . GLY B 1 3 ? 23.031 44.562 14.281 1 29.22 3 GLY B N 1
ATOM 2633 C CA . GLY B 1 3 ? 21.875 43.781 14.688 1 29.22 3 GLY B CA 1
ATOM 2634 C C . GLY B 1 3 ? 21.938 42.344 14.273 1 29.22 3 GLY B C 1
ATOM 2635 O O . GLY B 1 3 ? 22.016 42.031 13.086 1 29.22 3 GLY B O 1
ATOM 2636 N N . LYS B 1 4 ? 22.531 41.469 15.125 1 33.66 4 LYS B N 1
ATOM 2637 C CA . LYS B 1 4 ? 22.531 40.031 15.086 1 33.66 4 LYS B CA 1
ATOM 2638 C C . LYS B 1 4 ? 21.125 39.5 14.75 1 33.66 4 LYS B C 1
ATOM 2640 O O . LYS B 1 4 ? 20.172 39.781 15.469 1 33.66 4 LYS B O 1
ATOM 2645 N N . ARG B 1 5 ? 20.844 39.312 13.562 1 34.59 5 ARG B N 1
ATOM 2646 C CA . ARG B 1 5 ? 19.594 38.688 13.148 1 34.59 5 ARG B CA 1
ATOM 2647 C C . ARG B 1 5 ? 19.266 37.5 14.031 1 34.59 5 ARG B C 1
ATOM 2649 O O . ARG B 1 5 ? 20.047 36.531 14.102 1 34.59 5 ARG B O 1
ATOM 2656 N N . LYS B 1 6 ? 18.578 37.688 15.156 1 34.81 6 LYS B N 1
ATOM 2657 C CA . LYS B 1 6 ? 17.953 36.719 16.031 1 34.81 6 LYS B CA 1
ATOM 2658 C C . LYS B 1 6 ? 17.266 35.625 15.211 1 34.81 6 LYS B C 1
ATOM 2660 O O . LYS B 1 6 ? 16.219 35.844 14.602 1 34.81 6 LYS B O 1
ATOM 2665 N N . GLY B 1 7 ? 17.938 34.875 14.383 1 34.97 7 GLY B N 1
ATOM 2666 C CA . GLY B 1 7 ? 17.344 33.75 13.648 1 34.97 7 GLY B CA 1
ATOM 2667 C C . GLY B 1 7 ? 16.234 33.062 14.414 1 34.97 7 GLY B C 1
ATOM 2668 O O . GLY B 1 7 ? 16.156 33.188 15.641 1 34.97 7 GLY B O 1
ATOM 2669 N N . LEU B 1 8 ? 15.055 32.781 13.93 1 40.28 8 LEU B N 1
ATOM 2670 C CA . LEU B 1 8 ? 13.953 32.062 14.586 1 40.28 8 LEU B CA 1
ATOM 2671 C C . LEU B 1 8 ? 14.484 31 15.523 1 40.28 8 LEU B C 1
ATOM 2673 O O . LEU B 1 8 ? 15.227 30.109 15.109 1 40.28 8 LEU B O 1
ATOM 2677 N N . GLY B 1 9 ? 14.992 31.25 16.828 1 49.25 9 GLY B N 1
ATOM 2678 C CA . GLY B 1 9 ? 15.766 30.75 17.953 1 49.25 9 GLY B CA 1
ATOM 2679 C C . GLY B 1 9 ? 15.391 29.328 18.344 1 49.25 9 GLY B C 1
ATOM 2680 O O . GLY B 1 9 ? 14.625 29.125 19.297 1 49.25 9 GLY B O 1
ATOM 2681 N N . ARG B 1 10 ? 15.328 28.422 17.422 1 59.97 10 ARG B N 1
ATOM 2682 C CA . ARG B 1 10 ? 15.164 27.047 17.859 1 59.97 10 ARG B CA 1
ATOM 2683 C C . ARG B 1 10 ? 16.172 26.703 18.953 1 59.97 10 ARG B C 1
ATOM 2685 O O . ARG B 1 10 ? 17.297 27.188 18.938 1 59.97 10 ARG B O 1
ATOM 2692 N N . ALA B 1 11 ? 15.57 26.141 20.016 1 73.94 11 ALA B N 1
ATOM 2693 C CA . ALA B 1 11 ? 16.422 25.688 21.125 1 73.94 11 ALA B CA 1
ATOM 2694 C C . ALA B 1 11 ? 17.562 24.828 20.609 1 73.94 11 ALA B C 1
ATOM 2696 O O . ALA B 1 11 ? 17.391 24.031 19.672 1 73.94 11 ALA B O 1
ATOM 2697 N N . THR B 1 12 ? 18.734 25.078 20.953 1 78 12 THR B N 1
ATOM 2698 C CA . THR B 1 12 ? 19.906 24.297 20.609 1 78 12 THR B CA 1
ATOM 2699 C C . THR B 1 12 ? 20.203 23.25 21.672 1 78 12 THR B C 1
ATOM 2701 O O . THR B 1 12 ? 19.578 23.25 22.734 1 78 12 THR B O 1
ATOM 2704 N N . VAL B 1 13 ? 21.078 22.422 21.219 1 81.88 13 VAL B N 1
ATOM 2705 C CA . VAL B 1 13 ? 21.516 21.406 22.172 1 81.88 13 VAL B CA 1
ATOM 2706 C C . VAL B 1 13 ? 22.062 22.094 23.422 1 81.88 13 VAL B C 1
ATOM 2708 O O . VAL B 1 13 ? 21.922 21.562 24.531 1 81.88 13 VAL B O 1
ATOM 2711 N N . HIS B 1 14 ? 22.594 23.266 23.234 1 84 14 HIS B N 1
ATOM 2712 C CA . HIS B 1 14 ? 23.125 24.031 24.359 1 84 14 HIS B CA 1
ATOM 2713 C C . HIS B 1 14 ? 22.016 24.516 25.281 1 84 14 HIS B C 1
ATOM 2715 O O . HIS B 1 14 ? 22.156 24.5 26.5 1 84 14 HIS B O 1
ATOM 2721 N N . ASP B 1 15 ? 20.938 24.797 24.609 1 87 15 ASP B N 1
ATOM 2722 C CA . ASP B 1 15 ? 19.797 25.25 25.406 1 87 15 ASP B CA 1
ATOM 2723 C C . ASP B 1 15 ? 19.234 24.109 26.25 1 87 15 ASP B C 1
ATOM 2725 O O . ASP B 1 15 ? 18.875 24.297 27.406 1 87 15 ASP B O 1
ATOM 2729 N N . VAL B 1 16 ? 19.156 22.984 25.609 1 88.94 16 VAL B N 1
ATOM 2730 C CA . VAL B 1 16 ? 18.672 21.812 26.328 1 88.94 16 VAL B CA 1
ATOM 2731 C C . VAL B 1 16 ? 19.625 21.469 27.469 1 88.94 16 VAL B C 1
ATOM 2733 O O . VAL B 1 16 ? 19.172 21.203 28.594 1 88.94 16 VAL B O 1
ATOM 2736 N N . ALA B 1 17 ? 20.844 21.547 27.234 1 89.62 17 ALA B N 1
ATOM 2737 C CA . ALA B 1 17 ? 21.859 21.25 28.234 1 89.62 17 ALA B CA 1
ATOM 2738 C C . ALA B 1 17 ? 21.75 22.203 29.422 1 89.62 17 ALA B C 1
ATOM 2740 O O . ALA B 1 17 ? 21.781 21.766 30.578 1 89.62 17 ALA B O 1
ATOM 2741 N N . LYS B 1 18 ? 21.578 23.391 29.141 1 89.88 18 LYS B N 1
ATOM 2742 C CA . LYS B 1 18 ? 21.453 24.422 30.172 1 89.88 18 LYS B CA 1
ATOM 2743 C C . LYS B 1 18 ? 20.234 24.188 31.047 1 89.88 18 LYS B C 1
ATOM 2745 O O . LYS B 1 18 ? 20.312 24.219 32.281 1 89.88 18 LYS B O 1
ATOM 2750 N N . LEU B 1 19 ? 19.188 23.859 30.344 1 90.62 19 LEU B N 1
ATOM 2751 C CA . LEU B 1 19 ? 17.938 23.672 31.078 1 90.62 19 LEU B CA 1
ATOM 2752 C C . LEU B 1 19 ? 17.984 22.391 31.891 1 90.62 19 LEU B C 1
ATOM 2754 O O . LEU B 1 19 ? 17.438 22.344 33 1 90.62 19 LEU B O 1
ATOM 2758 N N . ALA B 1 20 ? 18.516 21.375 31.344 1 91.81 20 ALA B N 1
ATOM 2759 C CA . ALA B 1 20 ? 18.578 20.078 32.031 1 91.81 20 ALA B CA 1
ATOM 2760 C C . ALA B 1 20 ? 19.703 20.047 33.062 1 91.81 20 ALA B C 1
ATOM 2762 O O . ALA B 1 20 ? 19.781 19.141 33.875 1 91.81 20 ALA B O 1
ATOM 2763 N N . GLY B 1 21 ? 20.625 21.016 33.031 1 91.62 21 GLY B N 1
ATOM 2764 C CA . GLY B 1 21 ? 21.734 21.078 33.969 1 91.62 21 GLY B CA 1
ATOM 2765 C C . GLY B 1 21 ? 22.828 20.047 33.656 1 91.62 21 GLY B C 1
ATOM 2766 O O . GLY B 1 21 ? 23.391 19.453 34.562 1 91.62 21 GLY B O 1
ATOM 2767 N N . VAL B 1 22 ? 22.969 19.75 32.406 1 91.62 22 VAL B N 1
ATOM 2768 C CA . VAL B 1 22 ? 23.984 18.781 31.984 1 91.62 22 VAL B CA 1
ATOM 2769 C C . VAL B 1 22 ? 24.812 19.359 30.844 1 91.62 22 VAL B C 1
ATOM 2771 O O . VAL B 1 22 ? 24.562 20.484 30.375 1 91.62 22 VAL B O 1
ATOM 2774 N N . SER B 1 23 ? 25.938 18.688 30.484 1 86.81 23 SER B N 1
ATOM 2775 C CA . SER B 1 23 ? 26.75 19.094 29.328 1 86.81 23 SER B CA 1
ATOM 2776 C C . SER B 1 23 ? 26.047 18.781 28.016 1 86.81 23 SER B C 1
ATOM 2778 O O . SER B 1 23 ? 25.172 17.906 27.969 1 86.81 23 SER B O 1
ATOM 2780 N N . SER B 1 24 ? 26.422 19.516 26.906 1 87.19 24 SER B N 1
ATOM 2781 C CA . SER B 1 24 ? 25.891 19.234 25.578 1 87.19 24 SER B CA 1
ATOM 2782 C C . SER B 1 24 ? 26.219 17.812 25.141 1 87.19 24 SER B C 1
ATOM 2784 O O . SER B 1 24 ? 25.453 17.188 24.406 1 87.19 24 SER B O 1
ATOM 2786 N N . ILE B 1 25 ? 27.328 17.297 25.656 1 80.38 25 ILE B N 1
ATOM 2787 C CA . ILE B 1 25 ? 27.75 15.945 25.328 1 80.38 25 ILE B CA 1
ATOM 2788 C C . ILE B 1 25 ? 26.781 14.938 25.938 1 80.38 25 ILE B C 1
ATOM 2790 O O . ILE B 1 25 ? 26.438 13.938 25.312 1 80.38 25 ILE B O 1
ATOM 2794 N N . THR B 1 26 ? 26.391 15.258 27.109 1 85.75 26 THR B N 1
ATOM 2795 C CA . THR B 1 26 ? 25.438 14.375 27.797 1 85.75 26 THR B CA 1
ATOM 2796 C C . THR B 1 26 ? 24.094 14.375 27.078 1 85.75 26 THR B C 1
ATOM 2798 O O . THR B 1 26 ? 23.453 13.328 26.953 1 85.75 26 THR B O 1
ATOM 2801 N N . VAL B 1 27 ? 23.672 15.562 26.578 1 84.44 27 VAL B N 1
ATOM 2802 C CA . VAL B 1 27 ? 22.438 15.648 25.812 1 84.44 27 VAL B CA 1
ATOM 2803 C C . VAL B 1 27 ? 22.562 14.844 24.531 1 84.44 27 VAL B C 1
ATOM 2805 O O . VAL B 1 27 ? 21.641 14.117 24.156 1 84.44 27 VAL B O 1
ATOM 2808 N N . SER B 1 28 ? 23.672 14.891 23.922 1 77.75 28 SER B N 1
ATOM 2809 C CA . SER B 1 28 ? 23.906 14.133 22.703 1 77.75 28 SER B CA 1
ATOM 2810 C C . SER B 1 28 ? 23.859 12.633 22.953 1 77.75 28 SER B C 1
ATOM 2812 O O . SER B 1 28 ? 23.266 11.883 22.172 1 77.75 28 SER B O 1
ATOM 2814 N N . ARG B 1 29 ? 24.422 12.266 24.094 1 74.88 29 ARG B N 1
ATOM 2815 C CA . ARG B 1 29 ? 24.406 10.859 24.484 1 74.88 29 ARG B CA 1
ATOM 2816 C C . ARG B 1 29 ? 22.984 10.391 24.766 1 74.88 29 ARG B C 1
ATOM 2818 O O . ARG B 1 29 ? 22.625 9.25 24.438 1 74.88 29 ARG B O 1
ATOM 2825 N N . TYR B 1 30 ? 22.219 11.297 25.281 1 80.88 30 TYR B N 1
ATOM 2826 C CA . TYR B 1 30 ? 20.812 11.008 25.547 1 80.88 30 TYR B CA 1
ATOM 2827 C C . TYR B 1 30 ? 20.078 10.625 24.266 1 80.88 30 TYR B C 1
ATOM 2829 O O . TYR B 1 30 ? 19.281 9.688 24.25 1 80.88 30 TYR B O 1
ATOM 2837 N N . PHE B 1 31 ? 20.359 11.281 23.219 1 74.06 31 PHE B N 1
ATOM 2838 C CA . PHE B 1 31 ? 19.641 11.047 21.969 1 74.06 31 PHE B CA 1
ATOM 2839 C C . PHE B 1 31 ? 20.234 9.852 21.234 1 74.06 31 PHE B C 1
ATOM 2841 O O . PHE B 1 31 ? 19.5 9.094 20.578 1 74.06 31 PHE B O 1
ATOM 2848 N N . LYS B 1 32 ? 21.5 9.594 21.391 1 66.38 32 LYS B N 1
ATOM 2849 C CA . LYS B 1 32 ? 22.203 8.586 20.594 1 66.38 32 LYS B CA 1
ATOM 2850 C C . LYS B 1 32 ? 22.234 7.238 21.297 1 66.38 32 LYS B C 1
ATOM 2852 O O . LYS B 1 32 ? 22.078 6.188 20.672 1 66.38 32 LYS B O 1
ATOM 2857 N N . GLN B 1 33 ? 22.5 7.266 22.531 1 71.81 33 GLN B N 1
ATOM 2858 C CA . GL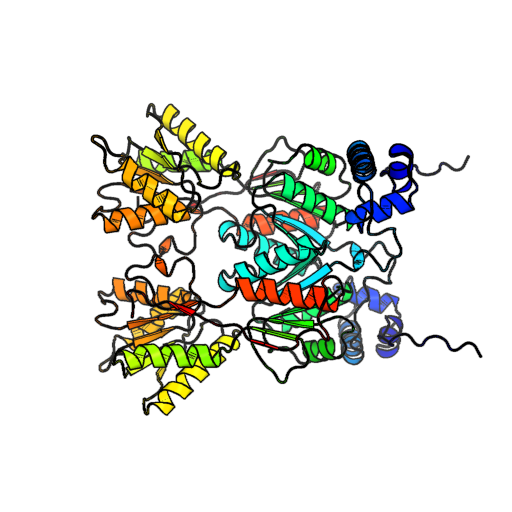N B 1 33 ? 22.625 6.078 23.359 1 71.81 33 GLN B CA 1
ATOM 2859 C C . GLN B 1 33 ? 21.984 6.293 24.734 1 71.81 33 GLN B C 1
ATOM 2861 O O . GLN B 1 33 ? 22.688 6.395 25.734 1 71.81 33 GLN B O 1
ATOM 2866 N N . PRO B 1 34 ? 20.703 6.289 24.734 1 75.19 34 PRO B N 1
ATOM 2867 C CA . PRO B 1 34 ? 20.031 6.625 25.984 1 75.19 34 PRO B CA 1
ATOM 2868 C C . PRO B 1 34 ? 20.328 5.629 27.109 1 75.19 34 PRO B C 1
ATOM 2870 O O . PRO B 1 34 ? 20.25 5.977 28.281 1 75.19 34 PRO B O 1
ATOM 2873 N N . GLU B 1 35 ? 20.719 4.465 26.719 1 75.69 35 GLU B N 1
ATOM 2874 C CA . GLU B 1 35 ? 20.938 3.418 27.703 1 75.69 35 GLU B CA 1
ATOM 2875 C C . GLU B 1 35 ? 22.141 3.732 28.594 1 75.69 35 GLU B C 1
ATOM 2877 O O . GLU B 1 35 ? 22.234 3.223 29.719 1 75.69 35 GLU B O 1
ATOM 2882 N N . ILE B 1 36 ? 23 4.539 28.125 1 77.56 36 ILE B N 1
ATOM 2883 C CA . ILE B 1 36 ? 24.203 4.832 28.906 1 77.56 36 ILE B CA 1
ATOM 2884 C C . ILE B 1 36 ? 23.969 6.043 29.797 1 77.56 36 ILE B C 1
ATOM 2886 O O . ILE B 1 36 ? 24.812 6.398 30.625 1 77.56 36 ILE B O 1
ATOM 2890 N N . VAL B 1 37 ? 22.828 6.645 29.656 1 82.31 37 VAL B N 1
ATOM 2891 C CA . VAL B 1 37 ? 22.438 7.797 30.469 1 82.31 37 VAL B CA 1
ATOM 2892 C C . VAL B 1 37 ? 21.531 7.352 31.594 1 82.31 37 VAL B C 1
ATOM 2894 O O . VAL B 1 37 ? 20.609 6.551 31.391 1 82.31 37 VAL B O 1
ATOM 2897 N N . SER B 1 38 ? 21.875 7.703 32.875 1 86.62 38 SER B N 1
ATOM 2898 C CA . SER B 1 38 ? 21.078 7.293 34.031 1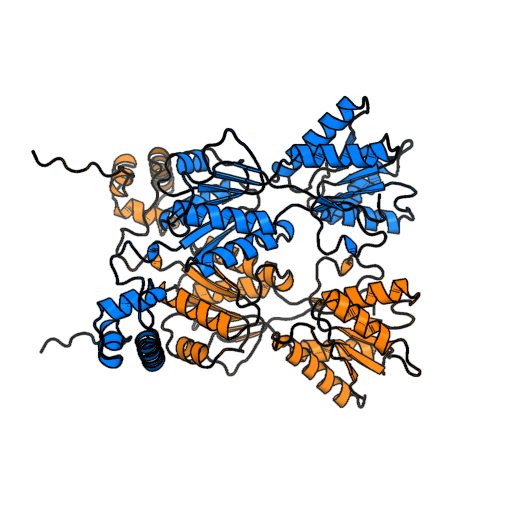 86.62 38 SER B CA 1
ATOM 2899 C C . SER B 1 38 ? 19.609 7.676 33.844 1 86.62 38 SER B C 1
ATOM 2901 O O . SER B 1 38 ? 19.297 8.633 33.156 1 86.62 38 SER B O 1
ATOM 2903 N N . GLU B 1 39 ? 18.75 6.961 34.469 1 88.12 39 GLU B N 1
ATOM 2904 C CA . GLU B 1 39 ? 17.312 7.176 34.375 1 88.12 39 GLU B CA 1
ATOM 2905 C C . GLU B 1 39 ? 16.922 8.578 34.812 1 88.12 39 GLU B C 1
ATOM 2907 O O . GLU B 1 39 ? 16.109 9.242 34.188 1 88.12 39 GLU B O 1
ATOM 2912 N N . ALA B 1 40 ? 17.469 8.953 35.969 1 88.5 40 ALA B N 1
ATOM 2913 C CA . ALA B 1 40 ? 17.156 10.281 36.469 1 88.5 40 ALA B CA 1
ATOM 2914 C C . ALA B 1 40 ? 17.531 11.367 35.469 1 88.5 40 ALA B C 1
ATOM 2916 O O . ALA B 1 40 ? 16.781 12.312 35.281 1 88.5 40 ALA B O 1
ATOM 2917 N N . LEU B 1 41 ? 18.672 11.188 34.812 1 88.94 41 LEU B N 1
ATOM 2918 C CA . LEU B 1 41 ? 19.141 12.156 33.844 1 88.94 41 LEU B CA 1
ATOM 2919 C C . LEU B 1 41 ? 18.297 12.109 32.562 1 88.94 41 LEU B C 1
ATOM 2921 O O . LEU B 1 41 ? 18.016 13.148 31.984 1 88.94 41 LEU B O 1
ATOM 2925 N N . ARG B 1 42 ? 17.922 11.023 32.125 1 89.88 42 ARG B N 1
ATOM 2926 C CA . ARG B 1 42 ? 17.062 10.875 30.953 1 89.88 42 ARG B CA 1
ATOM 2927 C C . ARG B 1 42 ? 15.758 11.641 31.125 1 89.88 42 ARG B C 1
ATOM 2929 O O . ARG B 1 42 ? 15.312 12.328 30.203 1 89.88 42 ARG B O 1
ATOM 2936 N N . ASP B 1 43 ? 15.219 11.469 32.312 1 89.62 43 ASP B N 1
ATOM 2937 C CA . ASP B 1 43 ? 13.961 12.148 32.594 1 89.62 43 ASP B CA 1
ATOM 2938 C C . ASP B 1 43 ? 14.125 13.664 32.531 1 89.62 43 ASP B C 1
ATOM 2940 O O . ASP B 1 43 ? 13.281 14.367 31.969 1 89.62 43 ASP B O 1
ATOM 2944 N N . ARG B 1 44 ? 15.172 14.117 33.188 1 89.31 44 ARG B N 1
ATOM 2945 C CA . ARG B 1 44 ? 15.438 15.555 33.188 1 89.31 44 ARG B CA 1
ATOM 2946 C C . ARG B 1 44 ? 15.648 16.094 31.797 1 89.31 44 ARG B C 1
ATOM 2948 O O . ARG B 1 44 ? 15.141 17.156 31.453 1 89.31 44 ARG B O 1
ATOM 2955 N N . ILE B 1 45 ? 16.391 15.352 31.016 1 90.06 45 ILE B N 1
ATOM 2956 C CA . ILE B 1 45 ? 16.656 15.773 29.641 1 90.06 45 ILE B CA 1
ATOM 2957 C C . ILE B 1 45 ? 15.375 15.727 28.828 1 90.06 45 ILE B C 1
ATOM 2959 O O . ILE B 1 45 ? 15.086 16.641 28.062 1 90.06 45 ILE B O 1
ATOM 2963 N N . ALA B 1 46 ? 14.648 14.711 29.062 1 86.44 46 ALA B N 1
ATOM 2964 C CA . ALA B 1 46 ? 13.375 14.594 28.375 1 86.44 46 ALA B CA 1
ATOM 2965 C C . ALA B 1 46 ? 12.469 15.781 28.672 1 86.44 46 ALA B C 1
ATOM 2967 O O . ALA B 1 46 ? 11.805 16.312 27.766 1 86.44 46 ALA B O 1
ATOM 2968 N N . GLU B 1 47 ? 12.422 16.141 29.891 1 87.25 47 GLU B N 1
ATOM 2969 C CA . GLU B 1 47 ? 11.625 17.297 30.297 1 87.25 47 GLU B CA 1
ATOM 2970 C C . GLU B 1 47 ? 12.117 18.562 29.625 1 87.25 47 GLU B C 1
ATOM 2972 O O . GLU B 1 47 ? 11.305 19.391 29.172 1 87.25 47 GLU B O 1
ATOM 2977 N N . ALA B 1 48 ? 13.398 18.75 29.625 1 87.81 48 ALA B N 1
ATOM 2978 C CA . ALA B 1 48 ? 13.977 19.938 28.969 1 87.81 48 ALA B CA 1
ATOM 2979 C C . ALA B 1 48 ? 13.688 19.938 27.484 1 87.81 48 ALA B C 1
ATOM 2981 O O . ALA B 1 48 ? 13.359 20.984 26.922 1 87.81 48 ALA B O 1
ATOM 2982 N N . VAL B 1 49 ? 13.781 18.766 26.859 1 82 49 VAL B N 1
ATOM 2983 C CA . VAL B 1 49 ? 13.508 18.609 25.438 1 82 49 VAL B CA 1
ATOM 2984 C C . VAL B 1 49 ? 12.055 18.984 25.156 1 82 49 VAL B C 1
ATOM 2986 O O . VAL B 1 49 ? 11.766 19.703 24.203 1 82 49 VAL B O 1
ATOM 2989 N N . ALA B 1 50 ? 11.242 18.547 26.016 1 78.44 50 ALA B N 1
ATOM 2990 C CA . ALA B 1 50 ? 9.812 18.828 25.875 1 78.44 50 ALA B CA 1
ATOM 2991 C C . ALA B 1 50 ? 9.516 20.312 26.109 1 78.44 50 ALA B C 1
ATOM 2993 O O . ALA B 1 50 ? 8.758 20.922 25.344 1 78.44 50 ALA B O 1
ATOM 2994 N N . ALA B 1 51 ? 10.148 20.844 27.125 1 79.56 51 ALA B N 1
ATOM 2995 C CA . ALA B 1 51 ? 9.906 22.234 27.516 1 79.56 51 ALA B CA 1
ATOM 2996 C C . ALA B 1 51 ? 10.375 23.203 26.438 1 79.56 51 ALA B C 1
ATOM 2998 O O . ALA B 1 51 ? 9.75 24.25 26.219 1 79.56 51 ALA B O 1
ATOM 2999 N N . LEU B 1 52 ? 11.461 22.766 25.75 1 79.44 52 LEU B N 1
ATOM 3000 C CA . LEU B 1 52 ? 12.062 23.656 24.766 1 79.44 52 LEU B CA 1
ATOM 3001 C C . LEU B 1 52 ? 11.594 23.312 23.359 1 79.44 52 LEU B C 1
ATOM 3003 O O . LEU B 1 52 ? 11.953 23.984 22.391 1 79.44 52 LEU B O 1
ATOM 3007 N N . ASP B 1 53 ? 10.836 22.281 23.266 1 75.31 53 ASP B N 1
ATOM 3008 C CA . ASP B 1 53 ? 10.469 21.719 21.969 1 75.31 53 ASP B CA 1
ATOM 3009 C C . ASP B 1 53 ? 11.703 21.484 21.109 1 75.31 53 ASP B C 1
ATOM 3011 O O . ASP B 1 53 ? 11.719 21.859 19.938 1 75.31 53 ASP B O 1
ATOM 3015 N N . TYR B 1 54 ? 12.727 21.031 21.844 1 74.12 54 TYR B N 1
ATOM 3016 C CA . TYR B 1 54 ? 14.016 20.844 21.172 1 74.12 54 TYR B CA 1
ATOM 3017 C C . TYR B 1 54 ? 13.945 19.688 20.172 1 74.12 54 TYR B C 1
ATOM 3019 O O . TYR B 1 54 ? 13.422 18.625 20.484 1 74.12 54 TYR B O 1
ATOM 3027 N N . LEU B 1 55 ? 14.352 20.062 18.984 1 64.69 55 LEU B N 1
ATOM 3028 C CA . LEU B 1 55 ? 14.523 19.047 17.938 1 64.69 55 LEU B CA 1
ATOM 3029 C C . LEU B 1 55 ? 15.992 18.844 17.609 1 64.69 55 LEU B C 1
ATOM 3031 O O . LEU B 1 55 ? 16.703 19.797 17.266 1 64.69 55 LEU B O 1
ATOM 3035 N N . PRO B 1 56 ? 16.5 17.656 18.078 1 59 56 PRO B N 1
ATOM 3036 C CA . PRO B 1 56 ? 17.891 17.453 17.656 1 59 56 PRO B CA 1
ATOM 3037 C C . PRO B 1 56 ? 18.094 17.719 16.156 1 59 56 PRO B C 1
ATOM 3039 O O . PRO B 1 56 ? 17.266 17.312 15.344 1 59 56 PRO B O 1
ATOM 3042 N N . ASN B 1 57 ? 18.812 18.844 15.977 1 54.03 57 ASN B N 1
ATOM 3043 C CA . ASN B 1 57 ? 19.109 19.125 14.578 1 54.03 57 ASN B CA 1
ATOM 3044 C C . ASN B 1 57 ? 20.125 18.156 14.008 1 54.03 57 ASN B C 1
ATOM 3046 O O . ASN B 1 57 ? 21.297 18.172 14.406 1 54.03 57 ASN B O 1
ATOM 3050 N N . HIS B 1 58 ? 19.719 17.172 13.406 1 50.47 58 HIS B N 1
ATOM 3051 C CA . HIS B 1 58 ? 20.625 16.219 12.805 1 50.47 58 HIS B CA 1
ATOM 3052 C C . HIS B 1 58 ? 21.406 16.844 11.648 1 50.47 58 HIS B C 1
ATOM 3054 O O . HIS B 1 58 ? 22.469 16.359 11.258 1 50.47 58 HIS B O 1
ATOM 3060 N N . ALA B 1 59 ? 20.938 18.016 11.141 1 43.88 59 ALA B N 1
ATOM 3061 C CA . ALA B 1 59 ? 21.609 18.672 10.031 1 43.88 59 ALA B CA 1
ATOM 3062 C C . ALA B 1 59 ? 22.859 19.422 10.516 1 43.88 59 ALA B C 1
ATOM 3064 O O . ALA B 1 59 ? 23.859 19.516 9.797 1 43.88 59 ALA B O 1
ATOM 3065 N N . ALA B 1 60 ? 22.828 20.281 11.562 1 39.41 60 ALA B N 1
ATOM 3066 C CA . ALA B 1 60 ? 23.938 21.094 12.039 1 39.41 60 ALA B CA 1
ATOM 3067 C C . ALA B 1 60 ? 25.062 20.219 12.594 1 39.41 60 ALA B C 1
ATOM 3069 O O . ALA B 1 60 ? 26.172 20.703 12.844 1 39.41 60 ALA B O 1
ATOM 3070 N N . GLY B 1 61 ? 24.797 19.219 13.352 1 38.47 61 GLY B N 1
ATOM 3071 C CA . GLY B 1 61 ? 26.031 18.5 13.656 1 38.47 61 GLY B CA 1
ATOM 3072 C C . GLY B 1 61 ? 26.797 18.062 12.422 1 38.47 61 GLY B C 1
ATOM 3073 O O . GLY B 1 61 ? 26.25 18.047 11.32 1 38.47 61 GLY B O 1
ATOM 3074 N N . GLY B 1 62 ? 28.219 17.875 12.438 1 35.72 62 GLY B N 1
ATOM 3075 C CA . GLY B 1 62 ? 28.984 17.578 11.234 1 35.72 62 GLY B CA 1
ATOM 3076 C C . GLY B 1 62 ? 28.141 16.906 10.156 1 35.72 62 GLY B C 1
ATOM 3077 O O . GLY B 1 62 ? 27.156 16.219 10.453 1 35.72 62 GLY B O 1
ATOM 3078 N N . LEU B 1 63 ? 28.125 17.594 8.906 1 36.53 63 LEU B N 1
ATOM 3079 C CA . LEU B 1 63 ? 27.516 17.266 7.617 1 36.53 63 LEU B CA 1
ATOM 3080 C C . LEU B 1 63 ? 27.188 15.781 7.539 1 36.53 63 LEU B C 1
ATOM 3082 O O . LEU B 1 63 ? 26.219 15.398 6.879 1 36.53 63 LEU B O 1
ATOM 3086 N N . ALA B 1 64 ? 28.047 15 7.883 1 38.41 64 ALA B N 1
ATOM 3087 C CA . ALA B 1 64 ? 28.219 13.578 7.582 1 38.41 64 ALA B CA 1
ATOM 3088 C C . ALA B 1 64 ? 27.234 12.719 8.375 1 38.41 64 ALA B C 1
ATOM 3090 O O . ALA B 1 64 ? 26.766 11.695 7.883 1 38.41 64 ALA B O 1
ATOM 3091 N N . SER B 1 65 ? 26.938 13 9.656 1 42.94 65 SER B N 1
ATOM 3092 C CA . SER B 1 65 ? 26.438 11.945 10.531 1 42.94 65 SER B CA 1
ATOM 3093 C C . SER B 1 65 ? 24.953 11.711 10.336 1 42.94 65 SER B C 1
ATOM 3095 O O . SER B 1 65 ? 24.484 10.57 10.328 1 42.94 65 SER B O 1
ATOM 3097 N N . THR B 1 66 ? 24.062 12.695 10.516 1 45.44 66 THR B N 1
ATOM 3098 C CA . THR B 1 66 ? 22.625 12.453 10.555 1 45.44 66 THR B CA 1
ATOM 3099 C C . THR B 1 66 ? 22.094 12.109 9.172 1 45.44 66 THR B C 1
ATOM 3101 O O . THR B 1 66 ? 21.156 11.312 9.039 1 45.44 66 THR B O 1
ATOM 3104 N N . ARG B 1 67 ? 22.656 12.852 8.156 1 51.84 67 ARG B N 1
ATOM 3105 C CA . ARG B 1 67 ? 22.281 12.586 6.766 1 51.84 67 ARG B CA 1
ATOM 3106 C C . ARG B 1 67 ? 22.531 11.117 6.414 1 51.84 67 ARG B C 1
ATOM 3108 O O . ARG B 1 67 ? 21.953 10.602 5.453 1 51.84 67 ARG B O 1
ATOM 3115 N N . GLY B 1 68 ? 23.016 10.516 7.473 1 68.88 68 GLY B N 1
ATOM 3116 C CA . GLY B 1 68 ? 23.469 9.164 7.199 1 68.88 68 GLY B CA 1
ATOM 3117 C C . GLY B 1 68 ? 22.469 8.102 7.605 1 68.88 68 GLY B C 1
ATOM 3118 O O . GLY B 1 68 ? 22.656 6.918 7.316 1 68.88 68 GLY B O 1
ATOM 3119 N N . ARG B 1 69 ? 21.234 8.648 8.117 1 86.12 69 ARG B N 1
ATOM 3120 C CA . ARG B 1 69 ? 20.391 7.555 8.594 1 86.12 69 ARG B CA 1
ATOM 3121 C C . ARG B 1 69 ? 19.156 7.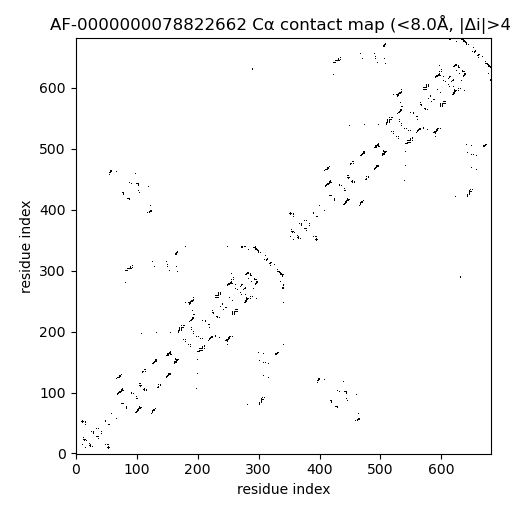391 7.715 1 86.12 69 ARG B C 1
ATOM 3123 O O . ARG B 1 69 ? 18.031 7.25 8.219 1 86.12 69 ARG B O 1
ATOM 3130 N N . VAL B 1 70 ? 19.375 7.586 6.453 1 89.25 70 VAL B N 1
ATOM 3131 C CA . VAL B 1 70 ? 18.328 7.375 5.457 1 89.25 70 VAL B CA 1
ATOM 3132 C C . VAL B 1 70 ? 18.688 6.172 4.586 1 89.25 70 VAL B C 1
ATOM 3134 O O . VAL B 1 70 ? 19.812 6.039 4.129 1 89.25 70 VAL B O 1
ATOM 3137 N N . VAL B 1 71 ? 17.734 5.32 4.527 1 95.44 71 VAL B N 1
ATOM 3138 C CA . VAL B 1 71 ? 17.875 4.176 3.631 1 95.44 71 VAL B CA 1
ATOM 3139 C C . VAL B 1 71 ? 16.922 4.328 2.445 1 95.44 71 VAL B C 1
ATOM 3141 O O . VAL B 1 71 ? 15.75 4.633 2.625 1 95.44 71 VAL B O 1
ATOM 3144 N N . ALA B 1 72 ? 17.453 4.195 1.224 1 95.75 72 ALA B N 1
ATOM 3145 C CA . ALA B 1 72 ? 16.656 4.367 0.008 1 95.75 72 ALA B CA 1
ATOM 3146 C C . ALA B 1 72 ? 16.172 3.021 -0.517 1 95.75 72 ALA B C 1
ATOM 3148 O O . ALA B 1 72 ? 16.922 2.049 -0.563 1 95.75 72 ALA B O 1
ATOM 3149 N N . MET B 1 73 ? 14.906 3.031 -0.865 1 97.62 73 MET B N 1
ATOM 3150 C CA . MET B 1 73 ? 14.305 1.835 -1.447 1 97.62 73 MET B CA 1
ATOM 3151 C C . MET B 1 73 ? 13.594 2.166 -2.756 1 97.62 73 MET B C 1
ATOM 3153 O O . MET B 1 73 ? 12.836 3.135 -2.828 1 97.62 73 MET B O 1
ATOM 3157 N N . VAL B 1 74 ? 13.898 1.395 -3.824 1 97.56 74 VAL B N 1
ATOM 3158 C CA . VAL B 1 74 ? 13.148 1.457 -5.074 1 97.56 74 VAL B CA 1
ATOM 3159 C C . VAL B 1 74 ? 12.32 0.187 -5.238 1 97.56 74 VAL B C 1
ATOM 3161 O O . VAL B 1 74 ? 12.859 -0.919 -5.266 1 97.56 74 VAL B O 1
ATOM 3164 N N . ILE B 1 75 ? 11.023 0.368 -5.293 1 97.06 75 ILE B N 1
ATOM 3165 C CA . ILE B 1 75 ? 10.094 -0.751 -5.41 1 97.06 75 ILE B CA 1
ATOM 3166 C C . ILE B 1 75 ? 9.266 -0.603 -6.684 1 97.06 75 ILE B C 1
ATOM 3168 O O . ILE B 1 75 ? 9.055 0.512 -7.172 1 97.06 75 ILE B O 1
ATOM 3172 N N . PRO B 1 76 ? 8.789 -1.693 -7.297 1 95.31 76 PRO B N 1
ATOM 3173 C CA . PRO B 1 76 ? 8.039 -1.573 -8.547 1 95.31 76 PRO B CA 1
ATOM 3174 C C . PRO B 1 76 ? 6.773 -0.73 -8.398 1 95.31 76 PRO B C 1
ATOM 3176 O O . PRO B 1 76 ? 6.531 0.174 -9.195 1 95.31 76 PRO B O 1
ATOM 3179 N N . ASN B 1 77 ? 6.031 -1.005 -7.391 1 91.75 77 ASN B N 1
ATOM 3180 C CA . ASN B 1 77 ? 4.801 -0.253 -7.16 1 91.75 77 ASN B CA 1
ATOM 3181 C C . ASN B 1 77 ? 4.484 -0.135 -5.672 1 91.75 77 ASN B C 1
ATOM 3183 O O . ASN B 1 77 ? 4.277 -1.145 -4.996 1 91.75 77 ASN B O 1
ATOM 3187 N N . ILE B 1 78 ? 4.34 1.06 -5.25 1 91.88 78 ILE B N 1
ATOM 3188 C CA . ILE B 1 78 ? 3.98 1.327 -3.861 1 91.88 78 ILE B CA 1
ATOM 3189 C C . ILE B 1 78 ? 2.527 0.926 -3.619 1 91.88 78 ILE B C 1
ATOM 3191 O O . ILE B 1 78 ? 2.188 0.415 -2.549 1 91.88 78 ILE B O 1
ATOM 3195 N N . SER B 1 79 ? 1.684 1.089 -4.629 1 88.25 79 SER B N 1
ATOM 3196 C CA . SER B 1 79 ? 0.256 0.826 -4.484 1 88.25 79 SER B CA 1
ATOM 3197 C C . SER B 1 79 ? -0.057 -0.654 -4.684 1 88.25 79 SER B C 1
ATOM 3199 O O . SER B 1 79 ? -1.186 -1.092 -4.449 1 88.25 79 SER B O 1
ATOM 3201 N N . GLY B 1 80 ? 0.928 -1.383 -5.098 1 86.81 80 GLY B N 1
ATOM 3202 C CA . GLY B 1 80 ? 0.721 -2.814 -5.25 1 86.81 80 GLY B CA 1
ATOM 3203 C C . GLY B 1 80 ? 0.659 -3.555 -3.928 1 86.81 80 GLY B C 1
ATOM 3204 O O . GLY B 1 80 ? 1.607 -3.512 -3.143 1 86.81 80 GLY B O 1
ATOM 3205 N N . PRO B 1 81 ? -0.425 -4.262 -3.762 1 87.12 81 PRO B N 1
ATOM 3206 C CA . PRO B 1 81 ? -0.593 -4.914 -2.461 1 87.12 81 PRO B CA 1
ATOM 3207 C C . PRO B 1 81 ? 0.514 -5.918 -2.158 1 87.12 81 PRO B C 1
ATOM 3209 O O . PRO B 1 81 ? 0.843 -6.148 -0.992 1 87.12 81 PRO B O 1
ATOM 3212 N N . ILE B 1 82 ? 1.077 -6.43 -3.158 1 89.94 82 ILE B N 1
ATOM 3213 C CA . ILE B 1 82 ? 2.053 -7.5 -2.975 1 89.94 82 ILE B CA 1
ATOM 3214 C C . ILE B 1 82 ? 3.295 -6.949 -2.277 1 89.94 82 ILE B C 1
ATOM 3216 O O . ILE B 1 82 ? 3.984 -7.68 -1.561 1 89.94 82 ILE B O 1
ATOM 3220 N N . PHE B 1 83 ? 3.586 -5.645 -2.395 1 95 83 PHE B N 1
ATOM 3221 C CA . PHE B 1 83 ? 4.805 -5.055 -1.85 1 95 83 PHE B CA 1
ATOM 3222 C C . PHE B 1 83 ? 4.516 -4.332 -0.541 1 95 83 PHE B C 1
ATOM 3224 O O . PHE B 1 83 ? 5.441 -3.945 0.177 1 95 83 PHE B O 1
ATOM 3231 N N . ALA B 1 84 ? 3.301 -4.141 -0.25 1 93.25 84 ALA B N 1
ATOM 3232 C CA . ALA B 1 84 ? 2.904 -3.275 0.856 1 93.25 84 ALA B CA 1
ATOM 3233 C C . ALA B 1 84 ? 3.504 -3.76 2.174 1 93.25 84 ALA B C 1
ATOM 3235 O O . ALA B 1 84 ? 4.055 -2.967 2.939 1 93.25 84 ALA B O 1
ATOM 3236 N N . ASN B 1 85 ? 3.422 -5.043 2.387 1 95.25 85 ASN B N 1
ATOM 3237 C CA . ASN B 1 85 ? 3.938 -5.602 3.633 1 95.25 85 ASN B CA 1
ATOM 3238 C C . ASN B 1 85 ? 5.461 -5.527 3.691 1 95.25 85 ASN B C 1
ATOM 3240 O O . ASN B 1 85 ? 6.039 -5.398 4.773 1 95.25 85 ASN B O 1
ATOM 3244 N N . THR B 1 86 ? 6.094 -5.59 2.529 1 98.12 86 THR B N 1
ATOM 3245 C CA . THR B 1 86 ? 7.543 -5.426 2.48 1 98.12 86 THR B CA 1
ATOM 3246 C C . THR B 1 86 ? 7.941 -4.02 2.916 1 98.12 86 THR B C 1
ATOM 3248 O O . THR B 1 86 ? 8.805 -3.854 3.785 1 98.12 86 THR B O 1
ATOM 3251 N N . ILE B 1 87 ? 7.25 -3.023 2.371 1 97.5 87 ILE B N 1
ATOM 3252 C CA . ILE B 1 87 ? 7.566 -1.633 2.676 1 97.5 87 ILE B CA 1
ATOM 3253 C C . ILE B 1 87 ? 7.309 -1.357 4.156 1 97.5 87 ILE B C 1
ATOM 3255 O O . ILE B 1 87 ? 8.148 -0.755 4.836 1 97.5 87 ILE B O 1
ATOM 3259 N N . GLN B 1 88 ? 6.199 -1.854 4.637 1 96.81 88 GLN B N 1
ATOM 3260 C CA . GLN B 1 88 ? 5.805 -1.606 6.02 1 96.81 88 GLN B CA 1
ATOM 3261 C C . GLN B 1 88 ? 6.816 -2.201 6.996 1 96.81 88 GLN B C 1
ATOM 3263 O O . GLN B 1 88 ? 7.32 -1.505 7.879 1 96.81 88 GLN B O 1
ATOM 3268 N N . SER B 1 89 ? 7.086 -3.473 6.848 1 97.5 89 SER B N 1
ATOM 3269 C CA . SER B 1 89 ? 7.965 -4.152 7.793 1 97.5 89 SER B CA 1
ATOM 3270 C C . SER B 1 89 ? 9.391 -3.611 7.707 1 97.5 89 SER B C 1
ATOM 3272 O O . SER B 1 89 ? 10.07 -3.488 8.727 1 97.5 89 SER B O 1
ATOM 3274 N N . PHE B 1 90 ? 9.852 -3.307 6.469 1 98.31 90 PHE B N 1
ATOM 3275 C CA . PHE B 1 90 ? 11.156 -2.688 6.273 1 98.31 90 PHE B CA 1
ATOM 3276 C C . PHE B 1 90 ? 11.242 -1.357 7.012 1 98.31 90 PHE B C 1
ATOM 3278 O O . PHE B 1 90 ? 12.188 -1.117 7.766 1 98.31 90 PHE B O 1
ATOM 3285 N N . SER B 1 91 ? 10.258 -0.483 6.797 1 96.38 91 SER B N 1
ATOM 3286 C CA . SER B 1 91 ? 10.188 0.827 7.438 1 96.38 91 SER B CA 1
ATOM 3287 C C . SER B 1 91 ? 10.141 0.697 8.961 1 96.38 91 SER B C 1
ATOM 3289 O O . SER B 1 91 ? 10.844 1.421 9.672 1 96.38 91 SER B O 1
ATOM 3291 N N . ASP B 1 92 ? 9.328 -0.23 9.461 1 95.12 92 ASP B N 1
ATOM 3292 C CA . ASP B 1 92 ? 9.18 -0.427 10.898 1 95.12 92 ASP B CA 1
ATOM 3293 C C . ASP B 1 92 ? 10.523 -0.786 11.539 1 95.12 92 ASP B C 1
ATOM 3295 O O . ASP B 1 92 ? 10.906 -0.206 12.562 1 95.12 92 ASP B O 1
ATOM 3299 N N . GLU B 1 93 ? 11.164 -1.714 10.898 1 96.25 93 GLU B N 1
ATOM 3300 C CA . GLU B 1 93 ? 12.445 -2.16 1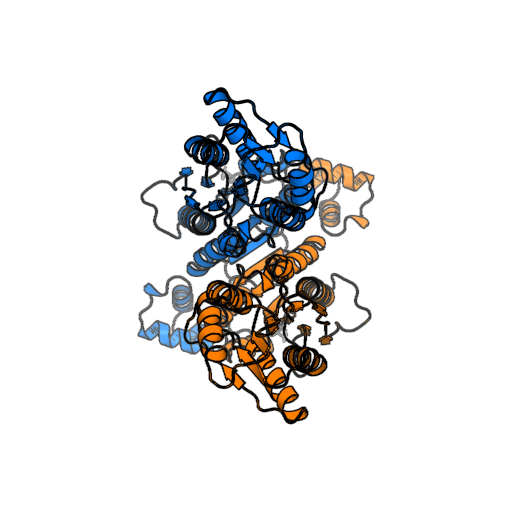1.43 1 96.25 93 GLU B CA 1
ATOM 3301 C C . GLU B 1 93 ? 13.477 -1.034 11.414 1 96.25 93 GLU B C 1
ATOM 3303 O O . GLU B 1 93 ? 14.219 -0.844 12.383 1 96.25 93 GLU B O 1
ATOM 3308 N N . LEU B 1 94 ? 13.562 -0.275 10.352 1 95.56 94 LEU B N 1
ATOM 3309 C CA . LEU B 1 94 ? 14.477 0.858 10.242 1 95.56 94 LEU B CA 1
ATOM 3310 C C . LEU B 1 94 ? 14.172 1.902 11.312 1 95.56 94 LEU B C 1
ATOM 3312 O O . LEU B 1 94 ? 15.086 2.393 11.984 1 95.56 94 LEU B O 1
ATOM 3316 N N . ASN B 1 95 ? 12.93 2.174 11.43 1 90.5 95 ASN B N 1
ATOM 3317 C CA . ASN B 1 95 ? 12.5 3.213 12.359 1 90.5 95 ASN B CA 1
ATOM 3318 C C . ASN B 1 95 ? 12.875 2.865 13.797 1 90.5 95 ASN B C 1
ATOM 3320 O O . ASN B 1 95 ? 13.219 3.748 14.586 1 90.5 95 ASN B O 1
ATOM 3324 N N . GLN B 1 96 ? 12.773 1.629 14.117 1 90.62 96 GLN B N 1
ATOM 3325 C CA . GLN B 1 96 ? 13.133 1.166 15.453 1 90.62 96 GLN B CA 1
ATOM 3326 C C . GLN B 1 96 ? 14.586 1.48 15.773 1 90.62 96 GLN B C 1
ATOM 3328 O O . GLN B 1 96 ? 14.969 1.578 16.953 1 90.62 96 GLN B O 1
ATOM 3333 N N . HIS B 1 97 ? 15.375 1.697 14.758 1 90.56 97 HIS B N 1
ATOM 3334 C CA . HIS B 1 97 ? 16.797 1.956 14.953 1 90.56 97 HIS B CA 1
ATOM 3335 C C . HIS B 1 97 ? 17.172 3.373 14.531 1 90.56 97 HIS B C 1
ATOM 3337 O O . HIS B 1 97 ? 18.328 3.666 14.266 1 90.56 97 HIS B O 1
ATOM 3343 N N . GLY B 1 98 ? 16.125 4.195 14.328 1 86.44 98 GLY B N 1
ATOM 3344 C CA . GLY B 1 98 ? 16.344 5.613 14.078 1 86.44 98 GLY B CA 1
ATOM 3345 C C . GLY B 1 98 ? 16.625 5.93 12.625 1 86.44 98 GLY B C 1
ATOM 3346 O O . GLY B 1 98 ? 17.141 7.008 12.305 1 86.44 98 GLY B O 1
ATOM 3347 N N . TYR B 1 99 ? 16.438 4.957 11.711 1 91.44 99 TYR B N 1
ATOM 3348 C CA . TYR B 1 99 ? 16.594 5.188 10.281 1 91.44 99 TYR B CA 1
ATOM 3349 C C . TYR B 1 99 ? 15.258 5.492 9.617 1 91.44 99 TYR B C 1
ATOM 3351 O O . TYR B 1 99 ? 14.211 5.043 10.086 1 91.44 99 TYR B O 1
ATOM 3359 N N . GLN B 1 100 ? 15.383 6.293 8.531 1 88.81 100 GLN B N 1
ATOM 3360 C CA . GLN B 1 100 ? 14.188 6.664 7.781 1 88.81 100 GLN B CA 1
ATOM 3361 C C . GLN B 1 100 ? 14.227 6.082 6.371 1 88.81 100 GLN B C 1
ATOM 3363 O O . GLN B 1 100 ? 15.297 5.812 5.832 1 88.81 100 GLN B O 1
ATOM 3368 N N . LEU B 1 101 ? 13.023 5.914 5.859 1 94.75 101 LEU B N 1
ATOM 3369 C CA . LEU B 1 101 ? 12.906 5.293 4.543 1 94.75 101 LEU B CA 1
ATOM 3370 C C . LEU B 1 101 ? 12.633 6.344 3.471 1 94.75 101 LEU B C 1
ATOM 3372 O O . LEU B 1 101 ? 11.656 7.094 3.564 1 94.75 101 LEU B O 1
ATOM 3376 N N . LEU B 1 102 ? 13.531 6.402 2.482 1 92.56 102 LEU B N 1
ATOM 3377 C CA . LEU B 1 102 ? 13.297 7.109 1.227 1 92.56 102 LEU B CA 1
ATOM 3378 C C . LEU B 1 102 ? 12.734 6.164 0.169 1 92.56 102 LEU B C 1
ATOM 3380 O O . LEU B 1 102 ? 13.328 5.121 -0.119 1 92.56 102 LEU B O 1
ATOM 3384 N N . LEU B 1 103 ? 11.641 6.566 -0.396 1 94.5 103 LEU B N 1
ATOM 3385 C CA . LEU B 1 103 ? 10.906 5.586 -1.189 1 94.5 103 LEU B CA 1
ATOM 3386 C C . LEU B 1 103 ? 10.625 6.121 -2.588 1 94.5 103 LEU B C 1
ATOM 3388 O O . LEU B 1 103 ? 10.25 7.289 -2.746 1 94.5 103 LEU B O 1
ATOM 3392 N N . ALA B 1 104 ? 10.805 5.25 -3.633 1 94 104 ALA B N 1
ATOM 3393 C CA . ALA B 1 104 ? 10.414 5.531 -5.012 1 94 104 ALA B CA 1
ATOM 3394 C C . ALA B 1 104 ? 9.906 4.273 -5.707 1 94 104 ALA B C 1
ATOM 3396 O O . ALA B 1 104 ? 10.203 3.156 -5.277 1 94 104 ALA B O 1
ATOM 3397 N N . SER B 1 105 ? 9.133 4.504 -6.766 1 95.19 105 SER B N 1
ATOM 3398 C CA . SER B 1 105 ? 8.594 3.406 -7.562 1 95.19 105 SER B CA 1
ATOM 3399 C C . SER B 1 105 ? 9.273 3.324 -8.922 1 95.19 105 SER B C 1
ATOM 3401 O O . SER B 1 105 ? 9.555 4.348 -9.547 1 95.19 105 SER B O 1
ATOM 3403 N N . SER B 1 106 ? 9.5 2.119 -9.391 1 95.19 106 SER B N 1
ATOM 3404 C CA . SER B 1 106 ? 10.094 1.937 -10.711 1 95.19 106 SER B CA 1
ATOM 3405 C C . SER B 1 106 ? 9.031 1.595 -11.75 1 95.19 106 SER B C 1
ATOM 3407 O O . SER B 1 106 ? 9.289 1.67 -12.953 1 95.19 106 SER B O 1
ATOM 3409 N N . TYR B 1 107 ? 7.859 1.065 -11.32 1 92.69 107 TYR B N 1
ATOM 3410 C CA . TYR B 1 107 ? 6.781 0.595 -12.188 1 92.69 107 TYR B CA 1
ATOM 3411 C C . TYR B 1 107 ? 7.277 -0.493 -13.133 1 92.69 107 TYR B C 1
ATOM 3413 O O . TYR B 1 107 ? 6.891 -0.532 -14.297 1 92.69 107 TYR B O 1
ATOM 3421 N N . PHE B 1 108 ? 8.227 -1.245 -12.68 1 93.25 108 PHE B N 1
ATOM 3422 C CA . PHE B 1 108 ? 8.82 -2.352 -13.422 1 93.25 108 PHE B CA 1
ATOM 3423 C C . PHE B 1 108 ? 9.555 -1.844 -14.656 1 93.25 108 PHE B C 1
ATOM 3425 O O . PHE B 1 108 ? 9.766 -2.594 -15.617 1 93.25 108 PHE B O 1
ATOM 3432 N N . SER B 1 109 ? 9.906 -0.611 -14.633 1 95 109 SER B N 1
ATOM 3433 C CA . SER B 1 109 ? 10.711 -0.009 -15.695 1 95 109 SER B CA 1
ATOM 3434 C C . SER B 1 109 ? 12.164 0.144 -15.258 1 95 109 SER B C 1
ATOM 3436 O O . SER B 1 109 ? 12.461 0.832 -14.281 1 95 109 SER B O 1
ATOM 3438 N N . MET B 1 110 ? 13.039 -0.424 -16.062 1 95.69 110 MET B N 1
ATOM 3439 C CA . MET B 1 110 ? 14.461 -0.31 -15.734 1 95.69 110 MET B CA 1
ATOM 3440 C C . MET B 1 110 ? 14.922 1.139 -15.844 1 95.69 110 MET B C 1
ATOM 3442 O O . MET B 1 110 ? 15.789 1.571 -15.078 1 95.69 110 MET B O 1
ATOM 3446 N N . GLU B 1 111 ? 14.344 1.832 -16.719 1 94.12 111 GLU B N 1
ATOM 3447 C CA . GLU B 1 111 ? 14.68 3.242 -16.891 1 94.12 111 GLU B CA 1
ATOM 3448 C C . GLU B 1 111 ? 14.25 4.066 -15.68 1 94.12 111 GLU B C 1
ATOM 3450 O O . GLU B 1 111 ? 15.016 4.898 -15.188 1 94.12 111 GLU B O 1
ATOM 3455 N N . LYS B 1 112 ? 13.039 3.828 -15.242 1 93.75 112 LYS B N 1
ATOM 3456 C CA . LYS B 1 112 ? 12.555 4.551 -14.07 1 93.75 112 LYS B CA 1
ATOM 3457 C C . LYS B 1 112 ? 13.344 4.164 -12.828 1 93.75 112 LYS B C 1
ATOM 3459 O O . LYS B 1 112 ? 13.609 5.012 -11.969 1 93.75 112 LYS B O 1
ATOM 3464 N N . GLU B 1 113 ? 13.641 2.908 -12.75 1 96.5 113 GLU B N 1
ATOM 3465 C CA . GLU B 1 113 ? 14.477 2.471 -11.641 1 96.5 113 GLU B CA 1
ATOM 3466 C C . GLU B 1 113 ? 15.82 3.199 -11.633 1 96.5 113 GLU B C 1
ATOM 3468 O O . GLU B 1 113 ? 16.266 3.693 -10.594 1 96.5 113 GLU B O 1
ATOM 3473 N N . GLU B 1 114 ? 16.484 3.234 -12.766 1 94.44 114 GLU B N 1
ATOM 3474 C CA . GLU B 1 114 ? 17.781 3.883 -12.867 1 94.44 114 GLU B CA 1
ATOM 3475 C C . GLU B 1 114 ? 17.703 5.355 -12.477 1 94.44 114 GLU B C 1
ATOM 3477 O O . GLU B 1 114 ? 18.562 5.859 -11.758 1 94.44 114 GLU B O 1
ATOM 3482 N N . SER B 1 115 ? 16.656 5.973 -12.953 1 90.25 115 SER B N 1
ATOM 3483 C CA . SER B 1 115 ? 16.453 7.375 -12.609 1 90.25 115 SER B CA 1
ATOM 3484 C C . SER B 1 115 ? 16.312 7.562 -11.102 1 90.25 115 SER B C 1
ATOM 3486 O O . SER B 1 115 ? 16.906 8.484 -10.531 1 90.25 115 SER B O 1
ATOM 3488 N N . ALA B 1 116 ? 15.547 6.715 -10.492 1 92.44 116 ALA B N 1
ATOM 3489 C CA . ALA B 1 116 ? 15.359 6.785 -9.047 1 92.44 116 ALA B CA 1
ATOM 3490 C C . ALA B 1 116 ? 16.672 6.531 -8.305 1 92.44 116 ALA B C 1
ATOM 3492 O O . ALA B 1 116 ? 17 7.242 -7.352 1 92.44 116 ALA B O 1
ATOM 3493 N N . VAL B 1 117 ? 17.375 5.539 -8.75 1 93.25 117 VAL B N 1
ATOM 3494 C CA . VAL B 1 117 ? 18.641 5.184 -8.125 1 93.25 117 VAL B CA 1
ATOM 3495 C C . VAL B 1 117 ? 19.609 6.363 -8.211 1 93.25 117 VAL B C 1
ATOM 3497 O O . VAL B 1 117 ? 20.25 6.727 -7.215 1 93.25 117 VAL B O 1
ATOM 3500 N N . ARG B 1 118 ? 19.719 6.988 -9.328 1 87.06 118 ARG B N 1
ATOM 3501 C CA . ARG B 1 118 ? 20.594 8.148 -9.516 1 87.06 118 ARG B CA 1
ATOM 3502 C C . ARG B 1 118 ? 20.203 9.289 -8.578 1 87.06 118 ARG B C 1
ATOM 3504 O O . ARG B 1 118 ? 21.047 9.906 -7.949 1 87.06 118 ARG B O 1
ATOM 3511 N N . ALA B 1 119 ? 18.953 9.508 -8.516 1 82.62 119 ALA B N 1
ATOM 3512 C CA . ALA B 1 119 ? 18.469 10.562 -7.637 1 82.62 119 ALA B CA 1
ATOM 3513 C C . ALA B 1 119 ? 18.812 10.273 -6.18 1 82.62 119 ALA B C 1
ATOM 3515 O O . ALA B 1 119 ? 19.297 11.148 -5.465 1 82.62 119 ALA B O 1
ATOM 3516 N N . PHE B 1 120 ? 18.562 9.023 -5.75 1 87.25 120 PHE B N 1
ATOM 3517 C CA . PHE B 1 120 ? 18.828 8.625 -4.375 1 87.25 120 PHE B CA 1
ATOM 3518 C C . PHE B 1 120 ? 20.312 8.734 -4.043 1 87.25 120 PHE B C 1
ATOM 3520 O O . PHE B 1 120 ? 20.672 9.18 -2.953 1 87.25 120 PHE B O 1
ATOM 3527 N N . LEU B 1 121 ? 21.141 8.312 -4.93 1 83.62 121 LEU B N 1
ATOM 3528 C CA . LEU B 1 121 ? 22.578 8.32 -4.668 1 83.62 121 LEU B CA 1
ATOM 3529 C C . LEU B 1 121 ? 23.078 9.75 -4.496 1 83.62 121 LEU B C 1
ATOM 3531 O O . LEU B 1 121 ? 24.047 9.984 -3.773 1 83.62 121 LEU B O 1
ATOM 3535 N N . GLY B 1 122 ? 22.406 10.609 -5.145 1 72.56 122 GLY B N 1
ATOM 3536 C CA . GLY B 1 122 ? 22.734 12.016 -4.945 1 72.56 122 GLY B CA 1
ATOM 3537 C C . GLY B 1 122 ? 22.531 12.469 -3.512 1 72.56 122 GLY B C 1
ATOM 3538 O O . GLY B 1 122 ? 23.125 13.469 -3.086 1 72.56 122 GLY B O 1
ATOM 3539 N N . TRP B 1 123 ? 21.719 11.703 -2.768 1 72.81 123 TRP B N 1
ATOM 3540 C CA . TRP B 1 123 ? 21.422 12.055 -1.382 1 72.81 123 TRP B CA 1
ATOM 3541 C C . TRP B 1 123 ? 22.312 11.273 -0.423 1 72.81 123 TRP B C 1
ATOM 3543 O O . TRP B 1 123 ? 22.203 11.414 0.797 1 72.81 123 TRP B O 1
ATOM 3553 N N . SER B 1 124 ? 23.141 10.469 -0.949 1 79.94 124 SER B N 1
ATOM 3554 C CA . SER B 1 124 ? 24.094 9.672 -0.181 1 79.94 124 SER B CA 1
ATOM 3555 C C . SER B 1 124 ? 23.391 8.875 0.915 1 79.94 124 SER B C 1
ATOM 3557 O O . SER B 1 124 ? 23.734 9 2.094 1 79.94 124 SER B O 1
ATOM 3559 N N . PRO B 1 125 ? 22.438 8.047 0.494 1 88.62 125 PRO B N 1
ATOM 3560 C CA . PRO B 1 125 ? 21.781 7.219 1.515 1 88.62 125 PRO B CA 1
ATOM 3561 C C . PRO B 1 125 ? 22.75 6.258 2.199 1 88.62 125 PRO B C 1
ATOM 3563 O O . PRO B 1 125 ? 23.812 5.949 1.651 1 88.62 125 PRO B O 1
ATOM 3566 N N . ALA B 1 126 ? 22.328 5.879 3.404 1 92.81 126 ALA B N 1
ATOM 3567 C CA . ALA B 1 126 ? 23.156 4.934 4.152 1 92.81 126 ALA B CA 1
ATOM 3568 C C . ALA B 1 126 ? 23.188 3.568 3.471 1 92.81 126 ALA B C 1
ATOM 3570 O O . ALA B 1 126 ? 24.156 2.816 3.607 1 92.81 126 ALA B O 1
ATOM 3571 N N . ALA B 1 127 ? 22.156 3.242 2.805 1 97 127 ALA B N 1
ATOM 3572 C CA . ALA B 1 127 ? 22.031 1.986 2.066 1 97 127 ALA B CA 1
ATOM 3573 C C . ALA B 1 127 ? 21.031 2.115 0.932 1 97 127 ALA B C 1
ATOM 3575 O O . ALA B 1 127 ? 20.234 3.055 0.906 1 97 127 ALA B O 1
ATOM 3576 N N . LEU B 1 128 ? 21.141 1.207 -0.016 1 97.12 128 LEU B N 1
ATOM 3577 C CA . LEU B 1 128 ? 20.234 1.131 -1.158 1 97.12 128 LEU B CA 1
ATOM 3578 C C . LEU B 1 128 ? 19.594 -0.248 -1.25 1 97.12 128 LEU B C 1
ATOM 3580 O O . LEU B 1 128 ? 20.281 -1.267 -1.209 1 97.12 128 LEU B O 1
ATOM 3584 N N . VAL B 1 129 ? 18.297 -0.23 -1.3 1 98.62 129 VAL B N 1
ATOM 3585 C CA . VAL B 1 129 ? 17.531 -1.473 -1.413 1 98.62 129 VAL B CA 1
ATOM 3586 C C . VAL B 1 129 ? 16.75 -1.486 -2.729 1 98.62 129 VAL B C 1
ATOM 3588 O O . VAL B 1 129 ? 15.977 -0.572 -3.006 1 98.62 129 VAL B O 1
ATOM 3591 N N . LEU B 1 130 ? 16.953 -2.49 -3.529 1 98.56 130 LEU B N 1
ATOM 3592 C CA . LEU B 1 130 ? 16.312 -2.635 -4.832 1 98.56 130 LEU B CA 1
ATOM 3593 C C . LEU B 1 130 ? 15.469 -3.902 -4.879 1 98.56 130 LEU B C 1
ATOM 3595 O O . LEU B 1 130 ? 15.586 -4.766 -4.008 1 98.56 130 LEU B O 1
ATOM 3599 N N . THR B 1 131 ? 14.602 -3.947 -5.891 1 97.81 131 THR B N 1
ATOM 3600 C CA . THR B 1 131 ? 13.758 -5.121 -6.102 1 97.81 131 THR B CA 1
ATOM 3601 C C . THR B 1 131 ? 14.227 -5.906 -7.328 1 97.81 131 THR B C 1
ATOM 3603 O O . THR B 1 131 ? 14.406 -5.332 -8.406 1 97.81 131 THR B O 1
ATOM 3606 N N . SER B 1 132 ? 14.477 -7.164 -7.121 1 95.88 132 SER B N 1
ATOM 3607 C CA . SER B 1 132 ? 14.852 -8.133 -8.148 1 95.88 132 SER B CA 1
ATOM 3608 C C . SER B 1 132 ? 16.281 -7.902 -8.625 1 95.88 132 SER B C 1
ATOM 3610 O O . SER B 1 132 ? 16.969 -7.012 -8.133 1 95.88 132 SER B O 1
ATOM 3612 N N . GLN B 1 133 ? 16.734 -8.703 -9.562 1 95.25 133 GLN B N 1
ATOM 3613 C CA . GLN B 1 133 ? 18.062 -8.633 -10.156 1 95.25 133 GLN B CA 1
ATOM 3614 C C . GLN B 1 133 ? 18.031 -7.887 -11.484 1 95.25 133 GLN B C 1
ATOM 3616 O O . GLN B 1 133 ? 19.078 -7.668 -12.102 1 95.25 133 GLN B O 1
ATOM 3621 N N . TYR B 1 134 ? 16.906 -7.59 -11.945 1 95.81 134 TYR B N 1
ATOM 3622 C CA . TYR B 1 134 ? 16.766 -7.027 -13.281 1 95.81 134 TYR B CA 1
ATOM 3623 C C . TYR B 1 134 ? 16.984 -5.52 -13.266 1 95.81 134 TYR B C 1
ATOM 3625 O O . TYR B 1 134 ? 16.078 -4.762 -12.914 1 95.81 134 TYR B O 1
ATOM 3633 N N . HIS B 1 135 ? 18.156 -5.117 -13.688 1 97.25 135 HIS B N 1
ATOM 3634 C CA . HIS B 1 135 ? 18.547 -3.711 -13.703 1 97.25 135 HIS B CA 1
ATOM 3635 C C . HIS B 1 135 ? 19.047 -3.299 -15.078 1 97.25 135 HIS B C 1
ATOM 3637 O O . HIS B 1 135 ? 19.453 -4.148 -15.875 1 97.25 135 HIS B O 1
ATOM 3643 N N . SER B 1 136 ? 18.969 -2.029 -15.336 1 96.5 136 SER B N 1
ATOM 3644 C CA . SER B 1 136 ? 19.656 -1.509 -16.5 1 96.5 136 SER B CA 1
ATOM 3645 C C . SER B 1 136 ? 21.172 -1.616 -16.359 1 96.5 136 SER B C 1
ATOM 3647 O O . SER B 1 136 ? 21.672 -1.81 -15.242 1 96.5 136 SER B O 1
ATOM 3649 N N . GLU B 1 137 ? 21.844 -1.524 -17.469 1 95.69 137 GLU B N 1
ATOM 3650 C CA . GLU B 1 137 ? 23.312 -1.479 -17.391 1 95.69 137 GLU B CA 1
ATOM 3651 C C . GLU B 1 137 ? 23.781 -0.309 -16.531 1 95.69 137 GLU B C 1
ATOM 3653 O O . GLU B 1 137 ? 24.781 -0.424 -15.812 1 95.69 137 GLU B O 1
ATOM 3658 N N . GLY B 1 138 ? 23.141 0.769 -16.672 1 92.94 138 GLY B N 1
ATOM 3659 C CA . GLY B 1 138 ? 23.469 1.93 -15.859 1 92.94 138 GLY B CA 1
ATOM 3660 C C . GLY B 1 138 ? 23.344 1.666 -14.375 1 92.94 138 GLY B C 1
ATOM 3661 O O . GLY B 1 138 ? 24.25 2.004 -13.602 1 92.94 138 GLY B O 1
ATOM 3662 N N . THR B 1 139 ? 22.234 1.086 -14 1 95.56 139 THR B N 1
ATOM 3663 C CA . THR B 1 139 ? 22.031 0.746 -12.594 1 95.56 139 THR B CA 1
ATOM 3664 C C . THR B 1 139 ? 23.094 -0.245 -12.125 1 95.56 139 THR B C 1
ATOM 3666 O O . THR B 1 139 ? 23.609 -0.126 -11.016 1 95.56 139 THR B O 1
ATOM 3669 N N . GLU B 1 140 ? 23.438 -1.199 -12.969 1 96.5 140 GLU B N 1
ATOM 3670 C CA . GLU B 1 140 ? 24.469 -2.176 -12.617 1 96.5 140 GLU B CA 1
ATOM 3671 C C . GLU B 1 140 ? 25.797 -1.492 -12.336 1 96.5 140 GLU B C 1
ATOM 3673 O O . GLU B 1 140 ? 26.5 -1.858 -11.391 1 96.5 140 GLU B O 1
ATOM 3678 N N . ARG B 1 141 ? 26.125 -0.555 -13.133 1 92.62 141 ARG B N 1
ATOM 3679 C CA . ARG B 1 141 ? 27.375 0.181 -12.93 1 92.62 141 ARG B CA 1
ATOM 3680 C C . ARG B 1 141 ? 27.344 0.952 -11.617 1 92.62 141 ARG B C 1
ATOM 3682 O O . ARG B 1 141 ? 28.344 0.998 -10.898 1 92.62 141 ARG B O 1
ATOM 3689 N N . LEU B 1 142 ? 26.234 1.539 -11.352 1 89.94 142 LEU B N 1
ATOM 3690 C CA . LEU B 1 142 ? 26.094 2.305 -10.117 1 89.94 142 LEU B CA 1
ATOM 3691 C C . LEU B 1 142 ? 26.219 1.397 -8.898 1 89.94 142 LEU B C 1
ATOM 3693 O O . LEU B 1 142 ? 26.859 1.76 -7.91 1 89.94 142 LEU B O 1
ATOM 3697 N N . ILE B 1 143 ? 25.578 0.251 -8.961 1 92.25 143 ILE B N 1
ATOM 3698 C CA . ILE B 1 143 ? 25.641 -0.732 -7.887 1 92.25 143 ILE B CA 1
ATOM 3699 C C . ILE B 1 143 ? 27.094 -1.168 -7.672 1 92.25 143 ILE B C 1
ATOM 3701 O O . ILE B 1 143 ? 27.562 -1.238 -6.535 1 92.25 143 ILE B O 1
ATOM 3705 N N . ALA B 1 144 ? 27.797 -1.427 -8.742 1 91.44 144 ALA B N 1
ATOM 3706 C CA . ALA B 1 144 ? 29.156 -1.926 -8.68 1 91.44 144 ALA B CA 1
ATOM 3707 C C . ALA B 1 144 ? 30.094 -0.911 -8.023 1 91.44 144 ALA B C 1
ATOM 3709 O O . ALA B 1 144 ? 31.047 -1.286 -7.348 1 91.44 144 ALA B O 1
ATOM 3710 N N . LYS B 1 145 ? 29.75 0.294 -8.148 1 87.69 145 LYS B N 1
ATOM 3711 C CA . LYS B 1 145 ? 30.609 1.362 -7.645 1 87.69 145 LYS B CA 1
ATOM 3712 C C . LYS B 1 145 ? 30.109 1.875 -6.293 1 87.69 145 LYS B C 1
ATOM 3714 O O . LYS B 1 145 ? 30.734 2.754 -5.691 1 87.69 145 LYS B O 1
ATOM 3719 N N . ALA B 1 146 ? 29.047 1.293 -5.867 1 85.81 146 ALA B N 1
ATOM 3720 C CA . ALA B 1 146 ? 28.422 1.814 -4.652 1 85.81 146 ALA B CA 1
ATOM 3721 C C . ALA B 1 146 ? 29.312 1.574 -3.434 1 85.81 146 ALA B C 1
ATOM 3723 O O . ALA B 1 146 ? 29.859 0.485 -3.268 1 85.81 146 ALA B O 1
ATOM 3724 N N . ALA B 1 147 ? 29.422 2.594 -2.592 1 86.56 147 ALA B N 1
ATOM 3725 C CA . ALA B 1 147 ? 30.25 2.506 -1.383 1 86.56 147 ALA B CA 1
ATOM 3726 C C . ALA B 1 147 ? 29.391 2.129 -0.174 1 86.56 147 ALA B C 1
ATOM 3728 O O . ALA B 1 147 ? 29.922 1.911 0.92 1 86.56 147 ALA B O 1
ATOM 3729 N N . MET B 1 148 ? 28.172 2.145 -0.359 1 91.56 148 MET B N 1
ATOM 3730 C CA . MET B 1 148 ? 27.25 1.777 0.708 1 91.56 148 MET B CA 1
ATOM 3731 C C . MET B 1 148 ? 26.656 0.395 0.459 1 91.56 148 MET B C 1
ATOM 3733 O O . MET B 1 148 ? 26.703 -0.112 -0.663 1 91.56 148 MET B O 1
ATOM 3737 N N . PRO B 1 149 ? 26.062 -0.221 1.497 1 96.5 149 PRO B N 1
ATOM 3738 C CA . PRO B 1 149 ? 25.406 -1.519 1.309 1 96.5 149 PRO B CA 1
ATOM 3739 C C . PRO B 1 149 ? 24.266 -1.461 0.298 1 96.5 149 PRO B C 1
ATOM 3741 O O . PRO B 1 149 ? 23.516 -0.49 0.276 1 96.5 149 PRO B O 1
ATOM 3744 N N . VAL B 1 150 ? 24.25 -2.48 -0.559 1 97.94 150 VAL B N 1
ATOM 3745 C CA . VAL B 1 150 ? 23.156 -2.68 -1.502 1 97.94 150 VAL B CA 1
ATOM 3746 C C . VAL B 1 150 ? 22.484 -4.027 -1.238 1 97.94 150 VAL B C 1
ATOM 3748 O O . VAL B 1 150 ? 23.156 -5.047 -1.097 1 97.94 150 VAL B O 1
ATOM 3751 N N . VAL B 1 151 ? 21.172 -3.998 -1.112 1 98.69 151 VAL B N 1
ATOM 3752 C CA . VAL B 1 151 ? 20.391 -5.207 -0.924 1 98.69 151 VAL B CA 1
ATOM 3753 C C . VAL B 1 151 ? 19.391 -5.359 -2.07 1 98.69 151 VAL B C 1
ATOM 3755 O O . VAL B 1 151 ? 18.703 -4.398 -2.436 1 98.69 151 VAL B O 1
ATOM 3758 N N . GLU B 1 152 ? 19.391 -6.492 -2.717 1 98.75 152 GLU B N 1
ATOM 3759 C CA . GLU B 1 152 ? 18.344 -6.867 -3.664 1 98.75 152 GLU B CA 1
ATOM 3760 C C . GLU B 1 152 ? 17.297 -7.77 -3.008 1 98.75 152 GLU B C 1
ATOM 3762 O O . GLU B 1 152 ? 17.641 -8.734 -2.32 1 98.75 152 GLU B O 1
ATOM 3767 N N . THR B 1 153 ? 16.016 -7.402 -3.264 1 98.69 153 THR B N 1
ATOM 3768 C CA . THR B 1 153 ? 14.945 -8.109 -2.562 1 98.69 153 THR B CA 1
ATOM 3769 C C . THR B 1 153 ? 14.023 -8.82 -3.551 1 98.69 153 THR B C 1
ATOM 3771 O O . THR B 1 153 ? 14.07 -8.547 -4.754 1 98.69 153 THR B O 1
ATOM 3774 N N . TRP B 1 154 ? 13.102 -9.859 -3.035 1 98.38 154 TRP B N 1
ATOM 3775 C CA . TRP B 1 154 ? 11.992 -10.555 -3.684 1 98.38 154 TRP B CA 1
ATOM 3776 C C . TRP B 1 154 ? 12.508 -11.656 -4.598 1 98.38 154 TRP B C 1
ATOM 3778 O O . TRP B 1 154 ? 11.898 -12.727 -4.684 1 98.38 154 TRP B O 1
ATOM 3788 N N . ASP B 1 155 ? 13.594 -11.406 -5.32 1 97.75 155 ASP B N 1
ATOM 3789 C CA . ASP B 1 155 ? 14.273 -12.453 -6.07 1 97.75 155 ASP B CA 1
ATOM 3790 C C . ASP B 1 155 ? 15.469 -13 -5.289 1 97.75 155 ASP B C 1
ATOM 3792 O O . ASP B 1 155 ? 15.828 -12.469 -4.238 1 97.75 155 ASP B O 1
ATOM 3796 N N . TYR B 1 156 ? 16.031 -14.078 -5.785 1 97.88 156 TYR B N 1
ATOM 3797 C CA . TYR B 1 156 ? 17.172 -14.742 -5.168 1 97.88 156 TYR B CA 1
ATOM 3798 C C . TYR B 1 156 ? 18.156 -15.219 -6.223 1 97.88 156 TYR B C 1
ATOM 3800 O O . TYR B 1 156 ? 17.922 -16.219 -6.902 1 97.88 156 TYR B O 1
ATOM 3808 N N . VAL B 1 157 ? 19.234 -14.492 -6.324 1 97.69 157 VAL B N 1
ATOM 3809 C CA . VAL B 1 157 ? 20.266 -14.797 -7.312 1 97.69 157 VAL B CA 1
ATOM 3810 C C . VAL B 1 157 ? 21.625 -14.875 -6.633 1 97.69 157 VAL B C 1
ATOM 3812 O O . VAL B 1 157 ? 22.359 -13.883 -6.594 1 97.69 157 VAL B O 1
ATOM 3815 N N . PRO B 1 158 ? 22.016 -16.062 -6.258 1 97.56 158 PRO B N 1
ATOM 3816 C CA . PRO B 1 158 ? 23.219 -16.25 -5.434 1 97.56 158 PRO B CA 1
ATOM 3817 C C . PRO B 1 158 ? 24.469 -15.688 -6.09 1 97.56 158 PRO B C 1
ATOM 3819 O O . PRO B 1 158 ? 25.406 -15.273 -5.395 1 97.56 158 PRO B O 1
ATOM 3822 N N . GLU B 1 159 ? 24.562 -15.57 -7.375 1 97.19 159 GLU B N 1
ATOM 3823 C CA . GLU B 1 159 ? 25.766 -15.172 -8.094 1 97.19 159 GLU B CA 1
ATOM 3824 C C . GLU B 1 159 ? 25.969 -13.656 -8.023 1 97.19 159 GLU B C 1
ATOM 3826 O O . GLU B 1 159 ? 27.062 -13.164 -8.344 1 97.19 159 GLU B O 1
ATOM 3831 N N . ARG B 1 160 ? 24.969 -12.984 -7.594 1 97.25 160 ARG B N 1
ATOM 3832 C CA . ARG B 1 160 ? 25.062 -11.531 -7.598 1 97.25 160 ARG B CA 1
ATOM 3833 C C . ARG B 1 160 ? 25.781 -11.023 -6.359 1 97.25 160 ARG B C 1
ATOM 3835 O O . ARG B 1 160 ? 25.672 -11.609 -5.281 1 97.25 160 ARG B O 1
ATOM 3842 N N . LYS B 1 161 ? 26.406 -9.93 -6.465 1 95.69 161 LYS B N 1
ATOM 3843 C CA . LYS B 1 161 ? 27.234 -9.359 -5.414 1 95.69 161 LYS B CA 1
ATOM 3844 C C . LYS B 1 161 ? 26.391 -8.75 -4.301 1 95.69 161 LYS B C 1
ATOM 3846 O O . LYS B 1 161 ? 26.688 -8.914 -3.119 1 95.69 161 LYS B O 1
ATOM 3851 N N . PRO B 1 162 ? 25.328 -8 -4.621 1 97.81 162 PRO B N 1
ATOM 3852 C CA . PRO B 1 162 ? 24.516 -7.441 -3.531 1 97.81 162 PRO B CA 1
ATOM 3853 C C . PRO B 1 162 ? 23.938 -8.516 -2.619 1 97.81 162 PRO B C 1
ATOM 3855 O O . PRO B 1 162 ? 23.734 -9.656 -3.049 1 97.81 162 PRO B O 1
ATOM 3858 N N . VAL B 1 163 ? 23.703 -8.141 -1.412 1 98.38 163 VAL B N 1
ATOM 3859 C CA . VAL B 1 163 ? 23 -9.023 -0.496 1 98.38 163 VAL B CA 1
ATOM 3860 C C . VAL B 1 163 ? 21.656 -9.414 -1.097 1 98.38 163 VAL B C 1
ATOM 3862 O O . VAL B 1 163 ? 20.938 -8.562 -1.639 1 98.38 163 VAL B O 1
ATOM 3865 N N . GLN B 1 164 ? 21.391 -10.742 -1.059 1 98.75 164 GLN B N 1
ATOM 3866 C CA . GLN B 1 164 ? 20.156 -11.273 -1.627 1 98.75 164 GLN B CA 1
ATOM 3867 C C . GLN B 1 164 ? 19.156 -11.625 -0.533 1 98.75 164 GLN B C 1
ATOM 3869 O O . GLN B 1 164 ? 19.453 -12.438 0.345 1 98.75 164 GLN B O 1
ATOM 3874 N N . VAL B 1 165 ? 17.953 -10.969 -0.538 1 98.88 165 VAL B N 1
ATOM 3875 C CA . VAL B 1 165 ? 16.859 -11.32 0.351 1 98.88 165 VAL B CA 1
ATOM 3876 C C . VAL B 1 165 ? 15.602 -11.609 -0.471 1 98.88 165 VAL B C 1
ATOM 3878 O O . VAL B 1 165 ? 14.938 -10.68 -0.95 1 98.88 165 VAL B O 1
ATOM 3881 N N . GLY B 1 166 ? 15.227 -12.859 -0.61 1 98.69 166 GLY B N 1
ATOM 3882 C CA . GLY B 1 166 ? 14.078 -13.188 -1.434 1 98.69 166 GLY B CA 1
ATOM 3883 C C . GLY B 1 166 ? 13.812 -14.68 -1.521 1 98.69 166 GLY B C 1
ATOM 3884 O O . GLY B 1 166 ? 14.031 -15.414 -0.554 1 98.69 166 GLY B O 1
ATOM 3885 N N . PHE B 1 167 ? 13.172 -15.07 -2.586 1 98.75 167 PHE B N 1
ATOM 3886 C CA . PHE B 1 167 ? 12.781 -16.453 -2.809 1 98.75 167 PHE B CA 1
ATOM 3887 C C . PHE B 1 167 ? 12.945 -16.844 -4.277 1 98.75 167 PHE B C 1
ATOM 3889 O O . PHE B 1 167 ? 13.258 -15.984 -5.113 1 98.75 167 PHE B O 1
ATOM 3896 N N . SER B 1 168 ? 12.844 -18.141 -4.555 1 98.38 168 SER B N 1
ATOM 3897 C CA . SER B 1 168 ? 12.977 -18.625 -5.926 1 98.38 168 SER B CA 1
ATOM 3898 C C . SER B 1 168 ? 11.641 -18.578 -6.66 1 98.38 168 SER B C 1
ATOM 3900 O O . SER B 1 168 ? 10.758 -19.391 -6.406 1 98.38 168 SER B O 1
ATOM 3902 N N . HIS B 1 169 ? 11.562 -17.688 -7.605 1 98.38 169 HIS B N 1
ATOM 3903 C CA . HIS B 1 169 ? 10.359 -17.625 -8.43 1 98.38 169 HIS B CA 1
ATOM 3904 C C . HIS B 1 169 ? 10.203 -18.891 -9.273 1 98.38 169 HIS B C 1
ATOM 3906 O O . HIS B 1 169 ? 9.078 -19.328 -9.516 1 98.38 169 HIS B O 1
ATOM 3912 N N . VAL B 1 170 ? 11.258 -19.438 -9.703 1 98.44 170 VAL B N 1
ATOM 3913 C CA . VAL B 1 170 ? 11.234 -20.688 -10.461 1 98.44 170 VAL B CA 1
ATOM 3914 C C . VAL B 1 170 ? 10.594 -21.797 -9.617 1 98.44 170 VAL B C 1
ATOM 3916 O O . VAL B 1 170 ? 9.734 -22.531 -10.109 1 98.44 170 VAL B O 1
ATOM 3919 N N . GLU B 1 171 ? 10.945 -21.844 -8.383 1 98.5 171 GLU B N 1
ATOM 3920 C CA . GLU B 1 171 ? 10.383 -22.859 -7.508 1 98.5 171 GLU B CA 1
ATOM 3921 C C . GLU B 1 171 ? 8.891 -22.641 -7.281 1 98.5 171 GLU B C 1
ATOM 3923 O O . GLU B 1 171 ? 8.125 -23.594 -7.141 1 98.5 171 GLU B O 1
ATOM 3928 N N . VAL B 1 172 ? 8.492 -21.422 -7.266 1 98.69 172 VAL B N 1
ATOM 3929 C CA . VAL B 1 172 ? 7.074 -21.109 -7.156 1 98.69 172 VAL B CA 1
ATOM 3930 C C . VAL B 1 172 ? 6.309 -21.734 -8.32 1 98.69 172 VAL B C 1
ATOM 3932 O O . VAL B 1 172 ? 5.273 -22.375 -8.117 1 98.69 172 VAL B O 1
ATOM 3935 N N . GLY B 1 173 ? 6.812 -21.516 -9.516 1 98.75 173 GLY B N 1
ATOM 3936 C CA . GLY B 1 173 ? 6.191 -22.125 -10.688 1 98.75 173 GLY B CA 1
ATOM 3937 C C . GLY B 1 173 ? 6.137 -23.641 -10.617 1 98.75 173 GLY B C 1
ATOM 3938 O O . GLY B 1 173 ? 5.102 -24.234 -10.914 1 98.75 173 GLY B O 1
ATOM 3939 N N . ARG B 1 174 ? 7.227 -24.25 -10.172 1 98.75 174 ARG B N 1
ATOM 3940 C CA . ARG B 1 174 ? 7.305 -25.703 -10.062 1 98.75 174 ARG B CA 1
ATOM 3941 C C . ARG B 1 174 ? 6.285 -26.234 -9.062 1 98.75 174 ARG B C 1
ATOM 3943 O O . ARG B 1 174 ? 5.594 -27.219 -9.336 1 98.75 174 ARG B O 1
ATOM 3950 N N . GLN B 1 175 ? 6.18 -25.531 -7.98 1 98.69 175 GLN B N 1
ATOM 3951 C CA . GLN B 1 175 ? 5.301 -25.953 -6.895 1 98.69 175 GLN B CA 1
ATOM 3952 C C . GLN B 1 175 ? 3.84 -25.969 -7.34 1 98.69 175 GLN B C 1
ATOM 3954 O O . GLN B 1 175 ? 3.061 -26.812 -6.914 1 98.69 175 GLN B O 1
ATOM 3959 N N . SER B 1 176 ? 3.465 -24.984 -8.148 1 98.81 176 SER B N 1
ATOM 3960 C CA . SER B 1 176 ? 2.088 -24.922 -8.625 1 98.81 176 SER B CA 1
ATOM 3961 C C . SER B 1 176 ? 1.734 -26.172 -9.445 1 98.81 176 SER B C 1
ATOM 3963 O O . SER B 1 176 ? 0.675 -26.766 -9.25 1 98.81 176 SER B O 1
ATOM 3965 N N . VAL B 1 177 ? 2.602 -26.625 -10.289 1 98.81 177 VAL B N 1
ATOM 3966 C CA . VAL B 1 177 ? 2.393 -27.812 -11.117 1 98.81 177 VAL B CA 1
ATOM 3967 C C . VAL B 1 177 ? 2.393 -29.062 -10.25 1 98.81 177 VAL B C 1
ATOM 3969 O O . VAL B 1 177 ? 1.553 -29.953 -10.422 1 98.81 177 VAL B O 1
ATOM 3972 N N . GLU B 1 178 ? 3.359 -29.125 -9.32 1 98.81 178 GLU B N 1
ATOM 3973 C CA . GLU B 1 178 ? 3.447 -30.266 -8.422 1 98.81 178 GLU B CA 1
ATOM 3974 C C . GLU B 1 178 ? 2.141 -30.484 -7.66 1 98.81 178 GLU B C 1
ATOM 3976 O O . GLU B 1 178 ? 1.652 -31.609 -7.547 1 98.81 178 GLU B O 1
ATOM 3981 N N . TYR B 1 179 ? 1.609 -29.406 -7.164 1 98.88 179 TYR B N 1
ATOM 3982 C CA . TYR B 1 179 ? 0.359 -29.469 -6.414 1 98.88 179 TYR B CA 1
ATOM 3983 C C . TYR B 1 179 ? -0.781 -29.969 -7.293 1 98.88 179 TYR B C 1
ATOM 3985 O O . TYR B 1 179 ? -1.499 -30.891 -6.918 1 98.88 179 TYR B O 1
ATOM 3993 N N . LEU B 1 180 ? -0.98 -29.359 -8.453 1 98.88 180 LEU B N 1
ATOM 3994 C CA . LEU B 1 180 ? -2.096 -29.688 -9.336 1 98.88 180 LEU B CA 1
ATOM 3995 C C . LEU B 1 180 ? -1.946 -31.078 -9.922 1 98.88 180 LEU B C 1
ATOM 3997 O O . LEU B 1 180 ? -2.924 -31.828 -10.008 1 98.88 180 LEU B O 1
ATOM 4001 N N . HIS B 1 181 ? -0.744 -31.469 -10.305 1 98.75 181 HIS B N 1
ATOM 4002 C CA . HIS B 1 181 ? -0.486 -32.812 -10.805 1 98.75 181 HIS B CA 1
ATOM 4003 C C . HIS B 1 181 ? -0.762 -33.875 -9.734 1 98.75 181 HIS B C 1
ATOM 4005 O O . HIS B 1 181 ? -1.289 -34.938 -10.031 1 98.75 181 HIS B O 1
ATOM 4011 N N . GLY B 1 182 ? -0.324 -33.531 -8.523 1 98.56 182 GLY B N 1
ATOM 4012 C CA . GLY B 1 182 ? -0.589 -34.406 -7.402 1 98.56 182 GLY B CA 1
ATOM 4013 C C . GLY B 1 182 ? -2.066 -34.688 -7.195 1 98.56 182 GLY B C 1
ATOM 4014 O O . GLY B 1 182 ? -2.441 -35.75 -6.684 1 98.56 182 GLY B O 1
ATOM 4015 N N . LYS B 1 183 ? -2.914 -33.812 -7.676 1 98.31 183 LYS B N 1
ATOM 4016 C CA . LYS B 1 183 ? -4.363 -33.938 -7.547 1 98.31 183 LYS B CA 1
ATOM 4017 C C . LYS B 1 183 ? -4.961 -34.625 -8.773 1 98.31 183 LYS B C 1
ATOM 4019 O O . LYS B 1 183 ? -6.176 -34.812 -8.852 1 98.31 183 LYS B O 1
ATOM 4024 N N . GLY B 1 184 ? -4.129 -34.875 -9.789 1 98.19 184 GLY B N 1
ATOM 4025 C CA . GLY B 1 184 ? -4.559 -35.688 -10.922 1 98.19 184 GLY B CA 1
ATOM 4026 C C . GLY B 1 184 ? -4.734 -34.875 -12.188 1 98.19 184 GLY B C 1
ATOM 4027 O O . GLY B 1 184 ? -5.055 -35.406 -13.25 1 98.19 184 GLY B O 1
ATOM 4028 N N . TYR B 1 185 ? -4.512 -33.562 -12.094 1 98.44 185 TYR B N 1
ATOM 4029 C CA . TYR B 1 185 ? -4.66 -32.719 -13.281 1 98.44 185 TYR B CA 1
ATOM 4030 C C . TYR B 1 185 ? -3.496 -32.938 -14.242 1 98.44 185 TYR B C 1
ATOM 4032 O O . TYR B 1 185 ? -2.346 -33.062 -13.812 1 98.44 185 TYR B O 1
ATOM 4040 N N . LYS B 1 186 ? -3.764 -32.906 -15.508 1 98 186 LYS B N 1
ATOM 4041 C CA . LYS B 1 186 ? -2.73 -33.156 -16.516 1 98 186 LYS B CA 1
ATOM 4042 C C . LYS B 1 186 ? -2.672 -32 -17.516 1 98 186 LYS B C 1
ATOM 4044 O O . LYS B 1 186 ? -1.59 -31.594 -17.953 1 98 186 LYS B O 1
ATOM 4049 N N . ARG B 1 187 ? -3.832 -31.531 -17.922 1 98.25 187 ARG B N 1
ATOM 4050 C CA . ARG B 1 187 ? -3.883 -30.375 -18.812 1 98.25 187 ARG B CA 1
ATOM 4051 C C . ARG B 1 187 ? -3.928 -29.078 -18.016 1 98.25 187 ARG B C 1
ATOM 4053 O O . ARG B 1 187 ? -5.004 -28.531 -17.75 1 98.25 187 ARG B O 1
ATOM 4060 N N . ILE B 1 188 ? -2.729 -28.656 -17.672 1 98.75 188 ILE B N 1
ATOM 4061 C CA . ILE B 1 188 ? -2.572 -27.484 -16.812 1 98.75 188 ILE B CA 1
ATOM 4062 C C . ILE B 1 188 ? -2.055 -26.312 -17.641 1 98.75 188 ILE B C 1
ATOM 4064 O O . ILE B 1 188 ? -0.949 -26.359 -18.172 1 98.75 188 ILE B O 1
ATOM 4068 N N . ALA B 1 189 ? -2.826 -25.281 -17.766 1 98.81 189 ALA B N 1
ATOM 4069 C CA . ALA B 1 189 ? -2.402 -24.062 -18.484 1 98.81 189 ALA B CA 1
ATOM 4070 C C . ALA B 1 189 ? -1.778 -23.062 -17.516 1 98.81 189 ALA B C 1
ATOM 4072 O O . ALA B 1 189 ? -1.997 -23.125 -16.312 1 98.81 189 ALA B O 1
ATOM 4073 N N . TYR B 1 190 ? -0.931 -22.188 -18.062 1 98.88 190 TYR B N 1
ATOM 4074 C CA . TYR B 1 190 ? -0.334 -21.062 -17.328 1 98.88 190 TYR B CA 1
ATOM 4075 C C . TYR B 1 190 ? -0.688 -19.734 -17.984 1 98.88 190 TYR B C 1
ATOM 4077 O O . TYR B 1 190 ? -0.529 -19.578 -19.203 1 98.88 190 TYR B O 1
ATOM 4085 N N . VAL B 1 191 ? -1.19 -18.844 -17.172 1 98.75 191 VAL B N 1
ATOM 4086 C CA . VAL B 1 191 ? -1.51 -17.516 -17.672 1 98.75 191 VAL B CA 1
ATOM 4087 C C . VAL B 1 191 ? -0.444 -16.516 -17.203 1 98.75 191 VAL B C 1
ATOM 4089 O O . VAL B 1 191 ? -0.282 -16.281 -16.016 1 98.75 191 VAL B O 1
ATOM 4092 N N . GLN B 1 192 ? 0.223 -15.93 -18.141 1 98.06 192 GLN B N 1
ATOM 4093 C CA . GLN B 1 192 ? 1.294 -14.984 -17.859 1 98.06 192 GLN B CA 1
ATOM 4094 C C . GLN B 1 192 ? 0.738 -13.672 -17.312 1 98.06 192 GLN B C 1
ATOM 4096 O O . GLN B 1 192 ? -0.417 -13.328 -17.562 1 98.06 192 GLN B O 1
ATOM 4101 N N . ASN B 1 193 ? 1.615 -13 -16.578 1 96.25 193 ASN B N 1
ATOM 4102 C CA . ASN B 1 193 ? 1.256 -11.68 -16.062 1 96.25 193 ASN B CA 1
ATOM 4103 C C . ASN B 1 193 ? 0.973 -10.703 -17.203 1 96.25 193 ASN B C 1
ATOM 4105 O O . ASN B 1 193 ? 1.624 -10.75 -18.25 1 96.25 193 ASN B O 1
ATOM 4109 N N . SER B 1 194 ? 0.017 -9.836 -16.969 1 92.69 194 SER B N 1
ATOM 4110 C CA . SER B 1 194 ? -0.32 -8.836 -17.969 1 92.69 194 SER B CA 1
ATOM 4111 C C . SER B 1 194 ? 0.694 -7.695 -17.969 1 92.69 194 SER B C 1
ATOM 4113 O O . SER B 1 194 ? 0.763 -6.918 -18.922 1 92.69 194 SER B O 1
ATOM 4115 N N . LEU B 1 195 ? 1.421 -7.59 -16.938 1 90 195 LEU B N 1
ATOM 4116 C CA . LEU B 1 195 ? 2.482 -6.59 -16.875 1 90 195 LEU B CA 1
ATOM 4117 C C . LEU B 1 195 ? 3.785 -7.141 -17.453 1 90 195 LEU B C 1
ATOM 4119 O O . LEU B 1 195 ? 4.5 -7.883 -16.766 1 90 195 LEU B O 1
ATOM 4123 N N . ILE B 1 196 ? 4.156 -6.656 -18.531 1 86.25 196 ILE B N 1
ATOM 4124 C CA . ILE B 1 196 ? 5.254 -7.211 -19.328 1 86.25 196 ILE B CA 1
ATOM 4125 C C . ILE B 1 196 ? 6.578 -6.969 -18.609 1 86.25 196 ILE B C 1
ATOM 4127 O O . ILE B 1 196 ? 7.492 -7.797 -18.672 1 86.25 196 ILE B O 1
ATOM 4131 N N . GLY B 1 197 ? 6.715 -5.965 -17.844 1 89.88 197 GLY B N 1
ATOM 4132 C CA . GLY B 1 197 ? 7.965 -5.621 -17.188 1 89.88 197 GLY B CA 1
ATOM 4133 C C . GLY B 1 197 ? 8.227 -6.438 -15.93 1 89.88 197 GLY B C 1
ATOM 4134 O O . GLY B 1 197 ? 9.32 -6.383 -15.367 1 89.88 197 GLY B O 1
ATOM 4135 N N . ASP B 1 198 ? 7.266 -7.215 -15.562 1 93.12 198 ASP B N 1
ATOM 4136 C CA . ASP B 1 198 ? 7.453 -8.078 -14.406 1 93.12 198 ASP B CA 1
ATOM 4137 C C . ASP B 1 198 ? 8.203 -9.359 -14.789 1 93.12 198 ASP B C 1
ATOM 4139 O O . ASP B 1 198 ? 7.598 -10.422 -14.914 1 93.12 198 ASP B O 1
ATOM 4143 N N . LEU B 1 199 ? 9.453 -9.281 -14.812 1 95.5 199 LEU B N 1
ATOM 4144 C CA . LEU B 1 199 ? 10.312 -10.367 -15.289 1 95.5 199 LEU B CA 1
ATOM 4145 C C . LEU B 1 199 ? 10.383 -11.484 -14.258 1 95.5 199 LEU B C 1
ATOM 4147 O O . LEU B 1 199 ? 10.68 -12.633 -14.602 1 95.5 199 LEU B O 1
ATOM 4151 N N . SER B 1 200 ? 10.188 -11.172 -12.953 1 95.62 200 SER B N 1
ATOM 4152 C CA . SER B 1 200 ? 10.102 -12.219 -11.938 1 95.62 200 SER B CA 1
ATOM 4153 C C . SER B 1 200 ? 8.961 -13.18 -12.227 1 95.62 200 SER B C 1
ATOM 4155 O O . SER B 1 200 ? 9.062 -14.375 -11.953 1 95.62 200 SER B O 1
ATOM 4157 N N . ALA B 1 201 ? 7.879 -12.68 -12.812 1 96.44 201 ALA B N 1
ATOM 4158 C CA . ALA B 1 201 ? 6.738 -13.508 -13.188 1 96.44 201 ALA B CA 1
ATOM 4159 C C . ALA B 1 201 ? 7.109 -14.477 -14.305 1 96.44 201 ALA B C 1
ATOM 4161 O O . ALA B 1 201 ? 6.586 -15.594 -14.375 1 96.44 201 ALA B O 1
ATOM 4162 N N . LEU B 1 202 ? 7.992 -14.086 -15.148 1 97.25 202 LEU B N 1
ATOM 4163 C CA . LEU B 1 202 ? 8.461 -14.984 -16.203 1 97.25 202 LEU B CA 1
ATOM 4164 C C . LEU B 1 202 ? 9.242 -16.156 -15.602 1 97.25 202 LEU B C 1
ATOM 4166 O O . LEU B 1 202 ? 9.18 -17.281 -16.125 1 97.25 202 LEU B O 1
ATOM 4170 N N . ASP B 1 203 ? 9.992 -15.852 -14.555 1 97.88 203 ASP B N 1
ATOM 4171 C CA . ASP B 1 203 ? 10.695 -16.922 -13.859 1 97.88 203 ASP B CA 1
ATOM 4172 C C . ASP B 1 203 ? 9.719 -17.953 -13.305 1 97.88 203 ASP B C 1
ATOM 4174 O O . ASP B 1 203 ? 9.992 -19.156 -13.328 1 97.88 203 ASP B O 1
ATOM 4178 N N . ARG B 1 204 ? 8.609 -17.516 -12.781 1 98.5 204 ARG B N 1
ATOM 4179 C CA . ARG B 1 204 ? 7.578 -18.453 -12.312 1 98.5 204 ARG B CA 1
ATOM 4180 C C . ARG B 1 204 ? 7.047 -19.297 -13.469 1 98.5 204 ARG B C 1
ATOM 4182 O O . ARG B 1 204 ? 6.859 -20.5 -13.32 1 98.5 204 ARG B O 1
ATOM 4189 N N . ARG B 1 205 ? 6.793 -18.594 -14.602 1 98.62 205 ARG B N 1
ATOM 4190 C CA . ARG B 1 205 ? 6.379 -19.328 -15.805 1 98.62 205 ARG B CA 1
ATOM 4191 C C . ARG B 1 205 ? 7.406 -20.391 -16.188 1 98.62 205 ARG B C 1
ATOM 4193 O O . ARG B 1 205 ? 7.047 -21.516 -16.516 1 98.62 205 ARG B O 1
ATOM 4200 N N . ASP B 1 206 ? 8.672 -20.016 -16.156 1 98.75 206 ASP B N 1
ATOM 4201 C CA . ASP B 1 206 ? 9.734 -20.953 -16.531 1 98.75 206 ASP B CA 1
ATOM 4202 C C . ASP B 1 206 ? 9.766 -22.141 -15.586 1 98.75 206 ASP B C 1
ATOM 4204 O O . ASP B 1 206 ? 10.047 -23.266 -16.016 1 98.75 206 ASP B O 1
ATOM 4208 N N . GLY B 1 207 ? 9.523 -21.891 -14.312 1 98.88 207 GLY B N 1
ATOM 4209 C CA . GLY B 1 207 ? 9.383 -22.984 -13.359 1 98.88 207 GLY B CA 1
ATOM 4210 C C . GLY B 1 207 ? 8.234 -23.922 -13.695 1 98.88 207 GLY B C 1
ATOM 4211 O O . GLY B 1 207 ? 8.391 -25.156 -13.641 1 98.88 207 GLY B O 1
ATOM 4212 N N . TYR B 1 208 ? 7.109 -23.328 -14.086 1 98.88 208 TYR B N 1
ATOM 4213 C CA . TYR B 1 208 ? 5.953 -24.078 -14.555 1 98.88 208 TYR B CA 1
ATOM 4214 C C . TYR B 1 208 ? 6.324 -24.953 -15.742 1 98.88 208 TYR B C 1
ATOM 4216 O O . TYR B 1 208 ? 6.07 -26.172 -15.734 1 98.88 208 TYR B O 1
ATOM 4224 N N . ILE B 1 209 ? 6.941 -24.375 -16.734 1 98.94 209 ILE B N 1
ATOM 4225 C CA . ILE B 1 209 ? 7.305 -25.078 -17.953 1 98.94 209 ILE B CA 1
ATOM 4226 C C . ILE B 1 209 ? 8.25 -26.234 -17.625 1 98.94 209 ILE B C 1
ATOM 4228 O O . ILE B 1 209 ? 8.055 -27.359 -18.078 1 98.94 209 ILE B O 1
ATOM 4232 N N . SER B 1 210 ? 9.258 -25.969 -16.812 1 98.81 210 SER B N 1
ATOM 4233 C CA . SER B 1 210 ? 10.25 -26.969 -16.453 1 98.81 210 SER B CA 1
ATOM 4234 C C . SER B 1 210 ? 9.594 -28.172 -15.766 1 98.81 210 SER B C 1
ATOM 4236 O O . SER B 1 210 ? 9.883 -29.312 -16.109 1 98.81 210 SER B O 1
ATOM 4238 N N . ARG B 1 211 ? 8.648 -27.875 -14.836 1 98.81 211 ARG B N 1
ATOM 4239 C CA . ARG B 1 211 ? 8.023 -28.953 -14.086 1 98.81 211 ARG B CA 1
ATOM 4240 C C . ARG B 1 211 ? 7.059 -29.75 -14.953 1 98.81 211 ARG B C 1
ATOM 4242 O O . ARG B 1 211 ? 6.977 -30.969 -14.852 1 98.81 211 ARG B O 1
ATOM 4249 N N . MET B 1 212 ? 6.309 -29.094 -15.844 1 98.88 212 MET B N 1
ATOM 4250 C CA . MET B 1 212 ? 5.449 -29.766 -16.812 1 98.88 212 MET B CA 1
ATOM 4251 C C . MET B 1 212 ? 6.25 -30.75 -17.656 1 98.88 212 MET B C 1
ATOM 4253 O O . MET B 1 212 ? 5.863 -31.922 -17.797 1 98.88 212 MET B O 1
ATOM 4257 N N . ASN B 1 213 ? 7.367 -30.281 -18.156 1 98.81 213 ASN B N 1
ATOM 4258 C CA . ASN B 1 213 ? 8.234 -31.109 -18.969 1 98.81 213 ASN B CA 1
ATOM 4259 C C . ASN B 1 213 ? 8.766 -32.312 -18.203 1 98.81 213 ASN B C 1
ATOM 4261 O O . ASN B 1 213 ? 8.805 -33.438 -18.719 1 98.81 213 ASN B O 1
ATOM 4265 N N . GLU B 1 214 ? 9.156 -32.125 -16.984 1 98.62 214 GLU B N 1
ATOM 4266 C CA . GLU B 1 214 ? 9.68 -33.188 -16.141 1 98.62 214 GLU B CA 1
ATOM 4267 C C . GLU B 1 214 ? 8.648 -34.281 -15.945 1 98.62 214 GLU B C 1
ATOM 4269 O O . GLU B 1 214 ? 9 -35.469 -15.805 1 98.62 214 GLU B O 1
ATOM 4274 N N . TYR B 1 215 ? 7.395 -33.906 -15.953 1 98.44 215 TYR B N 1
ATOM 4275 C CA . TYR B 1 215 ? 6.316 -34.875 -15.742 1 98.44 215 TYR B CA 1
ATOM 4276 C C . TYR B 1 215 ? 5.832 -35.438 -17.062 1 98.44 215 TYR B C 1
ATOM 4278 O O . TYR B 1 215 ? 4.887 -36.25 -17.094 1 98.44 215 TYR B O 1
ATOM 4286 N N . GLY B 1 216 ? 6.41 -35.031 -18.141 1 98.31 216 GLY B N 1
ATOM 4287 C CA . GLY B 1 216 ? 6.023 -35.531 -19.453 1 98.31 216 GLY B CA 1
ATOM 4288 C C . GLY B 1 216 ? 4.734 -34.906 -19.969 1 98.31 216 GLY B C 1
ATOM 4289 O O . GLY B 1 216 ? 4.047 -35.5 -20.812 1 98.31 216 GLY B O 1
ATOM 4290 N N . LEU B 1 217 ? 4.359 -33.812 -19.391 1 98.38 217 LEU B N 1
ATOM 4291 C CA . LEU B 1 217 ? 3.15 -33.094 -19.797 1 98.38 217 LEU B CA 1
ATOM 4292 C C . LEU B 1 217 ? 3.48 -31.969 -20.766 1 98.38 217 LEU B C 1
ATOM 4294 O O . LEU B 1 217 ? 4.629 -31.516 -20.844 1 98.38 217 LEU B O 1
ATOM 4298 N N . GLU B 1 218 ? 2.537 -31.5 -21.516 1 98 218 GLU B N 1
ATOM 4299 C CA . GLU B 1 218 ? 2.732 -30.438 -22.5 1 98 218 GLU B CA 1
ATOM 4300 C C . GLU B 1 218 ? 2.445 -29.062 -21.891 1 98 218 GLU B C 1
ATOM 4302 O O . GLU B 1 218 ? 1.316 -28.797 -21.484 1 98 218 GLU B O 1
ATOM 4307 N N . PRO B 1 219 ? 3.473 -28.234 -21.859 1 98.56 219 PRO B N 1
ATOM 4308 C CA . PRO B 1 219 ? 3.207 -26.875 -21.375 1 98.56 219 PRO B CA 1
ATOM 4309 C C . PRO B 1 219 ? 2.221 -26.125 -22.266 1 98.56 219 PRO B C 1
ATOM 4311 O O . PRO B 1 219 ? 2.25 -26.266 -23.5 1 98.56 219 PRO B O 1
ATOM 4314 N N . TRP B 1 220 ? 1.377 -25.375 -21.625 1 98.38 220 TRP B N 1
ATOM 4315 C CA . TRP B 1 220 ? 0.361 -24.562 -22.281 1 98.38 220 TRP B CA 1
ATOM 4316 C C . TRP B 1 220 ? 0.323 -23.156 -21.703 1 98.38 220 TRP B C 1
ATOM 4318 O O . TRP B 1 220 ? -0.358 -22.906 -20.703 1 98.38 220 TRP B O 1
ATOM 4328 N N . VAL B 1 221 ? 1.001 -22.203 -22.422 1 98.38 221 VAL B N 1
ATOM 4329 C CA . VAL B 1 221 ? 1.136 -20.859 -21.891 1 98.38 221 VAL B CA 1
ATOM 4330 C C . VAL B 1 221 ? 0.217 -19.906 -22.641 1 98.38 221 VAL B C 1
ATOM 4332 O O . VAL B 1 221 ? 0.255 -19.844 -23.875 1 98.38 221 VAL B O 1
ATOM 4335 N N . PHE B 1 222 ? -0.606 -19.203 -21.875 1 98.12 222 PHE B N 1
ATOM 4336 C CA . PHE B 1 222 ? -1.463 -18.172 -22.422 1 98.12 222 PHE B CA 1
ATOM 4337 C C . PHE B 1 222 ? -0.899 -16.781 -22.125 1 98.12 222 PHE B C 1
ATOM 4339 O O . PHE B 1 222 ? -0.614 -16.469 -20.969 1 98.12 222 PHE B O 1
ATOM 4346 N N . VAL B 1 223 ? -0.704 -15.945 -23.109 1 97.44 223 VAL B N 1
ATOM 4347 C CA . VAL B 1 223 ? -0.222 -14.578 -22.953 1 97.44 223 VAL B CA 1
ATOM 4348 C C . VAL B 1 223 ? -1.37 -13.602 -23.172 1 97.44 223 VAL B C 1
ATOM 4350 O O . VAL B 1 223 ? -1.814 -13.398 -24.312 1 97.44 223 VAL B O 1
ATOM 4353 N N . PRO B 1 224 ? -1.769 -12.969 -22.062 1 97 224 PRO B N 1
ATOM 4354 C CA . PRO B 1 224 ? -2.861 -12.008 -22.266 1 97 224 PRO B CA 1
ATOM 4355 C C . PRO B 1 224 ? -2.447 -10.805 -23.094 1 97 224 PRO B C 1
ATOM 4357 O O . PRO B 1 224 ? -1.284 -10.398 -23.062 1 97 224 PRO B O 1
ATOM 4360 N N . THR B 1 225 ? -3.438 -10.211 -23.75 1 94.62 225 THR B N 1
ATOM 4361 C CA . THR B 1 225 ? -3.215 -8.984 -24.516 1 94.62 225 THR B CA 1
ATOM 4362 C C . THR B 1 225 ? -3.746 -7.77 -23.766 1 94.62 225 THR B C 1
ATOM 4364 O O . THR B 1 225 ? -3.402 -6.633 -24.094 1 94.62 225 THR B O 1
ATOM 4367 N N . GLN B 1 226 ? -4.582 -8.07 -22.797 1 91.81 226 GLN B N 1
ATOM 4368 C CA . GLN B 1 226 ? -5.133 -6.996 -21.984 1 91.81 226 GLN B CA 1
ATOM 4369 C C . GLN B 1 226 ? -4.164 -6.605 -20.859 1 91.81 226 GLN B C 1
ATOM 4371 O O . GLN B 1 226 ? -3.58 -7.469 -20.203 1 91.81 226 GLN B O 1
ATOM 4376 N N . ALA B 1 227 ? -4.027 -5.316 -20.625 1 90.44 227 ALA B N 1
ATOM 4377 C CA . ALA B 1 227 ? -3.09 -4.824 -19.609 1 90.44 227 ALA B CA 1
ATOM 4378 C C . ALA B 1 227 ? -3.684 -4.934 -18.203 1 90.44 227 ALA B C 1
ATOM 4380 O O . ALA B 1 227 ? -2.969 -5.219 -17.25 1 90.44 227 ALA B O 1
ATOM 4381 N N . ASP B 1 228 ? -4.926 -4.703 -18.156 1 91.12 228 ASP B N 1
ATOM 4382 C CA . ASP B 1 228 ? -5.598 -4.812 -16.859 1 91.12 228 ASP B CA 1
ATOM 4383 C C . ASP B 1 228 ? -5.652 -6.266 -16.391 1 91.12 228 ASP B C 1
ATOM 4385 O O . ASP B 1 228 ? -6.164 -7.133 -17.109 1 91.12 228 ASP B O 1
ATOM 4389 N N . PRO B 1 229 ? -5.184 -6.488 -15.219 1 92.19 229 PRO B N 1
ATOM 4390 C CA . PRO B 1 229 ? -5.078 -7.883 -14.781 1 92.19 229 PRO B CA 1
ATOM 4391 C C . PRO B 1 229 ? -6.434 -8.578 -14.695 1 92.19 229 PRO B C 1
ATOM 4393 O O . PRO B 1 229 ? -6.531 -9.781 -14.977 1 92.19 229 PRO B O 1
ATOM 4396 N N . PHE B 1 230 ? -7.422 -7.895 -14.344 1 89.81 230 PHE B N 1
ATOM 4397 C CA . PHE B 1 230 ? -8.742 -8.5 -14.258 1 89.81 230 PHE B CA 1
ATOM 4398 C C . PHE B 1 230 ? -9.258 -8.883 -15.641 1 89.81 230 PHE B C 1
ATOM 4400 O O . PHE B 1 230 ? -9.75 -9.992 -15.836 1 89.81 230 PHE B O 1
ATOM 4407 N N . GLU B 1 231 ? -9.117 -7.98 -16.562 1 93.06 231 GLU B N 1
ATOM 4408 C CA . GLU B 1 231 ? -9.516 -8.258 -17.938 1 93.06 231 GLU B CA 1
ATOM 4409 C C . GLU B 1 231 ? -8.656 -9.352 -18.562 1 93.06 231 GLU B C 1
ATOM 4411 O O . GLU B 1 231 ? -9.141 -10.156 -19.344 1 93.06 231 GLU B O 1
ATOM 4416 N N . ALA B 1 232 ? -7.422 -9.297 -18.188 1 96.81 232 ALA B N 1
ATOM 4417 C CA . ALA B 1 232 ? -6.508 -10.328 -18.672 1 96.81 232 ALA B CA 1
ATOM 4418 C C . ALA B 1 232 ? -6.926 -11.711 -18.172 1 96.81 232 ALA B C 1
ATOM 4420 O O . ALA B 1 232 ? -6.879 -12.688 -18.922 1 96.81 232 ALA B O 1
ATOM 4421 N N . GLY B 1 233 ? -7.309 -11.805 -16.953 1 97.31 233 GLY B N 1
ATOM 4422 C CA . GLY B 1 233 ? -7.82 -13.047 -16.391 1 97.31 233 GLY B CA 1
ATOM 4423 C C . GLY B 1 233 ? -9.078 -13.539 -17.094 1 97.31 233 GLY B C 1
ATOM 4424 O O . GLY B 1 233 ? -9.195 -14.727 -17.391 1 97.31 233 GLY B O 1
ATOM 4425 N N . ARG B 1 234 ? -9.969 -12.609 -17.344 1 94.94 234 ARG B N 1
ATOM 4426 C CA . ARG B 1 234 ? -11.195 -12.93 -18.062 1 94.94 234 ARG B CA 1
ATOM 4427 C C . ARG B 1 234 ? -10.875 -13.477 -19.453 1 94.94 234 ARG B C 1
ATOM 4429 O O . ARG B 1 234 ? -11.422 -14.508 -19.859 1 94.94 234 ARG B O 1
ATOM 4436 N N . GLN B 1 235 ? -10.023 -12.766 -20.109 1 96.81 235 GLN B N 1
ATOM 4437 C CA . GLN B 1 235 ? -9.602 -13.188 -21.453 1 96.81 235 GLN B CA 1
ATOM 4438 C C . GLN B 1 235 ? -9.07 -14.617 -21.438 1 96.81 235 GLN B C 1
ATOM 4440 O O . GLN B 1 235 ? -9.414 -15.422 -22.312 1 96.81 235 GLN B O 1
ATOM 4445 N N . ALA B 1 236 ? -8.25 -14.938 -20.453 1 97.75 236 ALA B N 1
ATOM 4446 C CA . ALA B 1 236 ? -7.621 -16.25 -20.359 1 97.75 236 ALA B CA 1
ATOM 4447 C C . ALA B 1 236 ? -8.664 -17.344 -20.156 1 97.75 236 ALA B C 1
ATOM 4449 O O . ALA B 1 236 ? -8.656 -18.359 -20.859 1 97.75 236 ALA B O 1
ATOM 4450 N N . VAL B 1 237 ? -9.562 -17.219 -19.25 1 96.69 237 VAL B N 1
ATOM 4451 C CA . VAL B 1 237 ? -10.57 -18.219 -18.922 1 96.69 237 VAL B CA 1
ATOM 4452 C C . VAL B 1 237 ? -11.477 -18.453 -20.125 1 96.69 237 VAL B C 1
ATOM 4454 O O . VAL B 1 237 ? -11.797 -19.594 -20.469 1 96.69 237 VAL B O 1
ATOM 4457 N N . ASN B 1 238 ? -11.875 -17.375 -20.75 1 94 238 ASN B N 1
ATOM 4458 C CA . ASN B 1 238 ? -12.711 -17.484 -21.938 1 94 238 ASN B CA 1
ATOM 4459 C C . ASN B 1 238 ? -12.023 -18.281 -23.031 1 94 238 ASN B C 1
ATOM 4461 O O . ASN B 1 238 ? -12.664 -19.062 -23.734 1 94 238 ASN B O 1
ATOM 4465 N N . SER B 1 239 ? -10.797 -18.078 -23.141 1 95.5 239 SER B N 1
ATOM 4466 C CA . SER B 1 239 ? -10.039 -18.75 -24.203 1 95.5 239 SER B CA 1
ATOM 4467 C C . SER B 1 239 ? -9.727 -20.188 -23.828 1 95.5 239 SER B C 1
ATOM 4469 O O . SER B 1 239 ? -9.828 -21.094 -24.672 1 95.5 239 SER B O 1
ATOM 4471 N N . LEU B 1 240 ? -9.383 -20.484 -22.609 1 96.88 240 LEU B N 1
ATOM 4472 C CA . LEU B 1 240 ? -8.812 -21.75 -22.203 1 96.88 240 LEU B CA 1
ATOM 4473 C C . LEU B 1 240 ? -9.906 -22.766 -21.875 1 96.88 240 LEU B C 1
ATOM 4475 O O . LEU B 1 240 ? -9.68 -23.969 -21.906 1 96.88 240 LEU B O 1
ATOM 4479 N N . LEU B 1 241 ? -11.102 -22.297 -21.547 1 94.69 241 LEU B N 1
ATOM 4480 C CA . LEU B 1 241 ? -12.148 -23.203 -21.094 1 94.69 241 LEU B CA 1
ATOM 4481 C C . LEU B 1 241 ? -13.164 -23.453 -22.219 1 94.69 241 LEU B C 1
ATOM 4483 O O . LEU B 1 241 ? -13.914 -24.438 -22.172 1 94.69 241 LEU B O 1
ATOM 4487 N N . LEU B 1 242 ? -13.25 -22.5 -23.141 1 86.12 242 LEU B N 1
ATOM 4488 C CA . LEU B 1 242 ? -14.188 -22.672 -24.234 1 86.12 242 LEU B CA 1
ATOM 4489 C C . LEU B 1 242 ? -13.523 -23.375 -25.422 1 86.12 242 LEU B C 1
ATOM 4491 O O . LEU B 1 242 ? -13.391 -22.797 -26.5 1 86.12 242 LEU B O 1
ATOM 4495 N N . ARG B 1 243 ? -12.953 -24.438 -25.234 1 86.19 243 ARG B N 1
ATOM 4496 C CA . ARG B 1 243 ? -12.281 -25.234 -26.266 1 86.19 243 ARG B CA 1
ATOM 4497 C C . ARG B 1 243 ? -12.742 -26.688 -26.219 1 86.19 243 ARG B C 1
ATOM 4499 O O . ARG B 1 243 ? -13.445 -27.094 -25.281 1 86.19 243 ARG B O 1
ATOM 4506 N N . GLN B 1 244 ? -12.469 -27.359 -27.297 1 87.38 244 GLN B N 1
ATOM 4507 C CA . GLN B 1 244 ? -12.82 -28.781 -27.375 1 87.38 244 GLN B CA 1
ATOM 4508 C C . GLN B 1 244 ? -12.133 -29.578 -26.266 1 87.38 244 GLN B C 1
ATOM 4510 O O . GLN B 1 244 ? -12.75 -30.438 -25.641 1 87.38 244 GLN B O 1
ATOM 4515 N N . ARG B 1 245 ? -10.875 -29.219 -26.062 1 92.69 245 ARG B N 1
ATOM 4516 C CA . ARG B 1 245 ? -10.102 -29.797 -24.969 1 92.69 245 ARG B CA 1
ATOM 4517 C C . ARG B 1 245 ? -9.688 -28.734 -23.969 1 92.69 245 ARG B C 1
ATOM 4519 O O . ARG B 1 245 ? -8.555 -28.234 -24.016 1 92.69 245 ARG B O 1
ATOM 4526 N N . PRO B 1 246 ? -10.547 -28.484 -23.062 1 95.69 246 PRO B N 1
ATOM 4527 C CA . PRO B 1 246 ? -10.289 -27.375 -22.141 1 95.69 246 PRO B CA 1
ATOM 4528 C C . PRO B 1 246 ? -9.219 -27.688 -21.109 1 95.69 246 PRO B C 1
ATOM 4530 O O . PRO B 1 246 ? -8.93 -28.875 -20.859 1 95.69 246 PRO B O 1
ATOM 4533 N N . ALA B 1 247 ? -8.656 -26.656 -20.594 1 97.88 247 ALA B N 1
ATOM 4534 C CA . ALA B 1 247 ? -7.766 -26.828 -19.453 1 97.88 247 ALA B CA 1
ATOM 4535 C C . ALA B 1 247 ? -8.508 -27.438 -18.266 1 97.88 247 ALA B C 1
ATOM 4537 O O . ALA B 1 247 ? -9.664 -27.094 -18.016 1 97.88 247 ALA B O 1
ATOM 4538 N N . GLU B 1 248 ? -7.855 -28.297 -17.656 1 98 248 GLU B N 1
ATOM 4539 C CA . GLU B 1 248 ? -8.391 -28.859 -16.422 1 98 248 GLU B CA 1
ATOM 4540 C C . GLU B 1 248 ? -7.992 -28.047 -15.203 1 98 248 GLU B C 1
ATOM 4542 O O . GLU B 1 248 ? -8.648 -28.109 -14.156 1 98 248 GLU B O 1
ATOM 4547 N N . ALA B 1 249 ? -6.891 -27.406 -15.344 1 98.75 249 ALA B N 1
ATOM 4548 C CA . ALA B 1 249 ? -6.375 -26.5 -14.328 1 98.75 249 ALA B CA 1
ATOM 4549 C C . ALA B 1 249 ? -5.652 -25.312 -14.961 1 98.75 249 ALA B C 1
ATOM 4551 O O . ALA B 1 249 ? -5.086 -25.438 -16.047 1 98.75 249 ALA B O 1
ATOM 4552 N N . ILE B 1 250 ? -5.738 -24.188 -14.305 1 98.81 250 ILE B N 1
ATOM 4553 C CA . ILE B 1 250 ? -5.047 -22.984 -14.758 1 98.81 250 ILE B CA 1
ATOM 4554 C C . ILE B 1 250 ? -4.238 -22.391 -13.609 1 98.81 250 ILE B C 1
ATOM 4556 O O . ILE B 1 250 ? -4.777 -22.141 -12.531 1 98.81 250 ILE B O 1
ATOM 4560 N N . VAL B 1 251 ? -2.961 -22.203 -13.852 1 98.94 251 VAL B N 1
ATOM 4561 C CA . VAL B 1 251 ? -2.102 -21.422 -12.969 1 98.94 251 VAL B CA 1
ATOM 4562 C C . VAL B 1 251 ? -2.006 -19.984 -13.477 1 98.94 251 VAL B C 1
ATOM 4564 O O . VAL B 1 251 ? -1.552 -19.75 -14.602 1 98.94 251 VAL B O 1
ATOM 4567 N N . PHE B 1 252 ? -2.457 -19.094 -12.656 1 98.81 252 PHE B N 1
ATOM 4568 C CA . PHE B 1 252 ? -2.328 -17.688 -13.008 1 98.81 252 PHE B CA 1
ATOM 4569 C C . PHE B 1 252 ? -1.063 -17.094 -12.406 1 98.81 252 PHE B C 1
ATOM 4571 O O . PHE B 1 252 ? -0.68 -17.453 -11.289 1 98.81 252 PHE B O 1
ATOM 4578 N N . ALA B 1 253 ? -0.464 -16.125 -13.086 1 98.25 253 ALA B N 1
ATOM 4579 C CA . ALA B 1 253 ? 0.771 -15.484 -12.633 1 98.25 253 ALA B CA 1
ATOM 4580 C C . ALA B 1 253 ? 0.583 -14.836 -11.266 1 98.25 253 ALA B C 1
ATOM 4582 O O . ALA B 1 253 ? 1.536 -14.711 -10.492 1 98.25 253 ALA B O 1
ATOM 4583 N N . ASN B 1 254 ? -0.581 -14.336 -10.969 1 97 254 ASN B N 1
ATOM 4584 C CA . ASN B 1 254 ? -0.894 -13.789 -9.656 1 97 254 ASN B CA 1
ATOM 4585 C C . ASN B 1 254 ? -2.393 -13.828 -9.375 1 97 254 ASN B C 1
ATOM 4587 O O . ASN B 1 254 ? -3.188 -14.141 -10.258 1 97 254 ASN B O 1
ATOM 4591 N N . ASP B 1 255 ? -2.734 -13.5 -8.188 1 96.75 255 ASP B N 1
ATOM 4592 C CA . ASP B 1 255 ? -4.105 -13.641 -7.707 1 96.75 255 ASP B CA 1
ATOM 4593 C C . ASP B 1 255 ? -5.039 -12.656 -8.406 1 96.75 255 ASP B C 1
ATOM 4595 O O . ASP B 1 255 ? -6.242 -12.906 -8.516 1 96.75 255 ASP B O 1
ATOM 4599 N N . ASN B 1 256 ? -4.539 -11.508 -8.852 1 94.38 256 ASN B N 1
ATOM 4600 C CA . ASN B 1 256 ? -5.387 -10.562 -9.57 1 94.38 256 ASN B CA 1
ATOM 4601 C C . ASN B 1 256 ? -5.934 -11.172 -10.859 1 94.38 256 ASN B C 1
ATOM 4603 O O . ASN B 1 256 ? -7.129 -11.062 -11.148 1 94.38 256 ASN B O 1
ATOM 4607 N N . LEU B 1 257 ? -5.066 -11.766 -11.594 1 96.88 257 LEU B N 1
ATOM 4608 C CA . LEU B 1 257 ? -5.477 -12.445 -12.812 1 96.88 257 LEU B CA 1
ATOM 4609 C C . LEU B 1 257 ? -6.457 -13.57 -12.508 1 96.88 257 LEU B C 1
ATOM 4611 O O . LEU B 1 257 ? -7.469 -13.727 -13.195 1 96.88 257 LEU B O 1
ATOM 4615 N N . ALA B 1 258 ? -6.105 -14.336 -11.484 1 97.94 258 ALA B N 1
ATOM 4616 C CA . ALA B 1 258 ? -6.949 -15.461 -11.086 1 97.94 258 ALA B CA 1
ATOM 4617 C C . ALA B 1 258 ? -8.359 -14.992 -10.742 1 97.94 258 ALA B C 1
ATOM 4619 O O . ALA B 1 258 ? -9.344 -15.609 -11.164 1 97.94 258 ALA B O 1
ATOM 4620 N N . ALA B 1 259 ? -8.414 -13.93 -10.031 1 95.25 259 ALA B N 1
ATOM 4621 C CA . ALA B 1 259 ? -9.711 -13.398 -9.625 1 95.25 259 ALA B CA 1
ATOM 4622 C C . ALA B 1 259 ? -10.539 -12.992 -10.844 1 95.25 259 ALA B C 1
ATOM 4624 O O . ALA B 1 259 ? -11.734 -13.289 -10.914 1 95.25 259 ALA B O 1
ATOM 4625 N N . GLY B 1 260 ? -9.883 -12.273 -11.773 1 94.44 260 GLY B N 1
ATOM 4626 C CA . GLY B 1 260 ? -10.57 -11.914 -13 1 94.44 260 GLY B CA 1
ATOM 4627 C C . GLY B 1 260 ? -11.086 -13.117 -13.773 1 94.44 260 GLY B C 1
ATOM 4628 O O . GLY B 1 260 ? -12.227 -13.117 -14.234 1 94.44 260 GLY B O 1
ATOM 4629 N N . GLY B 1 261 ? -10.305 -14.07 -13.859 1 96.12 261 GLY B N 1
ATOM 4630 C CA . GLY B 1 261 ? -10.703 -15.305 -14.523 1 96.12 261 GLY B CA 1
ATOM 4631 C C . GLY B 1 261 ? -11.828 -16.031 -13.82 1 96.12 261 GLY B C 1
ATOM 4632 O O . GLY B 1 261 ? -12.789 -16.469 -14.461 1 96.12 261 GLY B O 1
ATOM 4633 N N . MET B 1 262 ? -11.719 -16.172 -12.531 1 95.44 262 MET B N 1
ATOM 4634 C CA . MET B 1 262 ? -12.734 -16.875 -11.75 1 95.44 262 MET B CA 1
ATOM 4635 C C . MET B 1 262 ? -14.086 -16.188 -11.867 1 95.44 262 MET B C 1
ATOM 4637 O O . MET B 1 262 ? -15.109 -16.844 -12.078 1 95.44 262 MET B O 1
ATOM 4641 N N . LEU B 1 263 ? -14.078 -14.891 -11.742 1 91.5 263 LEU B N 1
ATOM 4642 C CA . LEU B 1 263 ? -15.336 -14.156 -11.797 1 91.5 263 LEU B CA 1
ATOM 4643 C C . LEU B 1 263 ? -15.977 -14.281 -13.172 1 91.5 263 LEU B C 1
ATOM 4645 O O . LEU B 1 263 ? -17.188 -14.492 -13.281 1 91.5 263 LEU B O 1
ATOM 4649 N N . ALA B 1 264 ? -15.156 -14.148 -14.172 1 91.38 264 ALA B N 1
ATOM 4650 C CA . ALA B 1 264 ? -15.656 -14.312 -15.531 1 91.38 264 ALA B CA 1
ATOM 4651 C C . ALA B 1 264 ? -16.219 -15.719 -15.75 1 91.38 264 ALA B C 1
ATOM 4653 O O . ALA B 1 264 ? -17.281 -15.891 -16.359 1 91.38 264 ALA B O 1
ATOM 4654 N N . GLY B 1 265 ? -15.547 -16.703 -15.281 1 93.69 265 GLY B N 1
ATOM 4655 C CA . GLY B 1 265 ? -16.016 -18.078 -15.406 1 93.69 265 GLY B CA 1
ATOM 4656 C C . GLY B 1 265 ? -17.312 -18.328 -14.664 1 93.69 265 GLY B C 1
ATOM 4657 O O . GLY B 1 265 ? -18.219 -18.984 -15.203 1 93.69 265 GLY B O 1
ATOM 4658 N N . LEU B 1 266 ? -17.359 -17.844 -13.484 1 90.88 266 LEU B N 1
ATOM 4659 C CA . LEU B 1 266 ? -18.578 -18.016 -12.688 1 90.88 266 LEU B CA 1
ATOM 4660 C C . LEU B 1 266 ? -19.781 -17.391 -13.375 1 90.88 266 LEU B C 1
ATOM 4662 O O . LEU B 1 266 ? -20.859 -17.984 -13.406 1 90.88 266 LEU B O 1
ATOM 4666 N N . ARG B 1 267 ? -19.547 -16.266 -13.883 1 85.12 267 ARG B N 1
ATOM 4667 C CA . ARG B 1 267 ? -20.625 -15.578 -14.602 1 85.12 267 ARG B CA 1
ATOM 4668 C C . ARG B 1 267 ? -21.047 -16.375 -15.836 1 85.12 267 ARG B C 1
ATOM 4670 O O . ARG B 1 267 ? -22.203 -16.312 -16.25 1 85.12 267 ARG B O 1
ATOM 4677 N N . ALA B 1 268 ? -20.156 -17.125 -16.359 1 90.31 268 ALA B N 1
ATOM 4678 C CA . ALA B 1 268 ? -20.422 -17.953 -17.531 1 90.31 268 ALA B CA 1
ATOM 4679 C C . ALA B 1 268 ? -20.969 -19.312 -17.141 1 90.31 268 ALA B C 1
ATOM 4681 O O . ALA B 1 268 ? -21.141 -20.188 -17.984 1 90.31 268 ALA B O 1
ATOM 4682 N N . GLY B 1 269 ? -21.141 -19.516 -15.867 1 92.06 269 GLY B N 1
ATOM 4683 C CA . GLY B 1 269 ? -21.75 -20.75 -15.391 1 92.06 269 GLY B CA 1
ATOM 4684 C C . GLY B 1 269 ? -20.75 -21.859 -15.109 1 92.06 269 GLY B C 1
ATOM 4685 O O . GLY B 1 269 ? -21.125 -23.016 -14.93 1 92.06 269 GLY B O 1
ATOM 4686 N N . LYS B 1 270 ? -19.5 -21.469 -15.102 1 94.5 270 LYS B N 1
ATOM 4687 C CA . LYS B 1 270 ? -18.484 -22.469 -14.781 1 94.5 270 LYS B CA 1
ATOM 4688 C C . LYS B 1 270 ? -18.359 -22.672 -13.273 1 94.5 270 LYS B C 1
ATOM 4690 O O . LYS B 1 270 ? -18.703 -21.781 -12.492 1 94.5 270 LYS B O 1
ATOM 4695 N N . ARG B 1 271 ? -18.016 -23.984 -12.977 1 95.06 271 ARG B N 1
ATOM 4696 C CA . ARG B 1 271 ? -17.812 -24.328 -11.578 1 95.06 271 ARG B CA 1
ATOM 4697 C C . ARG B 1 271 ? -16.328 -24.594 -11.297 1 95.06 271 ARG B C 1
ATOM 4699 O O . ARG B 1 271 ? -15.68 -25.328 -12.047 1 95.06 271 ARG B O 1
ATOM 4706 N N . PHE B 1 272 ? -15.805 -23.969 -10.273 1 97.44 272 PHE B N 1
ATOM 4707 C CA . PHE B 1 272 ? -14.43 -24.188 -9.844 1 97.44 272 PHE B CA 1
ATOM 4708 C C . PHE B 1 272 ? -14.391 -24.875 -8.484 1 97.44 272 PHE B C 1
ATOM 4710 O O . PHE B 1 272 ? -15.062 -24.438 -7.543 1 97.44 272 PHE B O 1
ATOM 4717 N N . PRO B 1 273 ? -13.664 -25.969 -8.367 1 97.62 273 PRO B N 1
ATOM 4718 C CA . PRO B 1 273 ? -12.688 -26.547 -9.297 1 97.62 273 PRO B CA 1
ATOM 4719 C C . PRO B 1 273 ? -13.297 -27.609 -10.211 1 97.62 273 PRO B C 1
ATOM 4721 O O . PRO B 1 273 ? -12.57 -28.281 -10.953 1 97.62 273 PRO B O 1
ATOM 4724 N N . GLU B 1 274 ? -14.586 -27.844 -10.148 1 97.31 274 GLU B N 1
ATOM 4725 C CA . GLU B 1 274 ? -15.227 -28.969 -10.812 1 97.31 274 GLU B CA 1
ATOM 4726 C C . GLU B 1 274 ? -14.953 -28.953 -12.312 1 97.31 274 GLU B C 1
ATOM 4728 O O . GLU B 1 274 ? -14.648 -29.984 -12.906 1 97.31 274 GLU B O 1
ATOM 4733 N N . ASP B 1 275 ? -15.086 -27.812 -12.906 1 96.62 275 ASP B N 1
ATOM 4734 C CA . ASP B 1 275 ? -14.852 -27.703 -14.336 1 96.62 275 ASP B CA 1
ATOM 4735 C C . ASP B 1 275 ? -13.383 -27.406 -14.633 1 96.62 275 ASP B C 1
ATOM 4737 O O . ASP B 1 275 ? -12.859 -27.797 -15.68 1 96.62 275 ASP B O 1
ATOM 4741 N N . CYS B 1 276 ? -12.781 -26.703 -13.742 1 98 276 CYS B N 1
ATOM 4742 C CA . CYS B 1 276 ? -11.391 -26.281 -13.883 1 98 276 CYS B CA 1
ATOM 4743 C C . CYS B 1 276 ? -10.82 -25.797 -12.562 1 98 276 CYS B C 1
ATOM 4745 O O . CYS B 1 276 ? -11.398 -24.906 -11.922 1 98 276 CYS B O 1
ATOM 4747 N N . ALA B 1 277 ? -9.719 -26.359 -12.188 1 98.69 277 ALA B N 1
ATOM 4748 C CA . ALA B 1 277 ? -9.062 -25.859 -10.984 1 98.69 277 ALA B CA 1
ATOM 4749 C C . ALA B 1 277 ? -8.352 -24.531 -11.258 1 98.69 277 ALA B C 1
ATOM 4751 O O . ALA B 1 277 ? -7.809 -24.328 -12.344 1 98.69 277 ALA B O 1
ATOM 4752 N N . ILE B 1 278 ? -8.383 -23.641 -10.305 1 98.75 278 ILE B N 1
ATOM 4753 C CA . ILE B 1 278 ? -7.754 -22.328 -10.438 1 98.75 278 ILE B CA 1
ATOM 4754 C C . ILE B 1 278 ? -6.68 -22.156 -9.359 1 98.75 278 ILE B C 1
ATOM 4756 O O . ILE B 1 278 ? -6.926 -22.438 -8.188 1 98.75 278 ILE B O 1
ATOM 4760 N N . PHE B 1 279 ? -5.52 -21.734 -9.75 1 98.88 279 PHE B N 1
ATOM 4761 C CA . PHE B 1 279 ? -4.344 -21.578 -8.906 1 98.88 279 PHE B CA 1
ATOM 4762 C C . PHE B 1 279 ? -3.715 -20.203 -9.102 1 98.88 279 PHE B C 1
ATOM 4764 O O . PHE B 1 279 ? -3.504 -19.781 -10.242 1 98.88 279 PHE B O 1
ATOM 4771 N N . GLY B 1 280 ? -3.445 -19.484 -7.984 1 98.62 280 GLY B N 1
ATOM 4772 C CA . GLY B 1 280 ? -2.883 -18.156 -8.102 1 98.62 280 GLY B CA 1
ATOM 4773 C C . GLY B 1 280 ? -1.528 -18.016 -7.43 1 98.62 280 GLY B C 1
ATOM 4774 O O . GLY B 1 280 ? -0.828 -19 -7.223 1 98.62 280 GLY B O 1
ATOM 4775 N N . PHE B 1 281 ? -1.071 -16.797 -7.188 1 98.62 281 PHE B N 1
ATOM 4776 C CA . PHE B 1 281 ? 0.164 -16.438 -6.496 1 98.62 281 PHE B CA 1
ATOM 4777 C C . PHE B 1 281 ? 0.017 -15.102 -5.773 1 98.62 281 PHE B C 1
ATOM 4779 O O . PHE B 1 281 ? -0.485 -14.133 -6.348 1 98.62 281 PHE B O 1
ATOM 4786 N N . GLY B 1 282 ? 0.484 -15.094 -4.566 1 97.25 282 GLY B N 1
ATOM 4787 C CA . GLY B 1 282 ? 0.585 -13.828 -3.861 1 97.25 282 GLY B CA 1
ATOM 4788 C C . GLY B 1 282 ? -0.178 -13.812 -2.551 1 97.25 282 GLY B C 1
ATOM 4789 O O . GLY B 1 282 ? 0.194 -13.102 -1.618 1 97.25 282 GLY B O 1
ATOM 4790 N N . ASN B 1 283 ? -1.315 -14.539 -2.557 1 96.62 283 ASN B N 1
ATOM 4791 C CA . ASN B 1 283 ? -2.219 -14.578 -1.413 1 96.62 283 ASN B CA 1
ATOM 4792 C C . ASN B 1 283 ? -2.719 -13.18 -1.047 1 96.62 283 ASN B C 1
ATOM 4794 O O . ASN B 1 283 ? -2.582 -12.75 0.1 1 96.62 283 ASN B O 1
ATOM 4798 N N . TYR B 1 284 ? -3.291 -12.523 -2.037 1 92.62 284 TYR B N 1
ATOM 4799 C CA . TYR B 1 284 ? -3.875 -11.211 -1.809 1 92.62 284 TYR B CA 1
ATOM 4800 C C . TYR B 1 284 ? -5.062 -11.297 -0.859 1 92.62 284 TYR B C 1
ATOM 4802 O O . TYR B 1 284 ? -5.652 -12.367 -0.689 1 92.62 284 TYR B O 1
ATOM 4810 N N . ALA B 1 285 ? -5.434 -10.156 -0.29 1 84.88 285 ALA B N 1
ATOM 4811 C CA . ALA B 1 285 ? -6.457 -10.125 0.752 1 84.88 285 ALA B CA 1
ATOM 4812 C C . ALA B 1 285 ? -7.77 -10.719 0.254 1 84.88 285 ALA B C 1
ATOM 4814 O O . ALA B 1 285 ? -8.492 -11.359 1.017 1 84.88 285 ALA B O 1
ATOM 4815 N N . PHE B 1 286 ? -8.031 -10.617 -1.014 1 88.69 286 PHE B N 1
ATOM 4816 C CA . PHE B 1 286 ? -9.312 -11.07 -1.557 1 88.69 286 PHE B CA 1
ATOM 4817 C C . PHE B 1 286 ? -9.289 -12.578 -1.796 1 88.69 286 PHE B C 1
ATOM 4819 O O . PHE B 1 286 ? -10.344 -13.188 -2.006 1 88.69 286 PHE B O 1
ATOM 4826 N N . SER B 1 287 ? -8.133 -13.156 -1.77 1 93.25 287 SER B N 1
ATOM 4827 C CA . SER B 1 287 ? -8 -14.547 -2.193 1 93.25 287 SER B CA 1
ATOM 4828 C C . SER B 1 287 ? -8.852 -15.477 -1.327 1 93.25 287 SER B C 1
ATOM 4830 O O . SER B 1 287 ? -9.445 -16.438 -1.828 1 93.25 287 SER B O 1
ATOM 4832 N N . GLU B 1 288 ? -8.883 -15.18 -0.051 1 90.19 288 GLU B N 1
ATOM 4833 C CA . GLU B 1 288 ? -9.641 -16.016 0.876 1 90.19 288 GLU B CA 1
ATOM 4834 C C . GLU B 1 288 ? -11.125 -15.68 0.83 1 90.19 288 GLU B C 1
ATOM 4836 O O . GLU B 1 288 ? -11.961 -16.469 1.272 1 90.19 288 GLU B O 1
ATOM 4841 N N . MET B 1 289 ? -11.461 -14.562 0.198 1 85.5 289 MET B N 1
ATOM 4842 C CA . MET B 1 289 ? -12.836 -14.062 0.231 1 85.5 289 MET B CA 1
ATOM 4843 C C . MET B 1 289 ? -13.586 -14.469 -1.032 1 85.5 289 MET B C 1
ATOM 4845 O O . MET B 1 289 ? -14.812 -14.328 -1.1 1 85.5 289 MET B O 1
ATOM 4849 N N . LEU B 1 290 ? -12.898 -14.891 -1.986 1 89.12 290 LEU B N 1
ATOM 4850 C CA . LEU B 1 290 ? -13.531 -15.344 -3.219 1 89.12 290 LEU B CA 1
ATOM 4851 C C . LEU B 1 290 ? -14.367 -16.594 -2.971 1 89.12 290 LEU B C 1
ATOM 4853 O O . LEU B 1 290 ? -14.164 -17.297 -1.973 1 89.12 290 LEU B O 1
ATOM 4857 N N . LEU B 1 291 ? -15.391 -16.719 -3.809 1 85.75 291 LEU B N 1
ATOM 4858 C CA . LEU B 1 291 ? -16.219 -17.922 -3.787 1 85.75 291 LEU B CA 1
ATOM 4859 C C . LEU B 1 291 ? -16.188 -18.625 -5.141 1 85.75 291 LEU B C 1
ATOM 4861 O O . LEU B 1 291 ? -16.844 -18.203 -6.086 1 85.75 291 LEU B O 1
ATOM 4865 N N . PRO B 1 292 ? -15.547 -19.828 -5.238 1 92.5 292 PRO B N 1
ATOM 4866 C CA . PRO B 1 292 ? -14.766 -20.484 -4.191 1 92.5 292 PRO B CA 1
ATOM 4867 C C . PRO B 1 292 ? -13.508 -19.688 -3.814 1 92.5 292 PRO B C 1
ATOM 4869 O O . PRO B 1 292 ? -13.023 -18.891 -4.609 1 92.5 292 PRO B O 1
ATOM 4872 N N . SER B 1 293 ? -12.984 -19.891 -2.561 1 94.19 293 SER B N 1
ATOM 4873 C CA . SER B 1 293 ? -11.742 -19.266 -2.127 1 94.19 293 SER B CA 1
ATOM 4874 C C . SER B 1 293 ? -10.562 -19.75 -2.949 1 94.19 293 SER B C 1
ATOM 4876 O O . SER B 1 293 ? -10.516 -20.922 -3.355 1 94.19 293 SER B O 1
ATOM 4878 N N . LEU B 1 294 ? -9.586 -18.891 -3.121 1 97.19 294 LEU B N 1
ATOM 4879 C CA . LEU B 1 294 ? -8.555 -19.109 -4.129 1 97.19 294 LEU B CA 1
ATOM 4880 C C . LEU B 1 294 ? -7.359 -19.844 -3.537 1 97.19 294 LEU B C 1
ATOM 4882 O O . LEU B 1 294 ? -6.77 -19.391 -2.557 1 97.19 294 LEU B O 1
ATOM 4886 N N . THR B 1 295 ? -7.02 -21.031 -4.094 1 98.81 295 THR B N 1
ATOM 4887 C CA . THR B 1 295 ? -5.738 -21.688 -3.846 1 98.81 295 THR B CA 1
ATOM 4888 C C . THR B 1 295 ? -4.594 -20.875 -4.434 1 98.81 295 THR B C 1
ATOM 4890 O O . THR B 1 295 ? -4.656 -20.453 -5.59 1 98.81 295 THR B O 1
ATOM 4893 N N . THR B 1 296 ? -3.551 -20.625 -3.643 1 98.75 296 THR B N 1
ATOM 4894 C CA . THR B 1 296 ? -2.477 -19.734 -4.074 1 98.75 296 THR B CA 1
ATOM 4895 C C . THR B 1 296 ? -1.186 -20.047 -3.318 1 98.75 296 THR B C 1
ATOM 4897 O O . THR B 1 296 ? -1.113 -21.031 -2.578 1 98.75 296 THR B O 1
ATOM 4900 N N . ILE B 1 297 ? -0.106 -19.375 -3.666 1 98.81 297 ILE B N 1
ATOM 4901 C CA . ILE B 1 297 ? 1.147 -19.422 -2.92 1 98.81 297 ILE B CA 1
ATOM 4902 C C . ILE B 1 297 ? 1.41 -18.062 -2.283 1 98.81 297 ILE B C 1
ATOM 4904 O O . ILE B 1 297 ? 1.358 -17.031 -2.961 1 98.81 297 ILE B O 1
ATOM 4908 N N . ARG B 1 298 ? 1.586 -18.062 -1.018 1 98.44 298 ARG B N 1
ATOM 4909 C CA . ARG B 1 298 ? 1.908 -16.844 -0.284 1 98.44 298 ARG B CA 1
ATOM 4910 C C . ARG B 1 298 ? 3.4 -16.531 -0.355 1 98.44 298 ARG B C 1
ATOM 4912 O O . ARG B 1 298 ? 4.23 -17.375 -0.012 1 98.44 298 ARG B O 1
ATOM 4919 N N . SER B 1 299 ? 3.752 -15.367 -0.86 1 97.88 299 SER B N 1
ATOM 4920 C CA . SER B 1 299 ? 5.133 -14.898 -0.796 1 97.88 299 SER B CA 1
ATOM 4921 C C . SER B 1 299 ? 5.496 -14.438 0.612 1 97.88 299 SER B C 1
ATOM 4923 O O . SER B 1 299 ? 4.625 -14.039 1.384 1 97.88 299 SER B O 1
ATOM 4925 N N . PRO B 1 300 ? 6.754 -14.492 0.964 1 98.38 300 PRO B N 1
ATOM 4926 C CA . PRO B 1 300 ? 7.184 -14.023 2.285 1 98.38 300 PRO B CA 1
ATOM 4927 C C . PRO B 1 300 ? 7.449 -12.523 2.322 1 98.38 300 PRO B C 1
ATOM 4929 O O . PRO B 1 300 ? 8.484 -12.086 2.824 1 98.38 300 PRO B O 1
ATOM 4932 N N . ALA B 1 301 ? 6.531 -11.734 1.895 1 97.81 301 ALA B N 1
ATOM 4933 C CA . ALA B 1 301 ? 6.691 -10.297 1.685 1 97.81 301 ALA B CA 1
ATOM 4934 C C . ALA B 1 301 ? 7.09 -9.594 2.979 1 97.81 301 ALA B C 1
ATOM 4936 O O . ALA B 1 301 ? 8.023 -8.797 2.994 1 97.81 301 ALA B O 1
ATOM 4937 N N . ARG B 1 302 ? 6.383 -9.844 4.066 1 97.44 302 ARG B N 1
ATOM 4938 C CA . ARG B 1 302 ? 6.699 -9.234 5.352 1 97.44 302 ARG B CA 1
ATOM 4939 C C . ARG B 1 302 ? 8.109 -9.602 5.805 1 97.44 302 ARG B C 1
ATOM 4941 O O . ARG B 1 302 ? 8.875 -8.742 6.238 1 97.44 302 ARG B O 1
ATOM 4948 N N . GLU B 1 303 ? 8.406 -10.828 5.684 1 98.69 303 GLU B N 1
ATOM 4949 C CA . GLU B 1 303 ? 9.719 -11.312 6.098 1 98.69 303 GLU B CA 1
ATOM 4950 C C . GLU B 1 303 ? 10.828 -10.703 5.246 1 98.69 303 GLU B C 1
ATOM 4952 O O . GLU B 1 303 ? 11.93 -10.438 5.746 1 98.69 303 GLU B O 1
ATOM 4957 N N . ILE B 1 304 ? 10.57 -10.539 3.988 1 98.75 304 ILE B N 1
ATOM 4958 C CA . ILE B 1 304 ? 11.547 -9.891 3.117 1 98.75 304 ILE B CA 1
ATOM 4959 C C . ILE B 1 304 ? 11.906 -8.516 3.678 1 98.75 304 ILE B C 1
ATOM 4961 O O . ILE B 1 304 ? 13.086 -8.164 3.779 1 98.75 304 ILE B O 1
ATOM 4965 N N . GLY B 1 305 ? 10.898 -7.703 4.035 1 98.69 305 GLY B N 1
ATOM 4966 C CA . GLY B 1 305 ? 11.156 -6.391 4.602 1 98.69 305 GLY B CA 1
ATOM 4967 C C . GLY B 1 305 ? 11.961 -6.441 5.887 1 98.69 305 GLY B C 1
ATOM 4968 O O . GLY B 1 305 ? 12.906 -5.672 6.066 1 98.69 305 GLY B O 1
ATOM 4969 N N . GLU B 1 306 ? 11.609 -7.336 6.746 1 98.5 306 GLU B N 1
ATOM 4970 C CA . GLU B 1 306 ? 12.273 -7.488 8.039 1 98.5 306 GLU B CA 1
ATOM 4971 C C . GLU B 1 306 ? 13.742 -7.879 7.863 1 98.5 306 GLU B C 1
ATOM 4973 O O . GLU B 1 306 ? 14.625 -7.254 8.445 1 98.5 306 GLU B O 1
ATOM 4978 N N . VAL B 1 307 ? 13.969 -8.906 7.035 1 98.69 307 VAL B N 1
ATOM 4979 C CA . VAL B 1 307 ? 15.312 -9.445 6.855 1 98.69 307 VAL B CA 1
ATOM 4980 C C . VAL B 1 307 ? 16.172 -8.438 6.102 1 98.69 307 VAL B C 1
ATOM 4982 O O . VAL B 1 307 ? 17.344 -8.242 6.434 1 98.69 307 VAL B O 1
ATOM 4985 N N . ALA B 1 308 ? 15.602 -7.785 5.078 1 98.81 308 ALA B N 1
ATOM 4986 C CA . ALA B 1 308 ? 16.359 -6.773 4.344 1 98.81 308 ALA B CA 1
ATOM 4987 C C . ALA B 1 308 ? 16.812 -5.648 5.273 1 98.81 308 ALA B C 1
ATOM 4989 O O . ALA B 1 308 ? 17.969 -5.219 5.223 1 98.81 308 ALA B O 1
ATOM 4990 N N . ALA B 1 309 ? 15.883 -5.16 6.125 1 98.5 309 ALA B N 1
ATOM 4991 C CA . ALA B 1 309 ? 16.219 -4.105 7.078 1 98.5 309 ALA B CA 1
ATOM 4992 C C . ALA B 1 309 ? 17.312 -4.566 8.039 1 98.5 309 ALA B C 1
ATOM 4994 O O . ALA B 1 309 ? 18.266 -3.82 8.32 1 98.5 309 ALA B O 1
ATOM 4995 N N . LEU B 1 310 ? 17.156 -5.781 8.508 1 98.06 310 LEU B N 1
ATOM 4996 C CA . LEU B 1 310 ? 18.156 -6.34 9.422 1 98.06 310 LEU B CA 1
ATOM 4997 C C . LEU B 1 310 ? 19.531 -6.387 8.773 1 98.06 310 LEU B C 1
ATOM 4999 O O . LEU B 1 310 ? 20.531 -6.02 9.398 1 98.06 310 LEU B O 1
ATOM 5003 N N . ARG B 1 311 ? 19.625 -6.836 7.508 1 98.31 311 ARG B N 1
ATOM 5004 C CA . ARG B 1 311 ? 20.891 -6.906 6.805 1 98.31 311 ARG B CA 1
ATOM 5005 C C . ARG B 1 311 ? 21.5 -5.516 6.613 1 98.31 311 ARG B C 1
ATOM 5007 O O . ARG B 1 311 ? 22.703 -5.332 6.738 1 98.31 311 ARG B O 1
ATOM 5014 N N . VAL B 1 312 ? 20.672 -4.559 6.285 1 97.88 312 VAL B N 1
ATOM 5015 C CA . VAL B 1 312 ? 21.109 -3.174 6.152 1 97.88 312 VAL B CA 1
ATOM 5016 C C . VAL B 1 312 ? 21.703 -2.693 7.48 1 97.88 312 VAL B C 1
ATOM 5018 O O . VAL B 1 312 ? 22.812 -2.16 7.52 1 97.88 312 VAL B O 1
ATOM 5021 N N . LEU B 1 313 ? 20.969 -2.918 8.57 1 96.94 313 LEU B N 1
ATOM 5022 C CA . LEU B 1 313 ? 21.359 -2.436 9.883 1 96.94 313 LEU B CA 1
ATOM 5023 C C . LEU B 1 313 ? 22.656 -3.119 10.344 1 96.94 313 LEU B C 1
ATOM 5025 O O . LEU B 1 313 ? 23.5 -2.494 10.984 1 96.94 313 LEU B O 1
ATOM 5029 N N . GLN B 1 314 ? 22.781 -4.391 10.008 1 97.06 314 GLN B N 1
ATOM 5030 C CA . GLN B 1 314 ? 24.016 -5.105 10.312 1 97.06 314 GLN B CA 1
ATOM 5031 C C . GLN B 1 314 ? 25.203 -4.531 9.523 1 97.06 314 GLN B C 1
ATOM 5033 O O . GLN B 1 314 ? 26.281 -4.332 10.078 1 97.06 314 GLN B O 1
ATOM 5038 N N . ALA B 1 315 ? 24.969 -4.293 8.281 1 95.75 315 ALA B N 1
ATOM 5039 C CA . ALA B 1 315 ? 26.016 -3.744 7.426 1 95.75 315 ALA B CA 1
ATOM 5040 C C . ALA B 1 315 ? 26.453 -2.365 7.914 1 95.75 315 ALA B C 1
ATOM 5042 O O . ALA B 1 315 ? 27.625 -1.992 7.777 1 95.75 315 ALA B O 1
ATOM 5043 N N . LEU B 1 316 ? 25.531 -1.665 8.523 1 93.62 316 LEU B N 1
ATOM 5044 C CA . LEU B 1 316 ? 25.812 -0.312 8.992 1 93.62 316 LEU B CA 1
ATOM 5045 C C . LEU B 1 316 ? 26.359 -0.336 10.414 1 93.62 316 LEU B C 1
ATOM 5047 O O . LEU B 1 316 ? 26.688 0.713 10.977 1 93.62 316 LEU B O 1
ATOM 5051 N N . GLY B 1 317 ? 26.391 -1.501 11.016 1 92.06 317 GLY B N 1
ATOM 5052 C CA . GLY B 1 317 ? 26.953 -1.663 12.344 1 92.06 317 GLY B CA 1
ATOM 5053 C C . GLY B 1 317 ? 25.984 -1.314 13.461 1 92.06 317 GLY B C 1
ATOM 5054 O O . GLY B 1 317 ? 26.391 -1.115 14.602 1 92.06 317 GLY B O 1
ATOM 5055 N N . GLU B 1 318 ? 24.703 -1.208 13.094 1 90.38 318 GLU B N 1
ATOM 5056 C CA . GLU B 1 318 ? 23.688 -0.827 14.078 1 90.38 318 GLU B CA 1
ATOM 5057 C C . GLU B 1 318 ? 23.234 -2.033 14.898 1 90.38 318 GLU B C 1
ATOM 5059 O O . GLU B 1 318 ? 22.766 -1.884 16.031 1 90.38 318 GLU B O 1
ATOM 5064 N N . VAL B 1 319 ? 23.219 -3.178 14.305 1 92.25 319 VAL B N 1
ATOM 5065 C CA . VAL B 1 319 ? 22.875 -4.453 14.93 1 92.25 319 VAL B CA 1
ATOM 5066 C C . VAL B 1 319 ? 24.078 -5.406 14.852 1 92.25 319 VAL B C 1
ATOM 5068 O O . VAL B 1 319 ? 24.75 -5.484 13.82 1 92.25 319 VAL B O 1
ATOM 5071 N N . PRO B 1 320 ? 24.359 -6 15.984 1 89.44 320 PRO B N 1
ATOM 5072 C CA . PRO B 1 320 ? 25.484 -6.926 15.961 1 89.44 320 PRO B CA 1
ATOM 5073 C C . PRO B 1 320 ? 25.297 -8.07 14.961 1 89.44 320 PRO B C 1
ATOM 5075 O O . PRO B 1 320 ? 24.172 -8.547 14.781 1 89.44 320 PRO B O 1
ATOM 5078 N N . ALA B 1 321 ? 26.406 -8.32 14.258 1 86.94 321 ALA B N 1
ATOM 5079 C CA . ALA B 1 321 ? 26.438 -9.484 13.367 1 86.94 321 ALA B CA 1
ATOM 5080 C C . ALA B 1 321 ? 27.531 -10.461 13.781 1 86.94 321 ALA B C 1
ATOM 5082 O O . ALA B 1 321 ? 28.609 -10.047 14.211 1 86.94 321 ALA B O 1
ATOM 5083 N N . ASP B 1 322 ? 27.047 -11.734 13.969 1 84.06 322 ASP B N 1
ATOM 5084 C CA . ASP B 1 322 ? 28.062 -12.758 14.227 1 84.06 322 ASP B CA 1
ATOM 5085 C C . ASP B 1 322 ? 28.922 -13 13 1 84.06 322 ASP B C 1
ATOM 5087 O O . ASP B 1 322 ? 28.672 -13.922 12.219 1 84.06 322 ASP B O 1
ATOM 5091 N N . GLY B 1 323 ? 29.859 -12.039 12.648 1 88.44 323 GLY B N 1
ATOM 5092 C CA . GLY B 1 323 ? 30.672 -12.18 11.453 1 88.44 323 GLY B CA 1
ATOM 5093 C C . GLY B 1 323 ? 30.219 -11.281 10.312 1 88.44 323 GLY B C 1
ATOM 5094 O O . GLY B 1 323 ? 29.609 -10.234 10.547 1 88.44 323 GLY B O 1
ATOM 5095 N N . PRO B 1 324 ? 30.656 -11.742 9.141 1 90.69 324 PRO B N 1
ATOM 5096 C CA . PRO B 1 324 ? 30.219 -10.945 7.992 1 90.69 324 PRO B CA 1
ATOM 5097 C C . PRO B 1 324 ? 28.703 -10.992 7.789 1 90.69 324 PRO B C 1
ATOM 5099 O O . PRO B 1 324 ? 28.062 -11.984 8.156 1 90.69 324 PRO B O 1
ATOM 5102 N N . VAL B 1 325 ? 28.172 -9.891 7.262 1 94.38 325 VAL B N 1
ATOM 5103 C CA . VAL B 1 325 ? 26.75 -9.82 6.973 1 94.38 325 VAL B CA 1
ATOM 5104 C C . VAL B 1 325 ? 26.359 -10.969 6.039 1 94.38 325 VAL B C 1
ATOM 5106 O O . VAL B 1 325 ? 27.047 -11.234 5.051 1 94.38 325 VAL B O 1
ATOM 5109 N N . GLN B 1 326 ? 25.281 -11.641 6.402 1 96 326 GLN B N 1
ATOM 5110 C CA . GLN B 1 326 ? 24.812 -12.742 5.57 1 96 326 GLN B CA 1
ATOM 5111 C C . GLN B 1 326 ? 24.438 -12.258 4.172 1 96 326 GLN B C 1
ATOM 5113 O O . GLN B 1 326 ? 23.531 -11.438 4.008 1 96 326 GLN B O 1
ATOM 5118 N N . HIS B 1 327 ? 25.094 -12.812 3.193 1 97.12 327 HIS B N 1
ATOM 5119 C CA . HIS B 1 327 ? 24.922 -12.406 1.803 1 97.12 327 HIS B CA 1
ATOM 5120 C C . HIS B 1 327 ? 23.641 -12.992 1.214 1 97.12 327 HIS B C 1
ATOM 5122 O O . HIS B 1 327 ? 22.891 -12.289 0.549 1 97.12 327 HIS B O 1
ATOM 5128 N N . LEU B 1 328 ? 23.453 -14.258 1.44 1 98.5 328 LEU B N 1
ATOM 5129 C CA . LEU B 1 328 ? 22.344 -15 0.843 1 98.5 328 LEU B CA 1
ATOM 5130 C C . LEU B 1 328 ? 21.266 -15.281 1.876 1 98.5 328 LEU B C 1
ATOM 5132 O O . LEU B 1 328 ? 21.516 -15.938 2.889 1 98.5 328 LEU B O 1
ATOM 5136 N N . ASN B 1 329 ? 20.047 -14.766 1.68 1 98.69 329 ASN B N 1
ATOM 5137 C CA . ASN B 1 329 ? 18.875 -14.961 2.527 1 98.69 329 ASN B CA 1
ATOM 5138 C C . ASN B 1 329 ? 17.703 -15.523 1.734 1 98.69 329 ASN B C 1
ATOM 5140 O O . ASN B 1 329 ? 16.828 -14.773 1.278 1 98.69 329 ASN B O 1
ATOM 5144 N N . LEU B 1 330 ? 17.688 -16.859 1.582 1 98.75 330 LEU B N 1
ATOM 5145 C CA . LEU B 1 330 ? 16.609 -17.547 0.874 1 98.75 330 LEU B CA 1
ATOM 5146 C C . LEU B 1 330 ? 15.422 -17.781 1.792 1 98.75 330 LEU B C 1
ATOM 5148 O O . LEU B 1 330 ? 15.547 -18.438 2.828 1 98.75 330 LEU B O 1
ATOM 5152 N N . LEU B 1 331 ? 14.32 -17.234 1.474 1 98.75 331 LEU B N 1
ATOM 5153 C CA . LEU B 1 331 ? 13.094 -17.344 2.264 1 98.75 331 LEU B CA 1
ATOM 5154 C C . LEU B 1 331 ? 12.109 -18.297 1.6 1 98.75 331 LEU B C 1
ATOM 5156 O O . LEU B 1 331 ? 12.234 -18.594 0.409 1 98.75 331 LEU B O 1
ATOM 5160 N N . ASP B 1 332 ? 11.133 -18.734 2.387 1 97.94 332 ASP B N 1
ATOM 5161 C CA . ASP B 1 332 ? 10.203 -19.75 1.914 1 97.94 332 ASP B CA 1
ATOM 5162 C C . ASP B 1 332 ? 8.852 -19.156 1.547 1 97.94 332 ASP B C 1
ATOM 5164 O O . ASP B 1 332 ? 8.359 -18.266 2.24 1 97.94 332 ASP B O 1
ATOM 5168 N N . CYS B 1 333 ? 8.367 -19.625 0.413 1 98.25 333 CYS B N 1
ATOM 5169 C CA . CYS B 1 333 ? 6.969 -19.391 0.083 1 98.25 333 CYS B CA 1
ATOM 5170 C C . CYS B 1 333 ? 6.082 -20.484 0.661 1 98.25 333 CYS B C 1
ATOM 5172 O O . CYS B 1 333 ? 6.566 -21.562 1.016 1 98.25 333 CYS B O 1
ATOM 5174 N N . GLU B 1 334 ? 4.816 -20.172 0.827 1 98.5 334 GLU B N 1
ATOM 5175 C CA . GLU B 1 334 ? 3.891 -21.141 1.422 1 98.5 334 GLU B CA 1
ATOM 5176 C C . GLU B 1 334 ? 2.711 -21.406 0.495 1 98.5 334 GLU B C 1
ATOM 5178 O O . GLU B 1 334 ? 2.02 -20.484 0.069 1 98.5 334 GLU B O 1
ATOM 5183 N N . LEU B 1 335 ? 2.488 -22.672 0.191 1 98.69 335 LEU B N 1
ATOM 5184 C CA . LEU B 1 335 ? 1.285 -23.062 -0.531 1 98.69 335 LEU B CA 1
ATOM 5185 C C . LEU B 1 335 ? 0.057 -22.984 0.37 1 98.69 335 LEU B C 1
ATOM 5187 O O . LEU B 1 335 ? 0.039 -23.562 1.459 1 98.69 335 LEU B O 1
ATOM 5191 N N . ILE B 1 336 ? -0.915 -22.25 -0.042 1 98.69 336 ILE B N 1
ATOM 5192 C CA . ILE B 1 336 ? -2.186 -22.141 0.667 1 98.69 336 ILE B CA 1
ATOM 5193 C C . ILE B 1 336 ? -3.289 -22.812 -0.139 1 98.69 336 ILE B C 1
ATOM 5195 O O . ILE B 1 336 ? -3.85 -22.219 -1.061 1 98.69 336 ILE B O 1
ATOM 5199 N N . ALA B 1 337 ? -3.615 -24 0.259 1 98.69 337 ALA B N 1
ATOM 5200 C CA . ALA B 1 337 ? -4.664 -24.75 -0.416 1 98.69 337 ALA B CA 1
ATOM 5201 C C . ALA B 1 337 ? -6.051 -24.297 0.039 1 98.69 337 ALA B C 1
ATOM 5203 O O . ALA B 1 337 ? -6.328 -24.25 1.239 1 98.69 337 ALA B O 1
ATOM 5204 N N . ARG B 1 338 ? -6.887 -23.891 -0.949 1 97.69 338 ARG B N 1
ATOM 5205 C CA . ARG B 1 338 ? -8.266 -23.531 -0.665 1 97.69 338 ARG B CA 1
ATOM 5206 C C . ARG B 1 338 ? -9.227 -24.219 -1.628 1 97.69 338 ARG B C 1
ATOM 5208 O O . ARG B 1 338 ? -8.922 -25.281 -2.16 1 97.69 338 ARG B O 1
ATOM 5215 N N . GLU B 1 339 ? -10.406 -23.578 -1.872 1 96.44 339 GLU B N 1
ATOM 5216 C CA . GLU B 1 339 ? -11.516 -24.281 -2.516 1 96.44 339 GLU B CA 1
ATOM 5217 C C . GLU B 1 339 ? -11.312 -24.375 -4.027 1 96.44 339 GLU B C 1
ATOM 5219 O O . GLU B 1 339 ? -11.828 -25.281 -4.676 1 96.44 339 GLU B O 1
ATOM 5224 N N . SER B 1 340 ? -10.547 -23.516 -4.609 1 98.12 340 SER B N 1
ATOM 5225 C CA . SER B 1 340 ? -10.531 -23.359 -6.059 1 98.12 340 SER B CA 1
ATOM 5226 C C . SER B 1 340 ? -9.695 -24.453 -6.727 1 98.12 340 SER B C 1
ATOM 5228 O O . SER B 1 340 ? -9.727 -24.609 -7.945 1 98.12 340 SER B O 1
ATOM 5230 N N . ALA B 1 341 ? -8.875 -25.156 -5.977 1 98.06 341 ALA B N 1
ATOM 5231 C CA . ALA B 1 341 ? -8.055 -26.234 -6.535 1 98.06 341 ALA B CA 1
ATOM 5232 C C . ALA B 1 341 ? -7.746 -27.297 -5.484 1 98.06 341 ALA B C 1
ATOM 5234 O O . ALA B 1 341 ? -7.84 -27.031 -4.281 1 98.06 341 ALA B O 1
#

pLDDT: mean 89.85, std 14.62, range [23.22, 98.94]